Protein AF-A0A967V6S4-F1 (afdb_monomer)

Nearest PDB structures (foldseek):
  2x3a-assembly1_A-2  TM=6.991E-01  e=7.478E-06  Aeromonas salmonicida subsp. achromogenes
  8b5l-assembly1_v  TM=3.970E-01  e=7.876E-03  Oryctolagus cuniculus
  8b6l-assembly1_F  TM=3.313E-01  e=1.758E-03  Homo sapiens
  4bhu-assembly1_C  TM=4.545E-01  e=3.324E-02  Bacillus subtilis subsp. subtilis NCIB 3610 = ATCC 6051 = DSM 10
  6v22-assembly1_E  TM=2.896E-01  e=1.546E+00  Homo sapiens

Secondary structure (DSSP, 8-state):
--SEEEEEEES-SS-B-TTT-EEEEEEEE-SSS-EEE-HHHHTSHHHHEEEEETT--B--PPPPPPPPHHHHT--EEEPTT-EEEEEEE--S-TTSPSEEEEEEEEE--GGGT--SSS-EEPPPEEEEE--------GGGTTS--HHHHHHHHHHHHHHHHHHHHHHHHHTTSS----EEEEEEEEEEEEEEE-PPTT-GGG-EEEEEEEEEEEEEETTTTEEEEEEEEEEE-SS-PPPHHHHHHHHHHHHHHHSSSEEEEES-SS-TT-EEEEEEEEE-SSS-SEEEEEESS--BTTEEETT-SSHHHHHHHHHTTPPP-SEEETTEEEESTT-TTS-TTT-TTSPP-GGGGHHHHHHHHHHHTS-EEEEETTS--

Solvent-accessible surface area (backbone atoms only — not comparable to full-atom values): 20373 Å² total; per-residue (Å²): 128,49,50,34,46,38,45,69,44,65,72,54,94,62,70,26,36,30,53,67,33,34,42,32,38,38,41,29,26,74,40,93,54,68,43,55,31,26,60,73,61,59,67,39,56,51,72,30,49,48,44,25,43,84,87,66,48,74,66,76,57,75,76,73,78,81,76,49,74,68,56,72,65,48,58,42,73,34,46,55,69,35,69,50,77,47,78,44,68,38,80,36,59,75,83,56,73,62,45,54,35,35,36,26,45,42,34,47,45,57,60,68,46,10,30,87,93,38,44,26,50,29,67,76,41,74,49,48,33,41,53,72,79,76,77,72,58,76,85,49,81,83,42,82,44,74,64,52,51,47,48,53,48,49,52,49,48,52,50,49,48,49,51,47,34,49,50,34,37,75,71,61,75,45,79,48,69,54,72,47,74,45,80,44,78,42,83,45,75,48,40,32,38,82,42,55,94,95,42,51,87,63,40,46,76,50,75,52,62,19,31,37,34,46,34,38,34,35,68,78,26,30,33,40,39,37,36,34,36,21,77,48,52,101,83,55,78,76,50,70,67,40,50,52,46,40,41,51,36,42,30,65,59,60,26,73,54,39,21,37,34,40,80,58,66,61,32,64,77,17,27,41,32,35,51,45,71,41,84,40,96,65,93,44,56,42,66,29,32,59,43,93,52,62,81,51,75,48,32,35,16,66,83,50,57,37,58,56,44,28,33,47,36,40,39,52,56,28,68,72,33,40,26,19,34,74,80,44,80,57,39,66,69,62,43,84,92,68,18,16,51,24,12,39,88,44,56,68,49,69,74,51,42,46,60,55,48,53,50,50,20,62,76,70,73,41,66,56,43,73,40,52,66,89,58,87,96

Mean predicted aligned error: 14.77 Å

Sequence (377 aa):
MSKLVANLKAISEKATSGADTGIRAEITNTTDAPVAFNFTLAANPSLVLELQDTEGKSLGLPPPSPPSEKELKAMRELAPGESITIDYYGVLDLYNPSGRYRVRFFSECYLFGGSTDDPVTSDWLEFEVVCPPHPFPERWQKIPTVAEKRWLFWTRFKWCRCFWCWILRILGIVRCNRRLSQEVDVGRIEVMSDAPPGFEAWNGTYVWNARFRTVIDQNDCSVRIVVLLQTSNVGATLSNAQRNAWETALQNAWSNLFKLCCNDCCCCSGYTITLDVQFVNSNAHHIVNVQGWTTNMTNWGNTDTTAINHEMGHMLGALDEYYTVDGTAWGQPFQNGAGIMNNPNEAPLARHFDLVRDTVQSMLGTNCNTKTIGESC

Structure (mmCIF, N/CA/C/O backbone):
data_AF-A0A967V6S4-F1
#
_entry.id   AF-A0A967V6S4-F1
#
loop_
_atom_site.group_PDB
_atom_site.id
_atom_site.type_symbol
_atom_site.label_atom_id
_atom_site.label_alt_id
_atom_site.label_comp_id
_atom_site.label_asym_id
_atom_site.label_entity_id
_atom_site.label_seq_id
_atom_site.pdbx_PDB_ins_code
_atom_site.Cartn_x
_atom_site.Cartn_y
_atom_site.Cartn_z
_atom_site.occupancy
_atom_site.B_iso_or_equiv
_atom_site.auth_seq_id
_atom_site.auth_comp_id
_atom_site.auth_asym_id
_atom_site.auth_atom_id
_atom_site.pdbx_PDB_model_num
ATOM 1 N N . MET A 1 1 ? 12.288 4.086 -40.049 1.00 60.38 1 MET A N 1
ATOM 2 C CA . MET A 1 1 ? 11.060 3.437 -40.548 1.00 60.38 1 MET A CA 1
ATOM 3 C C . MET A 1 1 ? 10.932 2.191 -39.717 1.00 60.38 1 MET A C 1
ATOM 5 O O . MET A 1 1 ? 11.902 1.436 -39.709 1.00 60.38 1 MET A O 1
ATOM 9 N N . SER A 1 2 ? 9.795 2.025 -39.041 1.00 75.31 2 SER A N 1
ATOM 10 C CA . SER A 1 2 ? 9.590 0.916 -38.112 1.00 75.31 2 SER A CA 1
ATOM 11 C C . SER A 1 2 ? 9.885 -0.417 -38.780 1.00 75.31 2 SER A C 1
ATOM 13 O O . SER A 1 2 ? 9.455 -0.667 -39.908 1.00 75.31 2 SER A O 1
ATOM 15 N N . LYS A 1 3 ? 10.655 -1.264 -38.091 1.00 90.69 3 LYS A N 1
ATOM 16 C CA . LYS A 1 3 ? 11.057 -2.581 -38.605 1.00 90.69 3 LYS A CA 1
ATOM 17 C C . LYS A 1 3 ? 9.843 -3.480 -38.844 1.00 90.69 3 LYS A C 1
ATOM 19 O O . LYS A 1 3 ? 9.828 -4.289 -39.773 1.00 90.69 3 LYS A O 1
ATOM 24 N N . LEU A 1 4 ? 8.813 -3.310 -38.020 1.00 94.88 4 LEU A N 1
ATOM 25 C CA . LEU A 1 4 ? 7.552 -4.026 -38.117 1.00 94.88 4 LEU A CA 1
ATOM 26 C C . LEU A 1 4 ? 6.412 -3.044 -38.378 1.00 94.88 4 LEU A C 1
ATOM 28 O O . LEU A 1 4 ? 6.361 -1.964 -37.797 1.00 94.88 4 LEU A O 1
ATOM 32 N N . VAL A 1 5 ? 5.464 -3.451 -39.215 1.00 96.00 5 VAL A N 1
ATOM 33 C CA . VAL A 1 5 ? 4.203 -2.729 -39.415 1.00 96.00 5 VAL A CA 1
ATOM 34 C C . VAL A 1 5 ? 3.071 -3.576 -38.854 1.00 96.00 5 VAL A C 1
ATOM 36 O O . VAL A 1 5 ? 2.956 -4.753 -39.200 1.00 96.00 5 VAL A O 1
ATOM 39 N N . ALA A 1 6 ? 2.242 -2.980 -37.997 1.00 96.12 6 ALA A N 1
ATOM 40 C CA . ALA A 1 6 ? 1.059 -3.615 -37.433 1.00 96.12 6 ALA A CA 1
ATOM 41 C C . ALA A 1 6 ? -0.210 -3.061 -38.092 1.00 96.12 6 ALA A C 1
ATOM 43 O O . ALA A 1 6 ? -0.402 -1.850 -38.168 1.00 96.12 6 ALA A O 1
ATOM 44 N N . ASN A 1 7 ? -1.100 -3.948 -38.527 1.00 97.06 7 ASN A N 1
ATOM 45 C CA . ASN A 1 7 ? -2.414 -3.600 -39.059 1.00 97.06 7 ASN A CA 1
ATOM 46 C C . ASN A 1 7 ? -3.494 -4.242 -38.192 1.00 97.06 7 ASN A C 1
ATOM 48 O O . ASN A 1 7 ? -3.453 -5.449 -37.954 1.00 97.06 7 ASN A O 1
ATOM 52 N N . LEU A 1 8 ? -4.468 -3.454 -37.737 1.00 96.88 8 LEU A N 1
ATOM 53 C CA . LEU A 1 8 ? -5.593 -3.964 -36.957 1.00 96.88 8 LEU A CA 1
ATOM 54 C C . LEU A 1 8 ? -6.853 -4.096 -37.809 1.00 96.88 8 LEU A C 1
ATOM 56 O O . LEU A 1 8 ? -7.149 -3.242 -38.643 1.00 96.88 8 LEU A O 1
ATOM 60 N N . LYS A 1 9 ? -7.628 -5.151 -37.557 1.00 96.25 9 LYS A N 1
ATOM 61 C CA . LYS A 1 9 ? -8.974 -5.352 -38.106 1.00 96.25 9 LYS A CA 1
ATOM 62 C C . LYS A 1 9 ? -9.903 -5.866 -37.015 1.00 96.25 9 LYS A C 1
ATOM 64 O O . LYS A 1 9 ? -9.502 -6.694 -36.201 1.00 96.25 9 LYS A O 1
ATOM 69 N N . ALA A 1 10 ? -11.153 -5.416 -37.009 1.00 93.50 10 ALA A N 1
ATOM 70 C CA . ALA A 1 10 ? -12.170 -6.041 -36.174 1.00 93.50 10 ALA A CA 1
ATOM 71 C C . ALA A 1 10 ? -12.482 -7.443 -36.723 1.00 93.50 10 ALA A C 1
ATOM 73 O O . ALA A 1 10 ? -12.597 -7.630 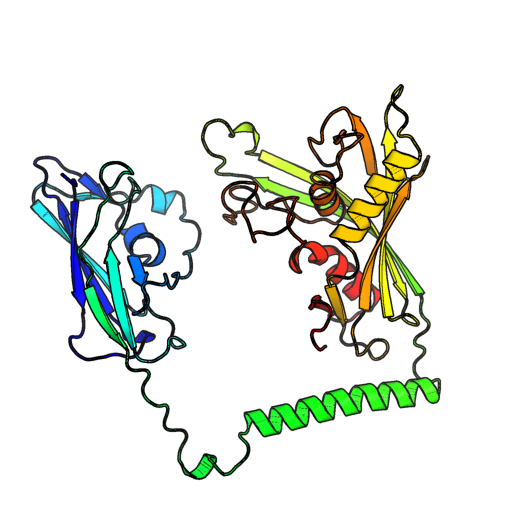-37.935 1.00 93.50 10 ALA A O 1
ATOM 74 N N . ILE A 1 11 ? -12.612 -8.435 -35.842 1.00 93.44 11 ILE A N 1
ATOM 75 C CA . ILE A 1 11 ? -12.988 -9.807 -36.223 1.00 93.44 11 ILE A CA 1
ATOM 76 C C . ILE A 1 11 ? -14.476 -9.862 -36.610 1.00 93.44 11 ILE A C 1
ATOM 78 O O . ILE A 1 11 ? -14.870 -10.654 -37.463 1.00 93.44 11 ILE A O 1
ATOM 82 N N . SER A 1 12 ? -15.295 -8.984 -36.020 1.00 88.62 12 SER A N 1
ATOM 83 C CA . SER A 1 12 ? -16.697 -8.763 -36.376 1.00 88.62 12 SER A CA 1
ATOM 84 C C . SER A 1 12 ? -16.899 -7.322 -36.834 1.00 88.62 12 SER A C 1
ATOM 86 O O . SER A 1 12 ? -16.528 -6.390 -36.130 1.00 88.62 12 SER A O 1
ATOM 88 N N . GLU A 1 13 ? -17.549 -7.137 -37.983 1.00 83.75 13 GLU A N 1
ATOM 89 C CA . GLU A 1 13 ? -17.977 -5.813 -38.467 1.00 83.75 13 GLU A CA 1
ATOM 90 C C . GLU A 1 13 ? -19.226 -5.291 -37.738 1.00 83.75 13 GLU A C 1
ATOM 92 O O . GLU A 1 13 ? -19.560 -4.111 -37.820 1.00 83.75 13 GLU A O 1
ATOM 97 N N . LYS A 1 14 ? -19.953 -6.171 -37.039 1.00 86.25 14 LYS A N 1
ATOM 98 C CA . LYS A 1 14 ? -21.133 -5.794 -36.255 1.00 86.25 14 LYS A CA 1
ATOM 99 C C . LYS A 1 14 ? -20.713 -5.360 -34.862 1.00 86.25 14 LYS A C 1
ATOM 101 O O . LYS A 1 14 ? -19.806 -5.966 -34.297 1.00 86.25 14 LYS A O 1
ATOM 106 N N . ALA A 1 15 ? -21.447 -4.402 -34.299 1.00 83.25 15 ALA A N 1
ATOM 107 C CA . ALA A 1 15 ? -21.291 -4.020 -32.906 1.00 83.25 15 ALA A CA 1
ATOM 108 C C . ALA A 1 15 ? -21.480 -5.233 -31.981 1.00 83.25 15 ALA A C 1
ATOM 110 O O . ALA A 1 15 ? -22.438 -6.001 -32.123 1.00 83.25 15 ALA A O 1
ATOM 111 N N . THR A 1 16 ? -20.547 -5.401 -31.053 1.00 85.69 16 THR A N 1
ATOM 112 C CA . THR A 1 16 ? -20.467 -6.537 -30.129 1.00 85.69 16 THR A CA 1
ATOM 113 C C . THR A 1 16 ? -20.628 -6.073 -28.689 1.00 85.69 16 THR A C 1
ATOM 115 O O . THR A 1 16 ? -20.509 -4.884 -28.387 1.00 85.69 16 THR A O 1
ATOM 118 N N . SER A 1 17 ? -20.882 -7.013 -27.776 1.00 84.88 17 SER A N 1
ATOM 119 C CA . SER A 1 17 ? -20.657 -6.746 -26.355 1.00 84.88 17 SER A CA 1
ATOM 120 C C . SER A 1 17 ? -19.153 -6.536 -26.103 1.00 84.88 17 SER A C 1
ATOM 122 O O . SER A 1 17 ? -18.322 -6.949 -26.918 1.00 84.88 17 SER A O 1
ATOM 124 N N . GLY A 1 18 ? -18.779 -5.918 -24.976 1.00 81.12 18 GLY A N 1
ATOM 125 C CA . GLY A 1 18 ? -17.362 -5.746 -24.620 1.00 81.12 18 GLY A CA 1
ATOM 126 C C . GLY A 1 18 ? -16.592 -7.075 -24.631 1.00 81.12 18 GLY A C 1
ATOM 127 O O . GLY A 1 18 ? -15.544 -7.173 -25.267 1.00 81.12 18 GLY A O 1
ATOM 128 N N . ALA A 1 19 ? -17.182 -8.131 -24.058 1.00 80.19 19 ALA A N 1
ATOM 129 C CA . ALA A 1 19 ? -16.578 -9.465 -24.003 1.00 80.19 19 ALA A CA 1
ATOM 130 C C . ALA A 1 19 ? -16.478 -10.162 -25.370 1.00 80.19 19 ALA A C 1
ATOM 132 O O . ALA A 1 19 ? -15.539 -10.920 -25.599 1.00 80.19 19 ALA A O 1
ATOM 133 N N . ASP A 1 20 ? -17.413 -9.892 -26.283 1.00 85.38 20 ASP A N 1
ATOM 134 C CA . ASP A 1 20 ? -17.423 -10.496 -27.623 1.00 85.38 20 ASP A CA 1
ATOM 135 C C . ASP A 1 20 ? -16.601 -9.695 -28.642 1.00 85.38 20 ASP A C 1
ATOM 137 O O . ASP A 1 20 ? -16.488 -10.084 -29.806 1.00 85.38 20 ASP A O 1
ATOM 141 N N . THR A 1 21 ? -16.035 -8.559 -28.228 1.00 90.44 21 THR A N 1
ATOM 142 C CA . THR A 1 21 ? -15.205 -7.731 -29.100 1.00 90.44 21 THR A CA 1
ATOM 143 C C . THR A 1 21 ? -13.916 -8.477 -29.431 1.00 90.44 21 THR A C 1
ATOM 145 O O . THR A 1 21 ? -13.090 -8.743 -28.555 1.00 90.44 21 THR A O 1
ATOM 148 N N . GLY A 1 22 ? -13.760 -8.814 -30.713 1.00 94.00 22 GLY A N 1
ATOM 149 C CA . GLY A 1 22 ? -12.573 -9.456 -31.264 1.00 94.00 22 GLY A CA 1
ATOM 150 C C . GLY A 1 22 ? -11.767 -8.497 -32.139 1.00 94.00 22 GLY A C 1
ATOM 151 O O . GLY A 1 22 ? -12.316 -7.910 -33.073 1.00 94.00 22 GLY A O 1
ATOM 152 N N . ILE A 1 23 ? -10.469 -8.372 -31.875 1.00 96.25 23 ILE A N 1
ATOM 153 C CA . ILE A 1 23 ? -9.513 -7.563 -32.641 1.00 96.25 23 ILE A CA 1
ATOM 154 C C . ILE A 1 23 ? -8.421 -8.480 -33.185 1.00 96.25 23 ILE A C 1
ATOM 156 O O . ILE A 1 23 ? -7.816 -9.235 -32.435 1.00 96.25 23 ILE A O 1
ATOM 160 N N . ARG A 1 24 ? -8.138 -8.403 -34.482 1.00 97.56 24 ARG A N 1
ATOM 161 C CA . ARG A 1 24 ? -7.052 -9.127 -35.145 1.00 97.56 24 ARG A CA 1
ATOM 162 C C . ARG A 1 24 ? -5.923 -8.164 -35.483 1.00 97.56 24 ARG A C 1
ATOM 164 O O . ARG A 1 24 ? -6.151 -7.201 -36.211 1.00 97.56 24 ARG A O 1
ATOM 171 N N . ALA A 1 25 ? -4.718 -8.448 -35.002 1.00 97.75 25 ALA A N 1
ATOM 172 C CA . ALA A 1 25 ? -3.495 -7.767 -35.407 1.00 97.75 25 ALA A CA 1
ATOM 173 C C . ALA A 1 25 ? -2.714 -8.613 -36.413 1.00 97.75 25 ALA A C 1
ATOM 175 O O . ALA A 1 25 ? -2.438 -9.782 -36.159 1.00 97.75 25 ALA A O 1
ATOM 176 N N . GLU A 1 26 ? -2.328 -8.009 -37.530 1.00 98.06 26 GLU A N 1
ATOM 177 C CA . GLU A 1 26 ? -1.399 -8.563 -38.511 1.00 98.06 26 GLU A CA 1
ATOM 178 C C . GLU A 1 26 ? -0.086 -7.780 -38.445 1.00 98.06 26 GLU A C 1
ATOM 180 O O . GLU A 1 26 ? -0.060 -6.582 -38.727 1.00 98.06 26 GLU A O 1
ATOM 185 N N . ILE A 1 27 ? 0.997 -8.446 -38.047 1.00 97.75 27 ILE A N 1
ATOM 186 C CA . ILE A 1 27 ? 2.316 -7.832 -37.860 1.00 97.75 27 ILE A CA 1
ATOM 187 C C . ILE A 1 27 ? 3.238 -8.363 -38.946 1.00 97.75 27 ILE A C 1
ATOM 189 O O . ILE A 1 27 ? 3.410 -9.576 -39.061 1.00 97.75 27 ILE A O 1
ATOM 193 N N . THR A 1 28 ? 3.813 -7.463 -39.740 1.00 97.69 28 THR A N 1
ATOM 194 C CA . THR A 1 28 ? 4.649 -7.804 -40.899 1.00 97.69 28 THR A CA 1
ATOM 195 C C . THR A 1 28 ? 6.044 -7.224 -40.748 1.00 97.69 28 THR A C 1
ATOM 197 O O . THR A 1 28 ? 6.190 -6.033 -40.465 1.00 97.69 28 THR A O 1
ATOM 200 N N . ASN A 1 29 ? 7.071 -8.044 -40.979 1.00 97.94 29 ASN A N 1
ATOM 201 C CA . ASN A 1 29 ? 8.440 -7.558 -41.103 1.00 97.94 29 ASN A CA 1
ATOM 202 C C . ASN A 1 29 ? 8.637 -6.904 -42.475 1.00 97.94 29 ASN A C 1
ATOM 204 O O . ASN A 1 29 ? 8.576 -7.573 -43.504 1.00 97.94 29 ASN A O 1
ATOM 208 N N . THR A 1 30 ? 8.883 -5.595 -42.486 1.00 96.69 30 THR A N 1
ATOM 209 C CA . THR A 1 30 ? 9.056 -4.818 -43.728 1.00 96.69 30 THR A CA 1
ATOM 210 C C . THR A 1 30 ? 10.519 -4.573 -44.092 1.00 96.69 30 THR A C 1
ATOM 212 O O . THR A 1 30 ? 10.805 -3.931 -45.102 1.00 96.69 30 THR A O 1
ATOM 215 N N . THR A 1 31 ? 11.449 -5.084 -43.285 1.00 96.06 31 THR A N 1
ATOM 216 C CA . THR A 1 31 ? 12.889 -4.966 -43.530 1.00 96.06 31 THR A CA 1
ATOM 217 C C . THR A 1 31 ? 13.405 -6.085 -44.434 1.00 96.06 31 THR A C 1
ATOM 219 O O . THR A 1 31 ? 12.708 -7.060 -44.715 1.00 96.06 31 THR A O 1
ATOM 222 N N . ASP A 1 32 ? 14.648 -5.949 -44.890 1.00 96.69 32 ASP A N 1
ATOM 223 C CA . ASP A 1 32 ? 15.391 -6.945 -45.666 1.00 96.69 32 ASP A CA 1
ATOM 224 C C . ASP A 1 32 ? 16.159 -7.955 -44.790 1.00 96.69 32 ASP A C 1
ATOM 226 O O . ASP A 1 32 ? 16.812 -8.858 -45.316 1.00 96.69 32 ASP A O 1
ATOM 230 N N . ALA A 1 33 ? 16.042 -7.852 -43.461 1.00 96.50 33 ALA A N 1
ATOM 231 C CA . ALA A 1 33 ? 16.665 -8.746 -42.489 1.00 96.50 33 ALA A CA 1
ATOM 232 C C . ALA A 1 33 ? 15.624 -9.397 -41.557 1.00 96.50 33 ALA A C 1
ATOM 234 O O . ALA A 1 33 ? 14.536 -8.855 -41.363 1.00 96.50 33 ALA A O 1
ATOM 235 N N . PRO A 1 34 ? 15.920 -10.558 -40.947 1.00 97.12 34 PRO A N 1
ATOM 236 C CA . PRO A 1 34 ? 15.051 -11.124 -39.922 1.00 97.12 34 PRO A CA 1
ATOM 237 C C . PRO A 1 34 ? 14.895 -10.198 -38.705 1.00 97.12 34 PRO A C 1
ATOM 239 O O . PRO A 1 34 ? 15.854 -9.550 -38.280 1.00 97.12 34 PRO A O 1
ATOM 242 N N . VAL A 1 35 ? 13.695 -10.157 -38.119 1.00 96.81 35 VAL A N 1
ATOM 243 C CA . VAL A 1 35 ? 13.392 -9.368 -36.911 1.00 96.81 35 VAL A CA 1
ATOM 244 C C . VAL A 1 35 ? 12.873 -10.287 -35.813 1.00 96.81 35 VAL A C 1
ATOM 246 O O . VAL A 1 35 ? 11.917 -11.030 -36.018 1.00 96.81 35 VAL A O 1
ATOM 249 N N . ALA A 1 36 ? 13.491 -10.234 -34.634 1.00 95.31 36 ALA A N 1
ATOM 250 C CA . ALA A 1 36 ? 13.046 -11.003 -33.479 1.00 95.31 36 ALA A CA 1
ATOM 251 C C . ALA A 1 36 ? 11.746 -10.416 -32.896 1.00 95.31 36 ALA A C 1
ATOM 253 O O . ALA A 1 36 ? 11.650 -9.211 -32.669 1.00 95.31 36 ALA A O 1
ATOM 254 N N . PHE A 1 37 ? 10.765 -11.275 -32.621 1.00 96.06 37 PHE A N 1
ATOM 255 C CA . PHE A 1 37 ? 9.456 -10.911 -32.085 1.00 96.06 37 PHE A CA 1
ATOM 256 C C . PHE A 1 37 ? 8.971 -11.940 -31.051 1.00 96.06 37 PHE A C 1
ATOM 258 O O . PHE A 1 37 ? 8.979 -13.149 -31.303 1.00 96.06 37 PHE A O 1
ATOM 265 N N . ASN A 1 38 ? 8.522 -11.478 -29.882 1.00 96.38 38 ASN A N 1
ATOM 266 C CA . ASN A 1 38 ? 7.962 -12.331 -28.837 1.00 96.38 38 ASN A CA 1
ATOM 267 C C . ASN A 1 38 ? 6.453 -12.522 -29.026 1.00 96.38 38 ASN A C 1
ATOM 269 O O . ASN A 1 38 ? 5.637 -11.793 -28.463 1.00 96.38 38 ASN A O 1
ATOM 273 N N . PHE A 1 39 ? 6.075 -13.537 -29.802 1.00 93.56 39 PHE A N 1
ATOM 274 C CA . PHE A 1 39 ? 4.665 -13.849 -30.052 1.00 93.56 39 PHE A CA 1
ATOM 275 C C . PHE A 1 39 ? 3.893 -14.190 -28.771 1.00 93.56 39 PHE A C 1
ATOM 277 O O . PHE A 1 39 ? 2.750 -13.771 -28.605 1.00 93.56 39 PHE A O 1
ATOM 284 N N . THR A 1 40 ? 4.526 -14.931 -27.857 1.00 90.38 40 THR A N 1
ATOM 285 C CA . THR A 1 40 ? 3.889 -15.404 -26.620 1.00 90.38 40 THR A CA 1
ATOM 286 C C . THR A 1 40 ? 3.467 -14.236 -25.738 1.00 90.38 40 THR A C 1
ATOM 288 O O . THR A 1 40 ? 2.336 -14.195 -25.266 1.00 90.38 40 THR A O 1
ATOM 291 N N . LEU A 1 41 ? 4.353 -13.256 -25.552 1.00 90.69 41 LEU A N 1
ATOM 292 C CA . LEU A 1 41 ? 4.044 -12.078 -24.748 1.00 90.69 41 LEU A CA 1
ATOM 293 C C . LEU A 1 41 ? 3.106 -11.116 -25.474 1.00 90.69 41 LEU A C 1
ATOM 295 O O . LEU A 1 41 ? 2.204 -10.579 -24.835 1.00 90.69 41 LEU A O 1
ATOM 299 N N . ALA A 1 42 ? 3.252 -10.965 -26.795 1.00 94.19 42 ALA A N 1
ATOM 300 C CA . ALA A 1 42 ? 2.392 -10.097 -27.595 1.00 94.19 42 ALA A CA 1
ATOM 301 C C . ALA A 1 42 ? 0.925 -10.554 -27.598 1.00 94.19 42 ALA A C 1
ATOM 303 O O . ALA A 1 42 ? 0.045 -9.738 -27.827 1.00 94.19 42 ALA A O 1
ATOM 304 N N . ALA A 1 43 ? 0.640 -11.825 -27.295 1.00 93.31 43 ALA A N 1
ATOM 305 C CA . ALA A 1 43 ? -0.727 -12.316 -27.127 1.00 93.31 43 ALA A CA 1
ATOM 306 C C . ALA A 1 43 ? -1.474 -11.682 -25.931 1.00 93.31 43 ALA A C 1
ATOM 308 O O . ALA A 1 43 ? -2.698 -11.787 -25.857 1.00 93.31 43 ALA A O 1
ATOM 309 N N . ASN A 1 44 ? -0.774 -11.007 -25.008 1.00 91.50 44 ASN A N 1
ATOM 310 C CA . ASN A 1 44 ? -1.395 -10.272 -23.907 1.00 91.50 44 ASN A CA 1
ATOM 311 C C . ASN A 1 44 ? -1.779 -8.856 -24.368 1.00 91.50 44 ASN A C 1
ATOM 313 O O . ASN A 1 44 ? -0.889 -8.027 -24.583 1.00 91.50 44 ASN A O 1
ATOM 317 N N . PRO A 1 45 ? -3.079 -8.525 -24.473 1.00 93.56 45 PRO A N 1
ATOM 318 C CA . PRO A 1 45 ? -3.513 -7.264 -25.068 1.00 93.56 45 PRO A CA 1
ATOM 319 C C . PRO A 1 45 ? -3.031 -6.041 -24.273 1.00 93.56 45 PRO A C 1
ATOM 321 O O . PRO A 1 45 ? -2.709 -5.024 -24.872 1.00 93.56 45 PRO A O 1
ATOM 324 N N . SER A 1 46 ? -2.889 -6.134 -22.948 1.00 90.31 46 SER A N 1
ATOM 325 C CA . SER A 1 46 ? -2.397 -5.031 -22.104 1.00 90.31 46 SER A CA 1
ATOM 326 C C . SER A 1 46 ? -0.935 -4.647 -22.320 1.00 90.31 46 SER A C 1
ATOM 328 O O . SER A 1 46 ? -0.531 -3.584 -21.859 1.00 90.31 46 SER A O 1
ATOM 330 N N . LEU A 1 47 ? -0.143 -5.469 -23.016 1.00 90.88 47 LEU A N 1
ATOM 331 C CA . LEU A 1 47 ? 1.253 -5.144 -23.324 1.00 90.88 47 LEU A CA 1
ATOM 332 C C . LEU A 1 47 ? 1.422 -4.413 -24.657 1.00 90.88 47 LEU A C 1
ATOM 334 O O . LEU A 1 47 ? 2.472 -3.814 -24.884 1.00 90.88 47 LEU A O 1
ATOM 338 N N . VAL A 1 48 ? 0.437 -4.510 -25.555 1.00 95.50 48 VAL A N 1
ATOM 339 C CA . VAL A 1 48 ? 0.600 -4.090 -26.957 1.00 95.50 48 VAL A CA 1
ATOM 340 C C . VAL A 1 48 ? -0.597 -3.350 -27.548 1.00 95.50 48 VAL A C 1
ATOM 342 O O . VAL A 1 48 ? -0.479 -2.814 -28.648 1.00 95.50 48 VAL A O 1
ATOM 345 N N . LEU A 1 49 ? -1.745 -3.307 -26.867 1.00 96.81 49 LEU A N 1
ATOM 346 C CA . LEU A 1 49 ? -2.914 -2.547 -27.300 1.00 96.81 49 LEU A CA 1
ATOM 347 C C . LEU A 1 49 ? -3.104 -1.310 -26.429 1.00 96.81 49 LEU A C 1
ATOM 349 O O . LEU A 1 49 ? -3.185 -1.387 -25.205 1.00 96.81 49 LEU A O 1
ATOM 353 N N . GLU A 1 50 ? -3.267 -0.171 -27.090 1.00 96.31 50 GLU A N 1
ATOM 354 C CA . GLU A 1 50 ? -3.739 1.056 -26.467 1.00 96.31 50 GLU A CA 1
ATOM 355 C C . GLU A 1 50 ? -5.214 1.247 -26.807 1.00 96.31 50 GLU A C 1
ATOM 357 O O . GLU A 1 50 ? -5.594 1.195 -27.978 1.00 96.31 50 GLU A O 1
ATOM 362 N N . LEU A 1 51 ? -6.039 1.478 -25.787 1.00 95.88 51 LEU A N 1
ATOM 363 C CA . LEU A 1 51 ? -7.485 1.588 -25.919 1.00 95.88 51 LEU A CA 1
ATOM 364 C C . LEU A 1 51 ? -7.981 2.910 -25.340 1.00 95.88 51 LEU A C 1
ATOM 366 O O . LEU A 1 51 ? -7.640 3.260 -24.209 1.00 95.88 51 LEU A O 1
ATOM 370 N N . GLN A 1 52 ? -8.808 3.620 -26.105 1.00 97.19 52 GLN A N 1
ATOM 371 C CA . GLN A 1 52 ? -9.376 4.903 -25.705 1.00 97.19 52 GLN A CA 1
ATOM 372 C C . GLN A 1 52 ? -10.880 4.971 -25.980 1.00 97.19 52 GLN A C 1
ATOM 374 O O . GLN A 1 52 ? -11.385 4.346 -26.920 1.00 97.19 52 GLN A O 1
ATOM 379 N N . ASP A 1 53 ? -11.588 5.754 -25.169 1.00 94.88 53 ASP A N 1
ATOM 380 C CA . ASP A 1 53 ? -12.979 6.129 -25.428 1.00 94.88 53 ASP A CA 1
ATOM 381 C C . ASP A 1 53 ? -13.093 7.308 -26.418 1.00 94.88 53 ASP A C 1
ATOM 383 O O . ASP A 1 53 ? -12.101 7.824 -26.944 1.00 94.88 53 ASP A O 1
ATOM 387 N N . THR A 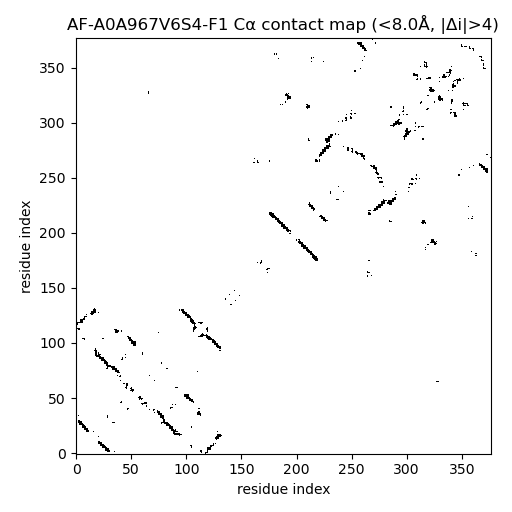1 54 ? -14.326 7.745 -26.689 1.00 89.06 54 THR A N 1
ATOM 388 C CA . THR A 1 54 ? -14.623 8.887 -27.571 1.00 89.06 54 THR A CA 1
ATOM 389 C C . THR A 1 54 ? -14.067 10.222 -27.088 1.00 89.06 54 THR A C 1
ATOM 391 O O . THR A 1 54 ? -13.952 11.150 -27.886 1.00 89.06 54 THR A O 1
ATOM 394 N N . GLU A 1 55 ? -13.739 10.343 -25.803 1.00 93.12 55 GLU A N 1
ATOM 395 C CA . GLU A 1 55 ? -13.138 11.545 -25.219 1.00 93.12 55 GLU A CA 1
ATOM 396 C C . GLU A 1 55 ? -11.601 11.493 -25.285 1.00 93.12 55 GLU A C 1
ATOM 398 O O . GLU A 1 55 ? -10.924 12.448 -24.907 1.00 93.12 55 GLU A O 1
ATOM 403 N N . GLY A 1 56 ? -11.036 10.395 -25.805 1.00 93.19 56 GLY A N 1
ATOM 404 C CA . GLY A 1 56 ? -9.598 10.158 -25.871 1.00 93.19 56 GLY A CA 1
ATOM 405 C C . GLY A 1 56 ? -8.998 9.714 -24.537 1.00 93.19 56 GLY A C 1
ATOM 406 O O . GLY A 1 56 ? -7.774 9.681 -24.402 1.00 93.19 56 GLY A O 1
ATOM 407 N N . LYS A 1 57 ? -9.826 9.371 -23.545 1.00 93.69 57 LYS A N 1
ATOM 408 C CA . LYS A 1 57 ? -9.353 8.869 -22.258 1.00 93.69 57 LYS A CA 1
ATOM 409 C C . LYS A 1 57 ? -8.894 7.422 -22.419 1.00 93.69 57 LYS A C 1
ATOM 411 O O . LYS A 1 57 ? -9.627 6.582 -22.937 1.00 93.69 57 LYS A O 1
ATOM 416 N N . SER A 1 58 ? -7.684 7.131 -21.944 1.00 92.50 58 SER A N 1
ATOM 417 C CA . SER A 1 58 ? -7.148 5.767 -21.905 1.00 92.50 58 SER A CA 1
ATOM 418 C C . SER A 1 58 ? -7.940 4.904 -20.924 1.00 92.50 58 SER A C 1
ATOM 420 O O . SER A 1 58 ? -8.201 5.324 -19.793 1.00 92.50 58 SER A O 1
ATOM 422 N N . LEU A 1 59 ? -8.333 3.707 -21.359 1.00 87.62 59 LEU A N 1
ATOM 423 C CA . LEU A 1 59 ? -9.208 2.828 -20.580 1.00 87.62 59 LEU A CA 1
ATOM 424 C C . LEU A 1 59 ? -8.470 1.811 -19.716 1.00 87.62 59 LEU A C 1
ATOM 426 O O . LEU A 1 59 ? -9.105 1.249 -18.834 1.00 87.62 59 LEU A O 1
ATOM 430 N N . GLY A 1 60 ? -7.158 1.639 -19.906 1.00 83.50 60 GLY A N 1
ATOM 431 C CA . GLY A 1 60 ? -6.335 0.700 -19.143 1.00 83.50 60 GLY A CA 1
ATOM 432 C C . GLY A 1 60 ? -6.782 -0.757 -19.314 1.00 83.50 60 GLY A C 1
ATOM 433 O O . GLY A 1 60 ? -7.894 -1.144 -18.976 1.00 83.50 60 GLY A O 1
ATOM 434 N N . LEU A 1 61 ? -5.898 -1.609 -19.818 1.00 84.62 61 LEU A N 1
ATOM 435 C CA . LEU A 1 61 ? -6.156 -3.046 -19.842 1.00 84.62 61 LEU A CA 1
ATOM 436 C C . LEU A 1 61 ? -5.534 -3.688 -18.596 1.00 84.62 61 LEU A C 1
ATOM 438 O O . LEU A 1 61 ? -4.465 -3.243 -18.170 1.00 84.62 61 LEU A O 1
ATOM 442 N N . PRO A 1 62 ? -6.168 -4.712 -17.995 1.00 72.69 62 PRO A N 1
ATOM 443 C CA . PRO A 1 62 ? -5.611 -5.370 -16.821 1.00 72.69 62 PRO A CA 1
ATOM 444 C C . PRO A 1 62 ? -4.207 -5.903 -17.147 1.00 72.69 62 PRO A C 1
ATOM 446 O O . PRO A 1 62 ? -4.037 -6.577 -18.172 1.00 72.69 62 PRO A O 1
ATOM 449 N N . PRO A 1 63 ? -3.187 -5.596 -16.325 1.00 72.50 63 PRO A N 1
ATOM 450 C CA . PRO A 1 63 ? -1.832 -6.060 -16.591 1.00 72.50 63 PRO A CA 1
ATOM 451 C C . PRO A 1 63 ? -1.796 -7.596 -16.560 1.00 72.50 63 PRO A C 1
ATOM 453 O O . PRO A 1 63 ? -2.521 -8.206 -15.765 1.00 72.50 63 PRO A O 1
ATOM 456 N N . PRO A 1 64 ? -0.986 -8.247 -17.413 1.00 79.06 64 PRO A N 1
ATOM 457 C CA . PRO A 1 64 ? -0.823 -9.689 -17.330 1.00 79.06 64 PRO A CA 1
ATOM 458 C C . PRO A 1 64 ? 0.005 -10.045 -16.090 1.00 79.06 64 PRO A C 1
ATOM 460 O O . PRO A 1 64 ? 0.645 -9.187 -15.476 1.00 79.06 64 PRO A O 1
ATOM 463 N N . SER A 1 65 ? 0.029 -11.327 -15.723 1.00 71.81 65 SER A N 1
ATOM 464 C CA . SER A 1 65 ? 1.016 -11.804 -14.752 1.00 71.81 65 SER A CA 1
ATOM 465 C C . SER A 1 65 ? 2.439 -11.555 -15.276 1.00 71.81 65 SER A C 1
ATOM 467 O O . SER A 1 65 ? 2.649 -11.611 -16.492 1.00 71.81 65 SER A O 1
ATOM 469 N N . PRO A 1 66 ? 3.419 -11.303 -14.389 1.00 72.94 66 PRO A N 1
ATOM 470 C CA . PRO A 1 66 ? 4.813 -11.173 -14.790 1.00 72.94 66 PRO A CA 1
ATOM 471 C C . PRO A 1 66 ? 5.258 -12.377 -15.631 1.00 72.94 66 PRO A C 1
ATOM 473 O O . PRO A 1 66 ? 4.974 -13.519 -15.252 1.00 72.94 66 PRO A O 1
ATOM 476 N N . PRO A 1 67 ? 5.934 -12.149 -16.768 1.00 74.56 67 PRO A N 1
ATOM 477 C CA . PRO A 1 67 ? 6.333 -13.232 -17.646 1.00 74.56 67 PRO A CA 1
ATOM 478 C C . PRO A 1 67 ? 7.453 -14.060 -17.016 1.00 74.56 67 PRO A C 1
ATOM 480 O O . PRO A 1 67 ? 8.397 -13.528 -16.433 1.00 74.56 67 PRO A O 1
ATOM 483 N N . SER A 1 68 ? 7.386 -15.378 -17.172 1.00 84.06 68 SER A N 1
ATOM 484 C CA . SER A 1 68 ? 8.472 -16.272 -16.778 1.00 84.06 68 SER A CA 1
ATOM 485 C C . SER A 1 68 ? 9.715 -16.063 -17.650 1.00 84.06 68 SER A C 1
ATOM 487 O O . SER A 1 68 ? 9.635 -15.646 -18.807 1.00 84.06 68 SER A O 1
ATOM 489 N N . GLU A 1 69 ? 10.888 -16.454 -17.143 1.00 84.44 69 GLU A N 1
ATOM 490 C CA . GLU A 1 69 ? 12.143 -16.414 -17.913 1.00 84.44 69 GLU A CA 1
ATOM 491 C C . GLU A 1 69 ? 12.036 -17.189 -19.242 1.00 84.44 69 GLU A C 1
ATOM 493 O O . GLU A 1 69 ? 12.601 -16.792 -20.262 1.00 84.44 69 GLU A O 1
ATOM 498 N N . LYS A 1 70 ? 11.265 -18.283 -19.253 1.00 90.00 70 LYS A N 1
ATOM 499 C CA . LYS A 1 70 ? 10.989 -19.065 -20.463 1.00 90.00 70 LYS A CA 1
ATOM 500 C C . LYS A 1 70 ? 10.199 -18.257 -21.496 1.00 90.00 70 LYS A C 1
ATOM 502 O O . LYS A 1 70 ? 10.509 -18.344 -22.680 1.00 90.00 70 LYS A O 1
ATOM 507 N N . GLU A 1 71 ? 9.196 -17.496 -21.066 1.00 81.06 71 GLU A N 1
ATOM 508 C CA . GLU A 1 71 ? 8.381 -16.658 -21.952 1.00 81.06 71 GLU A CA 1
ATOM 509 C C . GLU A 1 71 ? 9.175 -15.465 -22.482 1.00 81.06 71 GLU A C 1
ATOM 511 O O . GLU A 1 71 ? 9.098 -15.170 -23.672 1.00 81.06 71 GLU A O 1
ATOM 516 N N . LEU A 1 72 ? 10.023 -14.848 -21.653 1.00 78.50 72 LEU A N 1
ATOM 517 C CA . LEU A 1 72 ? 10.948 -13.793 -22.085 1.00 78.50 72 LEU A CA 1
ATOM 518 C C . LEU A 1 72 ? 11.915 -14.281 -23.177 1.00 78.50 72 LEU A C 1
ATOM 520 O O . LEU A 1 72 ? 12.218 -13.543 -24.112 1.00 78.50 72 LEU A O 1
ATOM 524 N N . LYS A 1 73 ? 12.356 -15.544 -23.101 1.00 86.44 73 LYS A N 1
ATOM 525 C CA . LYS A 1 73 ? 13.263 -16.165 -24.082 1.00 86.44 73 LYS A CA 1
ATOM 526 C C . LYS A 1 73 ? 12.563 -16.736 -25.321 1.00 86.44 73 LYS A C 1
ATOM 528 O O . LYS A 1 73 ? 13.251 -17.158 -26.248 1.00 86.44 73 LYS A O 1
ATOM 533 N N . ALA A 1 74 ? 11.231 -16.749 -25.379 1.00 87.94 74 ALA A N 1
ATOM 534 C CA . ALA A 1 74 ? 10.456 -17.328 -26.483 1.00 87.94 74 ALA A CA 1
ATOM 535 C C . ALA A 1 74 ? 10.370 -16.410 -27.726 1.00 87.94 74 ALA A C 1
ATOM 537 O O . ALA A 1 74 ? 9.310 -16.273 -28.339 1.00 87.94 74 ALA A O 1
ATOM 538 N N . MET A 1 75 ? 11.486 -15.774 -28.097 1.00 92.12 75 MET A N 1
ATOM 539 C CA . MET A 1 75 ? 11.591 -14.945 -29.299 1.00 92.12 75 MET A CA 1
ATOM 540 C C . MET A 1 75 ? 11.582 -15.824 -30.553 1.00 92.12 75 MET A C 1
ATOM 542 O O . MET A 1 75 ? 12.281 -16.836 -30.621 1.00 92.12 75 MET A O 1
ATOM 546 N N . ARG A 1 76 ? 10.830 -15.406 -31.570 1.00 95.06 76 ARG A N 1
ATOM 547 C CA . ARG A 1 76 ? 10.858 -15.985 -32.916 1.00 95.06 76 ARG A CA 1
ATOM 548 C C . ARG A 1 76 ? 11.345 -14.932 -33.900 1.00 95.06 76 ARG A C 1
ATOM 550 O O . ARG A 1 76 ? 10.916 -13.787 -33.828 1.00 95.06 76 ARG A O 1
ATOM 557 N N . GLU A 1 77 ? 12.198 -15.317 -34.838 1.00 96.62 77 GLU A N 1
ATOM 558 C CA . GLU A 1 77 ? 12.565 -14.444 -35.954 1.00 96.62 77 GLU A CA 1
ATOM 559 C C . GLU A 1 77 ? 11.475 -14.468 -37.033 1.00 96.62 77 GLU A C 1
ATOM 561 O O . GLU A 1 77 ? 11.027 -15.539 -37.445 1.00 96.62 77 GLU A O 1
ATOM 566 N N . LEU A 1 78 ? 11.048 -13.283 -37.471 1.00 97.12 78 LEU A N 1
ATOM 567 C CA . LEU A 1 78 ? 10.211 -13.073 -38.648 1.00 97.12 78 LEU A CA 1
ATOM 568 C C . LEU A 1 78 ? 11.119 -12.778 -39.838 1.00 97.12 78 LEU A C 1
ATOM 570 O O . LEU A 1 78 ? 11.866 -11.798 -39.805 1.00 97.12 78 LEU A O 1
ATOM 574 N N . ALA A 1 79 ? 11.068 -13.597 -40.883 1.00 98.06 79 ALA A N 1
ATOM 575 C CA . ALA A 1 79 ? 11.818 -13.377 -42.114 1.00 98.06 79 ALA A CA 1
ATOM 576 C C . ALA A 1 79 ? 11.354 -12.095 -42.846 1.00 98.06 79 ALA A C 1
ATOM 578 O O . ALA A 1 79 ? 10.252 -11.603 -42.592 1.00 98.06 79 ALA A O 1
ATOM 579 N N . PRO A 1 80 ? 12.163 -11.540 -43.768 1.00 98.12 80 PRO A N 1
ATOM 580 C CA . PRO A 1 80 ? 11.752 -10.419 -44.616 1.00 98.12 80 PRO A CA 1
ATOM 581 C C . PRO A 1 80 ? 10.419 -10.682 -45.328 1.00 98.12 80 PRO A C 1
ATOM 583 O O . PRO A 1 80 ? 10.276 -11.678 -46.038 1.00 98.12 80 PRO A O 1
ATOM 586 N N . GLY A 1 81 ? 9.440 -9.797 -45.134 1.00 97.50 81 GLY A N 1
ATOM 587 C CA . GLY A 1 81 ? 8.092 -9.926 -45.693 1.00 97.50 81 GLY A CA 1
ATOM 588 C C . GLY A 1 81 ? 7.191 -10.957 -45.004 1.00 97.50 81 GLY A C 1
ATOM 589 O O . GLY A 1 81 ? 6.057 -11.139 -45.441 1.00 97.50 81 GLY A O 1
ATOM 590 N N . GLU A 1 82 ? 7.654 -11.638 -43.952 1.00 98.12 82 GLU A N 1
ATOM 591 C CA . GLU A 1 82 ? 6.824 -12.564 -43.182 1.00 98.12 82 GLU A CA 1
ATOM 592 C C . GLU A 1 82 ? 5.808 -11.802 -42.321 1.00 98.12 82 GLU A C 1
ATOM 594 O O . GLU A 1 82 ? 6.141 -10.803 -41.673 1.00 98.12 82 GLU A O 1
ATOM 599 N N . SER A 1 83 ? 4.579 -12.320 -42.286 1.00 97.62 83 SER A N 1
ATOM 600 C CA . SER A 1 83 ? 3.484 -11.803 -41.468 1.00 97.62 83 SER A CA 1
ATOM 601 C C . SER A 1 83 ? 3.017 -12.845 -40.455 1.00 97.62 83 SER A C 1
ATOM 603 O O . SER A 1 83 ? 2.939 -14.040 -40.748 1.00 97.62 83 SER A O 1
ATOM 605 N N . ILE A 1 84 ? 2.651 -12.380 -39.265 1.00 97.06 84 ILE A N 1
ATOM 606 C CA . ILE A 1 84 ? 1.975 -13.169 -38.230 1.00 97.06 84 ILE A CA 1
ATOM 607 C C . ILE A 1 84 ? 0.651 -12.516 -37.853 1.00 97.06 84 ILE A C 1
ATOM 609 O O . ILE A 1 84 ? 0.463 -11.311 -38.019 1.00 97.06 84 ILE A O 1
ATOM 613 N N . THR A 1 85 ? -0.263 -13.316 -37.314 1.00 97.31 85 THR A N 1
ATOM 614 C CA . THR A 1 85 ? -1.584 -12.856 -36.886 1.00 97.31 85 THR A CA 1
ATOM 615 C C . THR A 1 85 ? -1.822 -13.192 -35.418 1.00 97.31 85 THR A C 1
ATOM 617 O O . THR A 1 85 ? -1.538 -14.312 -34.994 1.00 97.31 85 THR A O 1
ATOM 620 N N . ILE A 1 86 ? -2.351 -12.232 -34.659 1.00 97.25 86 ILE A N 1
ATOM 621 C CA . ILE A 1 86 ? -2.760 -12.386 -33.258 1.00 97.25 86 ILE A CA 1
ATOM 622 C C . ILE A 1 86 ? -4.220 -11.952 -33.136 1.00 97.25 86 ILE A C 1
ATOM 624 O O . ILE A 1 86 ? -4.565 -10.839 -33.532 1.00 97.25 86 ILE A O 1
ATOM 628 N N . ASP A 1 87 ? -5.061 -12.818 -32.578 1.00 96.50 87 ASP A N 1
ATOM 629 C CA . ASP A 1 87 ? -6.468 -12.522 -32.306 1.00 96.50 87 ASP A CA 1
ATOM 630 C C . ASP A 1 87 ? -6.657 -12.255 -30.810 1.00 96.50 87 ASP A C 1
ATOM 632 O O . ASP A 1 87 ? -6.392 -13.123 -29.979 1.00 96.50 87 ASP A O 1
ATOM 636 N N . TYR A 1 88 ? -7.150 -11.067 -30.473 1.00 94.31 88 TYR A N 1
ATOM 637 C CA . TYR A 1 88 ? -7.502 -10.655 -29.121 1.00 94.31 88 TYR A CA 1
ATOM 638 C C . TYR A 1 88 ? -9.017 -10.681 -28.964 1.00 94.31 88 TYR A C 1
ATOM 640 O O . TYR A 1 88 ? -9.729 -10.014 -29.712 1.00 94.31 88 TYR A O 1
ATOM 648 N N . TYR A 1 89 ? -9.509 -11.411 -27.971 1.00 92.00 89 TYR A N 1
ATOM 649 C CA . TYR A 1 89 ? -10.927 -11.451 -27.615 1.00 92.00 89 TYR A CA 1
ATOM 650 C C . TYR A 1 89 ? -11.125 -10.855 -26.225 1.00 92.00 89 TYR A C 1
ATOM 652 O O . TYR A 1 89 ? -10.259 -11.001 -25.364 1.00 92.00 89 TYR A O 1
ATOM 660 N N . GLY A 1 90 ? -12.260 -10.191 -26.006 1.00 86.88 90 GLY A N 1
ATOM 661 C CA . GLY A 1 90 ? -12.600 -9.627 -24.700 1.00 86.88 90 GLY A CA 1
ATOM 662 C C . GLY A 1 90 ? -11.670 -8.496 -24.267 1.00 86.88 90 GLY A C 1
ATOM 663 O O . GLY A 1 90 ? -11.375 -8.358 -23.085 1.00 86.88 90 GLY A O 1
ATOM 664 N N . VAL A 1 91 ? -11.193 -7.689 -25.223 1.00 86.19 91 VAL A N 1
ATOM 665 C CA . VAL A 1 91 ? -10.310 -6.539 -24.944 1.00 86.19 91 VAL A CA 1
ATOM 666 C C . VAL A 1 91 ? -11.014 -5.491 -24.069 1.00 86.19 91 VAL A C 1
ATOM 668 O O . VAL A 1 91 ? -10.355 -4.732 -23.371 1.00 86.19 91 VAL A O 1
ATOM 671 N N . LEU A 1 92 ? -12.349 -5.463 -24.056 1.00 85.56 92 LEU A N 1
ATOM 672 C CA . LEU A 1 92 ? -13.138 -4.604 -23.180 1.00 85.56 92 LEU A CA 1
ATOM 673 C C . LEU A 1 92 ? -13.862 -5.411 -22.106 1.00 85.56 92 LEU A C 1
ATOM 675 O O . LEU A 1 92 ? -14.524 -6.407 -22.395 1.00 85.56 92 LEU A O 1
ATOM 679 N N . ASP A 1 93 ? -13.816 -4.908 -20.874 1.00 78.19 93 ASP A N 1
ATOM 680 C CA . ASP A 1 93 ? -14.647 -5.418 -19.784 1.00 78.19 93 ASP A CA 1
ATOM 681 C C . ASP A 1 93 ? -16.142 -5.227 -20.111 1.00 78.19 93 ASP A C 1
ATOM 683 O O . ASP A 1 93 ? -16.539 -4.229 -20.725 1.00 78.19 93 ASP A O 1
ATOM 687 N N . LEU A 1 94 ? -16.972 -6.168 -19.655 1.00 72.50 94 LEU A N 1
ATOM 688 C CA . LEU A 1 94 ? -18.435 -6.175 -19.752 1.00 72.50 94 LEU A CA 1
ATOM 689 C C . LEU A 1 94 ? -19.087 -4.917 -19.162 1.00 72.50 94 LEU A C 1
ATOM 691 O O . LEU A 1 94 ? -20.221 -4.597 -19.515 1.00 72.50 94 LEU A O 1
ATOM 695 N N . TYR A 1 95 ? -18.391 -4.224 -18.259 1.00 76.75 95 TYR A N 1
ATOM 696 C CA . TYR A 1 95 ? -18.895 -3.031 -17.580 1.00 76.75 95 TYR A CA 1
ATOM 697 C C . TYR A 1 95 ? -18.647 -1.720 -18.332 1.00 76.75 95 TYR A C 1
ATOM 699 O O . TYR A 1 95 ? -19.105 -0.672 -17.872 1.00 76.75 95 TYR A O 1
ATOM 707 N N . ASN A 1 96 ? -17.955 -1.747 -19.474 1.00 81.50 96 ASN A N 1
ATOM 708 C CA . ASN A 1 96 ? -17.813 -0.546 -20.290 1.00 81.50 96 ASN A CA 1
ATOM 709 C C . ASN A 1 96 ? -19.175 -0.142 -20.886 1.00 81.50 96 ASN A C 1
ATOM 711 O O . ASN A 1 96 ? -19.913 -1.008 -21.370 1.00 81.50 96 ASN A O 1
ATOM 715 N N . PRO A 1 97 ? -19.545 1.152 -20.826 1.00 87.00 97 PRO A N 1
ATOM 716 C CA . PRO A 1 97 ? -20.817 1.616 -21.364 1.00 87.00 97 PRO A CA 1
ATOM 717 C C . PRO A 1 97 ? -20.900 1.369 -22.876 1.00 87.00 97 PRO A C 1
ATOM 719 O O . PRO A 1 97 ? -19.893 1.264 -23.568 1.00 87.00 97 PRO A O 1
ATOM 722 N N . SER A 1 98 ? -22.117 1.298 -23.418 1.00 90.75 98 SER A N 1
ATOM 723 C CA . SER A 1 98 ? -22.289 1.310 -24.874 1.00 90.75 98 SER A CA 1
ATOM 724 C C . SER A 1 98 ? -21.685 2.590 -25.453 1.00 90.75 98 SER A C 1
ATOM 726 O O . SER A 1 98 ? -21.933 3.679 -24.930 1.00 90.75 98 SER A O 1
ATOM 728 N N . GLY A 1 99 ? -20.928 2.478 -26.538 1.00 92.88 99 GLY A N 1
ATOM 729 C CA . GLY A 1 99 ? -20.229 3.621 -27.110 1.00 92.88 99 GLY A CA 1
ATOM 730 C C . GLY A 1 99 ? -19.253 3.245 -28.214 1.00 92.88 99 GLY A C 1
ATOM 731 O O . GLY A 1 99 ? -19.076 2.073 -28.552 1.00 92.88 99 GLY A O 1
ATOM 732 N N . ARG A 1 100 ? -18.621 4.271 -28.786 1.00 95.50 100 ARG A N 1
ATOM 733 C CA . ARG A 1 100 ? -17.512 4.105 -29.725 1.00 95.50 100 ARG A CA 1
ATOM 734 C C . ARG A 1 100 ? -16.191 4.100 -28.973 1.00 95.50 100 ARG A C 1
ATOM 736 O O . ARG A 1 100 ? -15.985 4.889 -28.055 1.00 95.50 100 ARG A O 1
ATOM 743 N N . TYR A 1 101 ? -15.302 3.232 -29.420 1.00 95.69 101 TYR A N 1
ATOM 744 C CA . TYR A 1 101 ? -13.971 3.047 -28.872 1.00 95.69 101 TYR A CA 1
ATOM 745 C C . TYR A 1 101 ? -12.967 3.018 -30.012 1.00 95.69 101 TYR A C 1
ATOM 747 O O . TYR A 1 101 ? -13.316 2.710 -31.156 1.00 95.69 101 TYR A O 1
ATOM 755 N N . ARG A 1 102 ? -11.711 3.327 -29.702 1.00 97.12 102 ARG A N 1
ATOM 756 C CA . ARG A 1 102 ? -10.608 3.153 -30.642 1.00 97.12 102 ARG A CA 1
ATOM 757 C C . ARG A 1 102 ? -9.472 2.384 -29.999 1.00 97.12 102 ARG A C 1
ATOM 759 O O . ARG A 1 102 ? -9.133 2.625 -28.843 1.00 97.12 102 ARG A O 1
ATOM 766 N N . VAL A 1 103 ? -8.891 1.471 -30.765 1.00 97.25 103 VAL A N 1
ATOM 767 C CA . VAL A 1 103 ? -7.748 0.653 -30.361 1.00 97.25 103 VAL A CA 1
ATOM 768 C C . VAL A 1 103 ? -6.628 0.784 -31.382 1.00 97.25 103 VAL A C 1
ATOM 770 O O . VAL A 1 103 ? -6.892 0.870 -32.580 1.00 97.25 103 VAL A O 1
ATOM 773 N N . ARG A 1 104 ? -5.376 0.788 -30.936 1.00 97.81 104 ARG A N 1
ATOM 774 C CA . ARG A 1 104 ? -4.213 0.630 -31.818 1.00 97.81 104 ARG A CA 1
ATOM 775 C C . ARG A 1 104 ? -3.216 -0.344 -31.217 1.00 97.81 104 ARG A C 1
ATOM 777 O O . ARG A 1 104 ? -3.160 -0.497 -29.999 1.00 97.81 104 ARG A O 1
ATOM 784 N N . PHE A 1 105 ? -2.422 -0.978 -32.071 1.00 97.75 105 PHE A N 1
ATOM 785 C CA . PHE A 1 105 ? -1.217 -1.665 -31.641 1.00 97.75 105 PHE A CA 1
ATOM 786 C C . PHE A 1 105 ? -0.161 -0.599 -31.378 1.00 97.75 105 PHE A C 1
ATOM 788 O O . PHE A 1 105 ? 0.072 0.245 -32.243 1.00 97.75 105 PHE A O 1
ATOM 795 N N . PHE A 1 106 ? 0.454 -0.613 -30.205 1.00 97.12 106 PHE A N 1
ATOM 796 C CA . PHE A 1 106 ? 1.520 0.312 -29.857 1.00 97.12 106 PHE A CA 1
ATOM 797 C C . PHE A 1 106 ? 2.538 -0.385 -28.963 1.00 97.12 106 PHE A C 1
ATOM 799 O O . PHE A 1 106 ? 2.186 -0.931 -27.918 1.00 97.12 106 PHE A O 1
ATOM 806 N N . SER A 1 107 ? 3.809 -0.352 -29.358 1.00 95.00 107 SER A N 1
ATOM 807 C CA . SER A 1 107 ? 4.885 -0.805 -28.492 1.00 95.00 107 SER A CA 1
ATOM 808 C C . SER A 1 107 ? 6.225 -0.136 -28.772 1.00 95.00 107 SER A C 1
ATOM 810 O O . SER A 1 107 ? 6.710 -0.129 -29.902 1.00 95.00 107 SER A O 1
ATOM 812 N N . GLU A 1 108 ? 6.861 0.337 -27.703 1.00 95.75 108 GLU A N 1
ATOM 813 C CA . GLU A 1 108 ? 8.254 0.803 -27.674 1.00 95.75 108 GLU A CA 1
ATOM 814 C C . GLU A 1 108 ? 9.224 -0.285 -27.176 1.00 95.75 108 GLU A C 1
ATOM 816 O O . GLU A 1 108 ? 10.421 -0.047 -27.034 1.00 95.75 108 GLU A O 1
ATOM 821 N N . CYS A 1 109 ? 8.728 -1.488 -26.868 1.00 93.19 109 CYS A N 1
ATOM 822 C CA . CYS A 1 109 ? 9.540 -2.549 -26.284 1.00 93.19 109 CYS A CA 1
ATOM 823 C C . CYS A 1 109 ? 10.216 -3.397 -27.368 1.00 93.19 109 CYS A C 1
ATOM 825 O O . CYS A 1 109 ? 9.563 -3.911 -28.283 1.00 93.19 109 CYS A O 1
ATOM 827 N N . TYR A 1 110 ? 11.522 -3.630 -27.208 1.00 94.81 110 TYR A N 1
ATOM 828 C CA . TYR A 1 110 ? 12.325 -4.411 -28.155 1.00 94.81 110 TYR A CA 1
ATOM 829 C C . TYR A 1 110 ? 11.848 -5.861 -28.310 1.00 94.81 110 TYR A C 1
ATOM 831 O O . TYR A 1 110 ? 12.039 -6.455 -29.370 1.00 94.81 110 TYR A O 1
ATOM 839 N N . LEU A 1 111 ? 11.181 -6.424 -27.293 1.00 92.62 111 LEU A N 1
ATOM 840 C CA . LEU A 1 111 ? 10.581 -7.762 -27.364 1.00 92.62 111 LEU A CA 1
ATOM 841 C C . LEU A 1 111 ? 9.475 -7.849 -28.426 1.00 92.62 111 LEU A C 1
ATOM 843 O O . LEU A 1 111 ? 9.196 -8.933 -28.932 1.00 92.62 111 LEU A O 1
ATOM 847 N N . PHE A 1 112 ? 8.874 -6.718 -28.794 1.00 95.12 112 PHE A N 1
ATOM 848 C CA . PHE A 1 112 ? 7.819 -6.617 -29.802 1.00 95.12 112 PHE A CA 1
ATOM 849 C C . PHE A 1 112 ? 8.303 -5.914 -31.077 1.00 95.12 112 PHE A C 1
ATOM 851 O O . PHE A 1 112 ? 7.492 -5.479 -31.889 1.00 95.12 112 PHE A O 1
ATOM 858 N N . GLY A 1 113 ? 9.626 -5.809 -31.257 1.00 91.31 113 GLY A N 1
ATOM 859 C CA . GLY A 1 113 ? 10.268 -5.200 -32.422 1.00 91.31 113 GLY A CA 1
ATOM 860 C C . GLY A 1 113 ? 10.309 -3.669 -32.424 1.00 91.31 113 GLY A C 1
ATOM 861 O O . GLY A 1 113 ? 10.805 -3.102 -33.397 1.00 91.31 113 GLY A O 1
ATOM 862 N N . GLY A 1 114 ? 9.821 -3.013 -31.365 1.00 92.69 114 GLY A N 1
ATOM 863 C CA . GLY A 1 114 ? 9.822 -1.556 -31.224 1.00 92.69 114 GLY A CA 1
ATOM 864 C C . GLY A 1 114 ? 11.013 -1.016 -30.436 1.00 92.69 114 GLY A C 1
ATOM 865 O O . GLY A 1 114 ? 11.755 -1.755 -29.790 1.00 92.69 114 GLY A O 1
ATOM 866 N N . SER A 1 115 ? 11.186 0.297 -30.471 1.00 93.62 115 SER A N 1
ATOM 867 C CA . SER A 1 115 ? 12.039 1.049 -29.548 1.00 93.62 115 SER A CA 1
ATOM 868 C C . SER A 1 115 ? 11.383 2.393 -29.235 1.00 93.62 115 SER A C 1
ATOM 870 O O . SER A 1 115 ? 10.412 2.770 -29.888 1.00 93.62 115 SER A O 1
ATOM 872 N N . THR A 1 116 ? 11.919 3.144 -28.274 1.00 91.00 116 THR A N 1
ATOM 873 C CA . THR A 1 116 ? 11.466 4.518 -27.998 1.00 91.00 116 THR A CA 1
ATOM 874 C C . THR A 1 116 ? 11.597 5.432 -29.224 1.00 91.00 116 THR A C 1
ATOM 876 O O . THR A 1 116 ? 10.726 6.257 -29.473 1.00 91.00 116 THR A O 1
ATOM 879 N N . ASP A 1 117 ? 12.655 5.261 -30.022 1.00 94.69 117 ASP A N 1
ATOM 880 C CA . ASP A 1 117 ? 12.888 6.077 -31.222 1.00 94.69 117 ASP A CA 1
ATOM 881 C C . ASP A 1 117 ? 12.100 5.591 -32.453 1.00 94.69 117 ASP A C 1
ATOM 883 O O . ASP A 1 117 ? 11.935 6.338 -33.419 1.00 94.69 117 ASP A O 1
ATOM 887 N N . ASP A 1 118 ? 11.646 4.335 -32.453 1.00 94.50 118 ASP A N 1
ATOM 888 C CA . ASP A 1 118 ? 10.983 3.689 -33.590 1.00 94.50 118 ASP A CA 1
ATOM 889 C C . ASP A 1 118 ? 9.944 2.661 -33.096 1.00 94.50 118 ASP A C 1
ATOM 891 O O . ASP A 1 118 ? 10.149 1.445 -33.208 1.00 94.50 118 ASP A O 1
ATOM 895 N N . PRO A 1 119 ? 8.835 3.119 -32.481 1.00 96.25 119 PRO A N 1
ATOM 896 C CA . PRO A 1 119 ? 7.808 2.223 -31.969 1.00 96.25 119 PRO A CA 1
ATOM 897 C C . PRO A 1 119 ? 7.130 1.446 -33.098 1.00 96.25 119 PRO A C 1
ATOM 899 O O . PRO A 1 119 ? 6.997 1.914 -34.234 1.00 96.25 119 PRO A O 1
ATOM 902 N N . VAL A 1 120 ? 6.627 0.257 -32.771 1.00 96.06 120 VAL A N 1
ATOM 903 C CA . VAL A 1 120 ? 5.688 -0.456 -33.642 1.00 96.06 120 VAL A CA 1
ATOM 904 C C . VAL A 1 120 ? 4.306 0.103 -33.353 1.00 96.06 120 VAL A C 1
ATOM 906 O O . VAL A 1 120 ? 3.760 -0.116 -32.273 1.00 96.06 120 VAL A O 1
ATOM 909 N N . THR A 1 121 ? 3.748 0.840 -34.310 1.00 96.88 121 THR A N 1
ATOM 910 C CA . THR A 1 121 ? 2.408 1.426 -34.205 1.00 96.88 121 THR A CA 1
ATOM 911 C C . THR A 1 121 ? 1.537 0.981 -35.371 1.00 96.88 121 THR A C 1
ATOM 913 O O . THR A 1 121 ? 2.011 0.874 -36.501 1.00 96.88 121 THR A O 1
ATOM 916 N N . SER A 1 122 ? 0.254 0.750 -35.101 1.00 97.81 122 SER A N 1
ATOM 917 C CA . SER A 1 122 ? -0.785 0.717 -36.132 1.00 97.81 122 SER A CA 1
ATOM 918 C C . SER A 1 122 ? -1.511 2.059 -36.208 1.00 97.81 122 SER A C 1
ATOM 920 O O . SER A 1 122 ? -1.411 2.885 -35.293 1.00 97.81 122 SER A O 1
ATOM 922 N N . ASP A 1 123 ? -2.314 2.239 -37.256 1.00 97.81 123 ASP A N 1
ATOM 923 C CA . ASP A 1 123 ? -3.392 3.227 -37.243 1.00 97.81 123 ASP A CA 1
ATOM 924 C C . ASP A 1 123 ? -4.449 2.864 -36.183 1.00 97.81 123 ASP A C 1
ATOM 926 O O . ASP A 1 123 ? -4.535 1.717 -35.722 1.00 97.81 123 ASP A O 1
ATOM 930 N N . TRP A 1 124 ? -5.260 3.848 -35.793 1.00 97.69 124 TRP A N 1
ATOM 931 C CA . TRP A 1 124 ? -6.399 3.630 -34.903 1.00 97.69 124 TRP A CA 1
ATOM 932 C C . TRP A 1 124 ? -7.510 2.858 -35.621 1.00 97.69 124 TRP A C 1
ATOM 934 O O . TRP A 1 124 ? -8.012 3.287 -36.659 1.00 97.69 124 TRP A O 1
ATOM 944 N N . LEU A 1 125 ? -7.935 1.750 -35.022 1.00 97.25 125 LEU A N 1
ATOM 945 C CA . LEU A 1 125 ? -9.133 1.010 -35.391 1.00 97.25 125 LEU A CA 1
ATOM 946 C C . LEU A 1 125 ? -10.294 1.469 -34.507 1.00 97.25 125 LEU A C 1
ATOM 948 O O . LEU A 1 125 ? -10.285 1.239 -33.298 1.00 97.25 125 LEU A O 1
ATOM 952 N N . GLU A 1 126 ? -11.300 2.093 -35.113 1.00 96.50 126 GLU A N 1
ATOM 953 C CA . GLU A 1 126 ? -12.553 2.435 -34.436 1.00 96.50 126 GLU A CA 1
ATOM 954 C C . GLU A 1 126 ? -13.531 1.258 -34.465 1.00 96.50 126 GLU A C 1
ATOM 956 O O . GLU A 1 126 ? -13.671 0.573 -35.479 1.00 96.50 126 GLU A O 1
ATOM 961 N N . PHE A 1 127 ? -14.241 1.042 -33.361 1.00 94.56 127 PHE A N 1
ATOM 962 C CA . PHE A 1 127 ? -15.302 0.046 -33.271 1.00 94.56 127 PHE A CA 1
ATOM 963 C C . PHE A 1 127 ? -16.391 0.488 -32.288 1.00 94.56 127 PHE A C 1
ATOM 965 O O . PHE A 1 127 ? -16.202 1.386 -31.465 1.00 94.56 127 PHE A O 1
ATOM 972 N N . GLU A 1 128 ? -17.567 -0.123 -32.405 1.00 93.69 128 GLU A N 1
ATOM 973 C CA . GLU A 1 128 ? -18.730 0.197 -31.582 1.00 93.69 128 GLU A CA 1
ATOM 974 C C . GLU A 1 128 ? -19.068 -0.975 -30.668 1.00 93.69 128 GLU A C 1
ATOM 976 O O . GLU A 1 128 ? -19.179 -2.122 -31.108 1.00 93.69 128 GLU A O 1
ATOM 981 N N . VAL A 1 129 ? -19.249 -0.666 -29.389 1.00 91.25 129 VAL A N 1
ATOM 982 C CA . VAL A 1 129 ? -19.659 -1.623 -28.369 1.00 91.25 129 VAL A CA 1
ATOM 983 C C . VAL A 1 129 ? -21.099 -1.334 -28.029 1.00 91.25 129 VAL A C 1
ATOM 985 O O . VAL A 1 129 ? -21.457 -0.231 -27.613 1.00 91.25 129 VAL A O 1
ATOM 988 N N . VAL A 1 130 ? -21.929 -2.352 -28.179 1.00 89.12 130 VAL A N 1
ATOM 989 C CA . VAL A 1 130 ? -23.305 -2.321 -27.713 1.00 89.12 130 VAL A CA 1
ATOM 990 C C . VAL A 1 130 ? -23.341 -3.230 -26.507 1.00 89.12 130 VAL A C 1
ATOM 992 O O . VAL A 1 130 ? -23.299 -4.451 -26.640 1.00 89.12 130 VAL A O 1
ATOM 995 N N . CYS A 1 131 ? -23.425 -2.641 -25.316 1.00 77.94 131 CYS A N 1
ATOM 996 C CA . CYS A 1 131 ? -23.879 -3.395 -24.164 1.00 77.94 131 CYS A CA 1
ATOM 997 C C . CYS A 1 131 ? -25.333 -3.766 -24.487 1.00 77.94 131 CYS A C 1
ATOM 999 O O . CYS A 1 131 ? -26.168 -2.854 -24.591 1.00 77.94 131 CYS A O 1
ATOM 1001 N N . PRO A 1 132 ? -25.650 -5.049 -24.770 1.00 66.75 132 PRO A N 1
ATOM 1002 C CA . PRO A 1 132 ? -27.024 -5.415 -25.053 1.00 66.75 132 PRO A CA 1
ATOM 1003 C C . PRO A 1 132 ? -27.838 -4.934 -23.854 1.00 66.75 132 PRO A C 1
ATOM 1005 O O . PRO A 1 132 ? -27.418 -5.186 -22.720 1.00 66.75 132 PRO A O 1
ATOM 1008 N N . PRO A 1 133 ? -28.952 -4.207 -24.058 1.00 58.62 133 PRO A N 1
ATOM 1009 C CA . PRO A 1 133 ? -29.809 -3.852 -22.946 1.00 58.62 133 PRO A CA 1
ATOM 1010 C C . PRO A 1 133 ? -30.169 -5.177 -22.306 1.00 58.62 133 PRO A C 1
ATOM 1012 O O . PRO A 1 133 ? -30.883 -5.959 -22.926 1.00 58.62 133 PRO A O 1
ATOM 1015 N N . HIS A 1 134 ? -29.618 -5.486 -21.130 1.00 55.59 134 HIS A N 1
ATOM 1016 C CA . HIS A 1 134 ? -30.062 -6.647 -20.387 1.00 55.59 134 HIS A CA 1
ATOM 1017 C C . HIS A 1 134 ? -31.560 -6.421 -20.228 1.00 55.59 134 HIS A C 1
ATOM 1019 O O . HIS A 1 134 ? -31.939 -5.466 -19.538 1.00 55.59 134 HIS A O 1
ATOM 1025 N N . PRO A 1 135 ? -32.431 -7.206 -20.895 1.00 45.19 135 PRO A N 1
ATOM 1026 C CA . PRO A 1 135 ? -33.843 -7.045 -20.688 1.00 45.19 135 PRO A CA 1
ATOM 1027 C C . PRO A 1 135 ? -34.066 -7.636 -19.307 1.00 45.19 135 PRO A C 1
ATOM 1029 O O . PRO A 1 135 ? -34.319 -8.828 -19.150 1.00 45.19 135 PRO A O 1
ATOM 1032 N N . PHE A 1 136 ? -33.919 -6.811 -18.274 1.00 44.69 136 PHE A N 1
ATOM 1033 C CA . PHE A 1 136 ? -34.623 -7.069 -17.041 1.00 44.69 136 PHE A CA 1
ATOM 1034 C C . PHE A 1 136 ? -36.088 -7.169 -17.462 1.00 44.69 136 PHE A C 1
ATOM 1036 O O . PHE A 1 136 ? -36.621 -6.189 -17.990 1.00 44.69 136 PHE A O 1
ATOM 1043 N N . PRO A 1 137 ? -36.726 -8.349 -17.345 1.00 49.78 137 PRO A N 1
ATOM 1044 C CA . PRO A 1 137 ? -38.066 -8.529 -17.871 1.00 49.78 137 PRO A CA 1
ATOM 1045 C C . PRO A 1 137 ? -38.967 -7.471 -17.240 1.00 49.78 137 PRO A C 1
ATOM 1047 O O . PRO A 1 137 ? -38.926 -7.288 -16.025 1.00 49.78 137 PRO A O 1
ATOM 1050 N N . GLU A 1 138 ? -39.780 -6.792 -18.045 1.00 47.59 138 GLU A N 1
ATOM 1051 C CA . GLU A 1 138 ? -40.619 -5.641 -17.664 1.00 47.59 138 GLU A CA 1
ATOM 1052 C C . GLU A 1 138 ? -41.492 -5.912 -16.414 1.00 47.59 138 GLU A C 1
ATOM 1054 O O . GLU A 1 138 ? -41.796 -5.023 -15.620 1.00 47.59 138 GLU A O 1
ATOM 1059 N N . ARG A 1 139 ? -41.788 -7.192 -16.144 1.00 46.38 139 ARG A N 1
ATOM 1060 C CA . ARG A 1 139 ? -42.450 -7.693 -14.926 1.00 46.38 139 ARG A CA 1
ATOM 1061 C C . ARG A 1 139 ? -41.690 -7.412 -13.613 1.00 46.38 139 ARG A C 1
ATOM 1063 O O . ARG A 1 139 ? -42.295 -7.472 -12.544 1.00 46.38 139 ARG A O 1
ATOM 1070 N N . TRP A 1 140 ? -40.398 -7.102 -13.669 1.00 43.69 140 TRP A N 1
ATOM 1071 C CA . TRP A 1 140 ? -39.539 -6.834 -12.511 1.00 43.69 140 TRP A CA 1
ATOM 1072 C C . TRP A 1 140 ? -39.251 -5.346 -12.286 1.00 43.69 140 TRP A C 1
ATOM 1074 O O . TRP A 1 140 ? -38.697 -5.004 -11.250 1.00 43.69 140 TRP A O 1
ATOM 1084 N N . GLN A 1 141 ? -39.706 -4.442 -13.163 1.00 47.91 141 GLN A N 1
ATOM 1085 C CA . GLN A 1 141 ? -39.557 -2.990 -12.955 1.00 47.91 141 GLN A CA 1
ATOM 1086 C C . GLN A 1 141 ? -40.485 -2.425 -11.862 1.00 47.91 141 GLN A C 1
ATOM 1088 O O . GLN A 1 141 ? -40.336 -1.278 -11.453 1.00 47.91 141 GLN A O 1
ATOM 1093 N N . LYS A 1 142 ? -41.437 -3.221 -11.352 1.00 49.25 142 LYS A N 1
ATOM 1094 C CA . LYS A 1 142 ? -42.330 -2.840 -10.237 1.00 49.25 142 LYS A CA 1
ATOM 1095 C C . LYS A 1 142 ? -42.161 -3.691 -8.975 1.00 49.25 142 LYS A C 1
ATOM 1097 O O . LYS A 1 142 ? -42.932 -3.537 -8.031 1.00 49.25 142 LYS A O 1
ATOM 1102 N N . ILE A 1 143 ? -41.177 -4.590 -8.937 1.00 46.84 143 ILE A N 1
ATOM 1103 C CA . ILE A 1 143 ? -40.879 -5.401 -7.752 1.00 46.84 143 ILE A CA 1
ATOM 1104 C C . ILE A 1 143 ? -39.466 -5.020 -7.317 1.00 46.84 143 ILE A C 1
ATOM 1106 O O . ILE A 1 143 ? -38.559 -5.241 -8.116 1.00 46.84 143 ILE A O 1
ATOM 1110 N N . PRO A 1 144 ? -39.254 -4.484 -6.095 1.00 52.25 144 PRO A N 1
ATOM 1111 C CA . PRO A 1 144 ? -37.908 -4.192 -5.623 1.00 52.25 144 PRO A CA 1
ATOM 1112 C C . PRO A 1 144 ? -37.069 -5.449 -5.804 1.00 52.25 144 PRO A C 1
ATOM 1114 O O . PRO A 1 144 ? -37.493 -6.544 -5.403 1.00 52.25 144 PRO A O 1
ATOM 1117 N N . THR A 1 145 ? -35.955 -5.296 -6.511 1.00 56.72 145 THR A N 1
ATOM 1118 C CA . THR A 1 145 ? -35.148 -6.408 -7.011 1.00 56.72 145 THR A CA 1
ATOM 1119 C C . THR A 1 145 ? -34.803 -7.354 -5.857 1.00 56.72 145 THR A C 1
ATOM 1121 O O . THR A 1 145 ? -34.731 -6.954 -4.693 1.00 56.72 145 THR A O 1
ATOM 1124 N N . VAL A 1 146 ? -34.568 -8.642 -6.127 1.00 58.91 146 VAL A N 1
ATOM 1125 C CA . VAL A 1 146 ? -34.060 -9.560 -5.085 1.00 58.91 146 VAL A CA 1
ATOM 1126 C C . VAL A 1 146 ? -32.779 -8.996 -4.451 1.00 58.91 146 VAL A C 1
ATOM 1128 O O . VAL A 1 146 ? -32.550 -9.214 -3.265 1.00 58.91 146 VAL A O 1
ATOM 1131 N N . ALA A 1 147 ? -32.003 -8.210 -5.204 1.00 57.16 147 ALA A N 1
ATOM 1132 C CA . ALA A 1 147 ? -30.875 -7.430 -4.711 1.00 57.16 147 ALA A CA 1
ATOM 1133 C C . ALA A 1 147 ? -31.297 -6.321 -3.730 1.00 57.16 147 ALA A C 1
ATOM 1135 O O . ALA A 1 147 ? -30.731 -6.263 -2.649 1.00 57.16 147 ALA A O 1
ATOM 1136 N N . GLU A 1 148 ? -32.323 -5.517 -4.016 1.00 59.12 148 GLU A N 1
ATOM 1137 C CA . GLU A 1 148 ? -32.853 -4.502 -3.087 1.00 59.12 148 GLU A CA 1
ATOM 1138 C C . GLU A 1 148 ? -33.522 -5.111 -1.854 1.00 59.12 148 GLU A C 1
ATOM 1140 O O . GLU A 1 148 ? -33.324 -4.620 -0.747 1.00 59.12 148 GLU A O 1
ATOM 1145 N N . LYS A 1 149 ? -34.275 -6.211 -1.988 1.00 61.16 149 LYS A N 1
ATOM 1146 C CA . LYS A 1 149 ? -34.830 -6.926 -0.826 1.00 61.16 149 LYS A CA 1
ATOM 1147 C C . LYS A 1 149 ? -33.737 -7.590 -0.000 1.00 61.16 149 LYS A C 1
ATOM 1149 O O . LYS A 1 149 ? -33.822 -7.550 1.222 1.00 61.16 149 LYS A O 1
ATOM 1154 N N . ARG A 1 150 ? -32.705 -8.168 -0.628 1.00 60.81 150 ARG A N 1
ATOM 1155 C CA . ARG A 1 150 ? -31.513 -8.654 0.082 1.00 60.81 150 ARG A CA 1
ATOM 1156 C C . ARG A 1 150 ? -30.772 -7.502 0.734 1.00 60.81 150 ARG A C 1
ATOM 1158 O O . ARG A 1 150 ? -30.389 -7.649 1.879 1.00 60.81 150 ARG A O 1
ATOM 1165 N N . TRP A 1 151 ? -30.616 -6.364 0.073 1.00 66.69 151 TRP A N 1
ATOM 1166 C CA . TRP A 1 151 ? -29.944 -5.194 0.623 1.00 66.69 151 TRP A CA 1
ATOM 1167 C C . TRP A 1 151 ? -30.717 -4.609 1.809 1.00 66.69 151 TRP A C 1
ATOM 1169 O O . TRP A 1 151 ? -30.135 -4.423 2.872 1.00 66.69 151 TRP A O 1
ATOM 1179 N N . LEU A 1 152 ? -32.039 -4.439 1.703 1.00 67.50 152 LEU A N 1
ATOM 1180 C CA . LEU A 1 152 ? -32.922 -4.034 2.806 1.00 67.50 152 LEU A CA 1
ATOM 1181 C C . LEU A 1 152 ? -32.948 -5.067 3.939 1.00 67.50 152 LEU A C 1
ATOM 1183 O O . LEU A 1 152 ? -32.987 -4.703 5.111 1.00 67.50 152 LEU A O 1
ATOM 1187 N N . PHE A 1 153 ? -32.916 -6.360 3.612 1.00 72.44 153 PHE A N 1
ATOM 1188 C CA . PHE A 1 153 ? -32.836 -7.429 4.603 1.00 72.44 153 PHE A CA 1
ATOM 1189 C C . PHE A 1 153 ? -31.482 -7.436 5.311 1.00 72.44 153 PHE A C 1
ATOM 1191 O O . PHE A 1 153 ? -31.457 -7.515 6.528 1.00 72.44 153 PHE A O 1
ATOM 1198 N N . TRP A 1 154 ? -30.368 -7.300 4.592 1.00 66.44 154 TRP A N 1
ATOM 1199 C CA . TRP A 1 154 ? -29.017 -7.261 5.153 1.00 66.44 154 TRP A CA 1
ATOM 1200 C C . TRP A 1 154 ? -28.772 -5.992 5.962 1.00 66.44 154 TRP A C 1
ATOM 1202 O O . TRP A 1 154 ? -28.183 -6.071 7.034 1.00 66.44 154 TRP A O 1
ATOM 1212 N N . THR A 1 155 ? -29.260 -4.838 5.507 1.00 69.69 155 THR A N 1
ATOM 1213 C CA . THR A 1 155 ? -29.204 -3.584 6.275 1.00 69.69 155 THR A CA 1
ATOM 1214 C C . THR A 1 155 ? -30.068 -3.675 7.529 1.00 69.69 155 THR A C 1
ATOM 1216 O O . THR A 1 155 ? -29.566 -3.388 8.613 1.00 69.69 155 THR A O 1
ATOM 1219 N N . ARG A 1 156 ? -31.312 -4.181 7.443 1.00 74.56 156 ARG A N 1
ATOM 1220 C CA . ARG A 1 156 ? -32.134 -4.464 8.635 1.00 74.56 156 ARG A CA 1
ATOM 1221 C C . ARG A 1 156 ? -31.496 -5.504 9.546 1.00 74.56 156 ARG A C 1
ATOM 1223 O O . ARG A 1 156 ? -31.523 -5.318 10.750 1.00 74.56 156 ARG A O 1
ATOM 1230 N N . PHE A 1 157 ? -30.899 -6.563 9.011 1.00 73.62 157 PHE A N 1
ATOM 1231 C CA . PHE A 1 157 ? -30.261 -7.621 9.791 1.00 73.62 157 PHE A CA 1
ATOM 1232 C C . PHE A 1 157 ? -29.001 -7.119 10.499 1.00 73.62 157 PHE A C 1
ATOM 1234 O O . PHE A 1 157 ? -28.836 -7.384 11.685 1.00 73.62 157 PHE A O 1
ATOM 1241 N N . LYS A 1 158 ? -28.149 -6.334 9.827 1.00 70.88 158 LYS A N 1
ATOM 1242 C CA . LYS A 1 158 ? -27.002 -5.658 10.454 1.00 70.88 158 LYS A CA 1
ATOM 1243 C C . LYS A 1 158 ? -27.458 -4.691 11.544 1.00 70.88 158 LYS A C 1
ATOM 1245 O O . LYS A 1 158 ? -26.908 -4.715 12.642 1.00 70.88 158 LYS A O 1
ATOM 1250 N N . TRP A 1 159 ? -28.496 -3.899 11.272 1.00 76.00 159 TRP A N 1
ATOM 1251 C CA . TRP A 1 159 ? -29.062 -2.974 12.252 1.00 76.00 159 TRP A CA 1
ATOM 1252 C C . TRP A 1 159 ? -29.652 -3.720 13.452 1.00 76.00 159 TRP A C 1
ATOM 1254 O O . TRP A 1 159 ? -29.340 -3.389 14.590 1.00 76.00 159 TRP A O 1
ATOM 1264 N N . CYS A 1 160 ? -30.404 -4.799 13.218 1.00 79.12 160 CYS A N 1
ATOM 1265 C CA . CYS A 1 160 ? -30.902 -5.694 14.257 1.00 79.12 160 CYS A CA 1
ATOM 1266 C C . CYS A 1 160 ? -29.766 -6.364 15.033 1.00 79.12 160 CYS A C 1
ATOM 1268 O O . CYS A 1 160 ? -29.883 -6.482 16.245 1.00 79.12 160 CYS A O 1
ATOM 1270 N N . ARG A 1 161 ? -28.662 -6.762 14.385 1.00 78.81 161 ARG A N 1
ATOM 1271 C CA . ARG A 1 161 ? -27.486 -7.327 15.064 1.00 78.81 161 ARG A CA 1
ATOM 1272 C C . ARG A 1 161 ? -26.886 -6.302 16.016 1.00 78.81 161 ARG A C 1
ATOM 1274 O O . ARG A 1 161 ? -26.719 -6.611 17.187 1.00 78.81 161 ARG A O 1
ATOM 1281 N N . CYS A 1 162 ? -26.633 -5.080 15.554 1.00 78.00 162 CYS A N 1
ATOM 1282 C CA . CYS A 1 162 ? -26.085 -4.019 16.400 1.00 78.00 162 CYS A CA 1
ATOM 1283 C C . CYS A 1 162 ? -27.050 -3.591 17.508 1.00 78.00 162 CYS A C 1
ATOM 1285 O O . CYS A 1 162 ? -26.631 -3.417 18.649 1.00 78.00 162 CYS A O 1
ATOM 1287 N N . PHE A 1 163 ? -28.345 -3.503 17.209 1.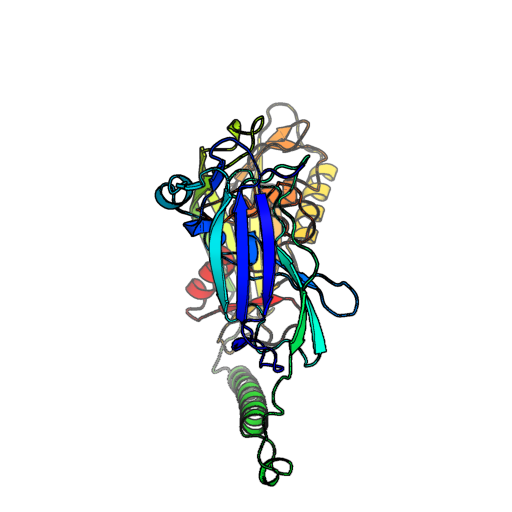00 81.88 163 PHE A N 1
ATOM 1288 C CA . PHE A 1 163 ? -29.386 -3.240 18.198 1.00 81.88 163 PHE A CA 1
ATOM 1289 C C . PHE A 1 163 ? -29.464 -4.354 19.250 1.00 81.88 163 PHE A C 1
ATOM 1291 O O . PHE A 1 163 ? -29.545 -4.076 20.443 1.00 81.88 163 PHE A O 1
ATOM 1298 N N . TRP A 1 164 ? -29.363 -5.619 18.836 1.00 82.88 164 TRP A N 1
ATOM 1299 C CA . TRP A 1 164 ? -29.349 -6.755 19.752 1.00 82.88 164 TRP A CA 1
ATOM 1300 C C . TRP A 1 164 ? -28.074 -6.787 20.593 1.00 82.88 164 TRP A C 1
ATOM 1302 O O . TRP A 1 164 ? -28.157 -6.949 21.804 1.00 82.88 164 TRP A O 1
ATOM 1312 N N . CYS A 1 165 ? -26.902 -6.550 19.999 1.00 82.50 165 CYS A N 1
ATOM 1313 C CA . CYS A 1 165 ? -25.648 -6.407 20.742 1.00 82.50 165 CYS A CA 1
ATOM 1314 C C . CYS A 1 165 ? -25.736 -5.256 21.763 1.00 82.50 165 CYS A C 1
ATOM 1316 O O . CYS A 1 165 ? -25.267 -5.403 22.890 1.00 82.50 165 CYS A O 1
ATOM 1318 N N . TRP A 1 166 ? -26.387 -4.141 21.412 1.00 82.69 166 TRP A N 1
ATOM 1319 C CA . TRP A 1 166 ? -26.636 -3.025 22.327 1.00 82.69 166 TRP A CA 1
ATOM 1320 C C . TRP A 1 166 ? -27.562 -3.417 23.485 1.00 82.69 166 TRP A C 1
ATOM 1322 O O . TRP A 1 166 ? -27.225 -3.158 24.639 1.00 82.69 166 TRP A O 1
ATOM 1332 N N . ILE A 1 167 ? -28.666 -4.125 23.212 1.00 84.19 167 ILE A N 1
ATOM 1333 C CA . ILE A 1 167 ? -29.535 -4.694 24.257 1.00 84.19 167 ILE A CA 1
ATOM 1334 C C . ILE A 1 167 ? -28.734 -5.631 25.166 1.00 84.19 167 ILE A C 1
ATOM 1336 O O . ILE A 1 167 ? -28.779 -5.490 26.386 1.00 84.19 167 ILE A O 1
ATOM 1340 N N . LEU A 1 168 ? -27.961 -6.560 24.598 1.00 85.56 168 LEU A N 1
ATOM 1341 C CA . LEU A 1 168 ? -27.141 -7.499 25.365 1.00 85.56 168 LEU A CA 1
ATOM 1342 C C . LEU A 1 168 ? -26.076 -6.786 26.212 1.00 85.56 168 LEU A C 1
ATOM 1344 O O . LEU A 1 168 ? -25.746 -7.263 27.298 1.00 85.56 168 LEU A O 1
ATOM 1348 N N . ARG A 1 169 ? -25.561 -5.639 25.753 1.00 80.94 169 ARG A N 1
ATOM 1349 C CA . ARG A 1 169 ? -24.640 -4.787 26.518 1.00 80.94 169 ARG A CA 1
ATOM 1350 C C . ARG A 1 169 ? -25.350 -4.103 27.687 1.00 80.94 169 ARG A C 1
ATOM 1352 O O . ARG A 1 169 ? -24.822 -4.128 28.794 1.00 80.94 169 ARG A O 1
ATOM 1359 N N . ILE A 1 170 ? -26.551 -3.556 27.475 1.00 80.62 170 ILE A N 1
ATOM 1360 C CA . ILE A 1 170 ? -27.376 -2.963 28.547 1.00 80.62 170 ILE A CA 1
ATOM 1361 C C . ILE A 1 170 ? -27.736 -4.001 29.605 1.00 80.62 170 ILE A C 1
ATOM 1363 O O . ILE A 1 170 ? -27.656 -3.723 30.798 1.00 80.62 170 ILE A O 1
ATOM 1367 N N . LEU A 1 171 ? -28.080 -5.214 29.175 1.00 86.06 171 LEU A N 1
ATOM 1368 C CA . LEU A 1 171 ? -28.382 -6.327 30.072 1.00 86.06 171 LEU A CA 1
ATOM 1369 C C . LEU A 1 171 ? -27.129 -6.899 30.765 1.00 86.06 171 LEU A C 1
ATOM 1371 O O . LEU A 1 171 ? -27.247 -7.829 31.557 1.00 86.06 171 LEU A O 1
ATOM 1375 N N . GLY A 1 172 ? -25.929 -6.383 30.469 1.00 80.38 172 GLY A N 1
ATOM 1376 C CA . GLY A 1 172 ? -24.666 -6.842 31.055 1.00 80.38 172 GLY A CA 1
ATOM 1377 C C . GLY A 1 172 ? -24.229 -8.241 30.607 1.00 80.38 172 GLY A C 1
ATOM 1378 O O . GLY A 1 172 ? -23.285 -8.793 31.175 1.00 80.38 172 GLY A O 1
ATOM 1379 N N . ILE A 1 173 ? -24.892 -8.806 29.593 1.00 83.81 173 ILE A N 1
ATOM 1380 C CA . ILE A 1 173 ? -24.615 -10.140 29.044 1.00 83.81 173 ILE A CA 1
ATOM 1381 C C . ILE A 1 173 ? -23.320 -10.110 28.224 1.00 83.81 173 ILE A C 1
ATOM 1383 O O . ILE A 1 173 ? -22.503 -11.023 28.323 1.00 83.81 173 ILE A O 1
ATOM 1387 N N . VAL A 1 174 ? -23.099 -9.040 27.451 1.00 81.88 174 VAL A N 1
ATOM 1388 C CA . VAL A 1 174 ? -21.856 -8.818 26.695 1.00 81.88 174 VAL A CA 1
ATOM 1389 C C . VAL A 1 174 ? -21.083 -7.655 27.313 1.00 81.88 174 VAL A C 1
ATOM 1391 O O . VAL A 1 174 ? -21.559 -6.521 27.349 1.00 81.88 174 VAL A O 1
ATOM 1394 N N . ARG A 1 175 ? -19.862 -7.928 27.787 1.00 85.19 175 ARG A N 1
ATOM 1395 C CA . ARG A 1 175 ? -18.962 -6.917 28.356 1.00 85.19 175 ARG A CA 1
ATOM 1396 C C . ARG A 1 175 ? -18.008 -6.383 27.287 1.00 85.19 175 ARG A C 1
ATOM 1398 O O . ARG A 1 175 ? -17.021 -7.030 26.958 1.00 85.19 175 ARG A O 1
ATOM 1405 N N . CYS A 1 176 ? -18.298 -5.187 26.782 1.00 86.69 176 CYS A N 1
ATOM 1406 C CA . CYS A 1 176 ? -17.464 -4.461 25.816 1.00 86.69 176 CYS A CA 1
ATOM 1407 C C . CYS A 1 176 ? -16.551 -3.446 26.508 1.00 86.69 176 CYS A C 1
ATOM 1409 O O . CYS A 1 176 ? -16.603 -2.252 26.240 1.00 86.69 176 CYS A O 1
ATOM 1411 N N . ASN A 1 177 ? -15.775 -3.927 27.471 1.00 90.88 177 ASN A N 1
ATOM 1412 C CA . ASN A 1 177 ? -14.808 -3.136 28.231 1.00 90.88 177 ASN A CA 1
ATOM 1413 C C . ASN A 1 177 ? -13.456 -3.854 28.330 1.00 90.88 177 ASN A C 1
ATOM 1415 O O . ASN A 1 177 ? -12.654 -3.561 29.217 1.00 90.88 177 ASN A O 1
ATOM 1419 N N . ARG A 1 178 ? -13.219 -4.842 27.457 1.00 94.56 178 ARG A N 1
ATOM 1420 C CA . ARG A 1 178 ? -11.933 -5.526 27.414 1.00 94.56 178 ARG A CA 1
ATOM 1421 C C . ARG A 1 178 ? -10.922 -4.580 26.792 1.00 94.56 178 ARG A C 1
ATOM 1423 O O . ARG A 1 178 ? -11.154 -4.029 25.716 1.00 94.56 178 ARG A O 1
ATOM 1430 N N . ARG A 1 179 ? -9.784 -4.469 27.462 1.00 97.19 179 ARG A N 1
ATOM 1431 C CA . ARG A 1 179 ? -8.573 -3.911 26.890 1.00 97.19 179 ARG A CA 1
ATOM 1432 C C . ARG A 1 179 ? -7.600 -5.051 26.672 1.00 97.19 179 ARG A C 1
ATOM 1434 O O . ARG A 1 179 ? -7.207 -5.718 27.627 1.00 97.19 179 ARG A O 1
ATOM 1441 N N . LEU A 1 180 ? -7.285 -5.319 25.415 1.00 97.19 180 LEU A N 1
ATOM 1442 C CA . LEU A 1 180 ? -6.372 -6.389 25.029 1.00 97.19 180 LEU A CA 1
ATOM 1443 C C . LEU A 1 180 ? -5.059 -5.762 24.587 1.00 97.19 180 LEU A C 1
ATOM 1445 O O . LEU A 1 180 ? -5.059 -4.681 24.007 1.00 97.19 180 LEU A O 1
ATOM 1449 N N . SER A 1 181 ? -3.948 -6.426 24.877 1.00 98.25 181 SER A N 1
ATOM 1450 C CA . SER A 1 181 ? -2.619 -5.963 24.495 1.00 98.25 181 SER A CA 1
ATOM 1451 C C . SER A 1 181 ? -1.779 -7.153 24.068 1.00 98.25 181 SER A C 1
ATOM 1453 O O . SER A 1 181 ? -1.776 -8.166 24.764 1.00 98.25 181 SER A O 1
ATOM 1455 N N . GLN A 1 182 ? -1.058 -7.015 22.962 1.00 98.31 182 GLN A N 1
ATOM 1456 C CA . GLN A 1 182 ? -0.133 -8.026 22.466 1.00 98.31 182 GLN A CA 1
ATOM 1457 C C . GLN A 1 182 ? 1.128 -7.348 21.929 1.00 98.31 182 GLN A C 1
ATOM 1459 O O . GLN A 1 182 ? 1.032 -6.386 21.170 1.00 98.31 182 GLN A O 1
ATOM 1464 N N . GLU A 1 183 ? 2.294 -7.846 22.340 1.00 98.44 183 GLU A N 1
ATOM 1465 C CA . GLU A 1 183 ? 3.562 -7.530 21.677 1.00 98.44 183 GLU A CA 1
ATOM 1466 C C . GLU A 1 183 ? 3.652 -8.342 20.383 1.00 98.44 183 GLU A C 1
ATOM 1468 O O . GLU A 1 183 ? 3.402 -9.552 20.373 1.00 98.44 183 GLU A O 1
ATOM 1473 N N . VAL A 1 184 ? 3.991 -7.661 19.299 1.00 98.38 184 VAL A N 1
ATOM 1474 C CA . VAL A 1 184 ? 4.225 -8.220 17.973 1.00 98.38 184 VAL A CA 1
ATOM 1475 C C . VAL A 1 184 ? 5.727 -8.173 17.729 1.00 98.38 184 VAL A C 1
ATOM 1477 O O . VAL A 1 184 ? 6.345 -7.122 17.868 1.00 98.38 184 VAL A O 1
ATOM 1480 N N . ASP A 1 185 ? 6.303 -9.321 17.391 1.00 98.06 185 ASP A N 1
ATOM 1481 C CA . ASP A 1 185 ? 7.682 -9.467 16.924 1.00 98.06 185 ASP A CA 1
ATOM 1482 C C . ASP A 1 185 ? 7.671 -10.531 15.829 1.00 98.06 185 ASP A C 1
ATOM 1484 O O . ASP A 1 185 ? 7.621 -11.732 16.108 1.00 98.06 185 ASP A O 1
ATOM 1488 N N . VAL A 1 186 ? 7.580 -10.080 14.580 1.00 98.06 186 VAL A N 1
ATOM 1489 C CA . VAL A 1 186 ? 7.403 -10.953 13.417 1.00 98.06 186 VAL A CA 1
ATOM 1490 C C . VAL A 1 186 ? 8.515 -10.686 12.419 1.00 98.06 186 VAL A C 1
ATOM 1492 O O . VAL A 1 186 ? 8.665 -9.567 11.929 1.00 98.06 186 VAL A O 1
ATOM 1495 N N . GLY A 1 187 ? 9.264 -11.739 12.093 1.00 97.31 187 GLY A N 1
ATOM 1496 C CA . GLY A 1 187 ? 10.237 -11.711 11.009 1.00 97.31 187 GLY A CA 1
ATOM 1497 C C . GLY A 1 187 ? 9.554 -11.489 9.664 1.00 97.31 187 GLY A C 1
ATOM 1498 O O . GLY A 1 187 ? 8.550 -12.130 9.343 1.00 97.31 187 GLY A O 1
ATOM 1499 N N . ARG A 1 188 ? 10.110 -10.573 8.884 1.00 97.75 188 ARG A N 1
ATOM 1500 C CA . ARG A 1 188 ? 9.699 -10.235 7.527 1.00 97.75 188 ARG A CA 1
ATOM 1501 C C . ARG A 1 188 ? 10.869 -10.489 6.594 1.00 97.75 188 ARG A C 1
ATOM 1503 O O . ARG A 1 188 ? 12.028 -10.306 6.965 1.00 97.75 188 ARG A O 1
ATOM 1510 N N . ILE A 1 189 ? 10.532 -10.961 5.409 1.00 97.31 189 ILE A N 1
ATOM 1511 C CA . ILE A 1 189 ? 11.451 -11.193 4.310 1.00 97.31 189 ILE A CA 1
ATOM 1512 C C . ILE A 1 189 ? 10.788 -10.630 3.067 1.00 97.31 189 ILE A C 1
ATOM 1514 O O . ILE A 1 189 ? 9.581 -10.801 2.904 1.00 97.31 189 ILE A O 1
ATOM 1518 N N . GLU A 1 190 ? 11.576 -9.992 2.220 1.00 97.12 190 GLU A N 1
ATOM 1519 C CA . GLU A 1 190 ? 11.151 -9.617 0.879 1.00 97.12 190 GLU A CA 1
ATOM 1520 C C . GLU A 1 190 ? 12.297 -9.837 -0.099 1.00 97.12 190 GLU A C 1
ATOM 1522 O O . GLU A 1 190 ? 13.481 -9.794 0.264 1.00 97.12 190 GLU A O 1
ATOM 1527 N N . VAL A 1 191 ? 11.939 -10.105 -1.346 1.00 98.06 191 VAL A N 1
ATOM 1528 C CA . VAL A 1 191 ? 12.876 -10.219 -2.452 1.00 98.06 191 VAL A CA 1
ATOM 1529 C C . VAL A 1 191 ? 12.587 -9.102 -3.434 1.00 98.06 191 VAL A C 1
ATOM 1531 O O . VAL A 1 191 ? 11.531 -9.085 -4.066 1.00 98.06 191 VAL A O 1
ATOM 1534 N N . MET A 1 192 ? 13.550 -8.200 -3.579 1.00 96.50 192 MET A N 1
ATOM 1535 C CA . MET A 1 192 ? 13.513 -7.154 -4.589 1.00 96.50 192 MET A CA 1
ATOM 1536 C C . MET A 1 192 ? 14.271 -7.609 -5.835 1.00 96.50 192 MET A C 1
ATOM 1538 O O . MET A 1 192 ? 15.406 -8.093 -5.745 1.00 96.50 192 MET A O 1
ATOM 1542 N N . SER A 1 193 ? 13.646 -7.449 -6.997 1.00 97.50 193 SER A N 1
ATOM 1543 C CA . SER A 1 193 ? 14.226 -7.758 -8.302 1.00 97.50 193 SER A CA 1
ATOM 1544 C C . SER A 1 193 ? 13.916 -6.676 -9.335 1.00 97.50 193 SER A C 1
ATOM 1546 O O . SER A 1 193 ? 13.122 -5.762 -9.106 1.00 97.50 193 SER A O 1
ATOM 1548 N N . ASP A 1 194 ? 14.558 -6.805 -10.497 1.00 94.88 194 ASP A N 1
ATOM 1549 C CA . ASP A 1 194 ? 14.311 -5.986 -11.687 1.00 94.88 194 ASP A CA 1
ATOM 1550 C C . ASP A 1 194 ? 14.539 -4.477 -11.493 1.00 94.88 194 ASP A C 1
ATOM 1552 O O . ASP A 1 194 ? 14.002 -3.660 -12.244 1.00 94.88 194 ASP A O 1
ATOM 1556 N N . ALA A 1 195 ? 15.377 -4.087 -10.524 1.00 91.06 195 ALA A N 1
ATOM 1557 C CA . ALA A 1 195 ? 15.863 -2.717 -10.450 1.00 91.06 195 ALA A CA 1
ATOM 1558 C C . ALA A 1 195 ? 16.634 -2.363 -11.745 1.00 91.06 195 ALA A C 1
ATOM 1560 O O . ALA A 1 195 ? 17.442 -3.173 -12.219 1.00 91.06 195 ALA A O 1
ATOM 1561 N N . PRO A 1 196 ? 16.394 -1.178 -12.338 1.00 90.44 196 PRO A N 1
ATOM 1562 C CA . PRO A 1 196 ? 16.985 -0.786 -13.612 1.00 90.44 196 PRO A CA 1
ATOM 1563 C C . PRO A 1 196 ? 18.500 -0.546 -13.497 1.00 90.44 196 PRO A C 1
ATOM 1565 O O . PRO A 1 196 ? 19.017 -0.362 -12.389 1.00 90.44 196 PRO A O 1
ATOM 1568 N N . PRO A 1 197 ? 19.224 -0.484 -14.633 1.00 93.00 197 PRO A N 1
ATOM 1569 C CA . PRO A 1 197 ? 20.648 -0.181 -14.629 1.00 93.00 197 PRO A CA 1
ATOM 1570 C C . PRO A 1 197 ? 20.986 1.111 -13.870 1.00 93.00 197 PRO A C 1
ATOM 1572 O O . PRO A 1 197 ? 20.350 2.144 -14.079 1.00 93.00 197 PRO A O 1
ATOM 1575 N N . GLY A 1 198 ? 21.989 1.055 -12.994 1.00 89.19 198 GLY A N 1
ATOM 1576 C CA . GLY A 1 198 ? 22.354 2.116 -12.048 1.00 89.19 198 GLY A CA 1
ATOM 1577 C C . GLY A 1 198 ? 21.718 1.984 -10.656 1.00 89.19 198 GLY A C 1
ATOM 1578 O O . GLY A 1 198 ? 22.172 2.649 -9.723 1.00 89.19 198 GLY A O 1
ATOM 1579 N N . PHE A 1 199 ? 20.711 1.122 -10.494 1.00 87.44 199 PHE A N 1
ATOM 1580 C CA . PHE A 1 199 ? 20.016 0.858 -9.230 1.00 87.44 199 PHE A CA 1
ATOM 1581 C C . PHE A 1 199 ? 20.078 -0.618 -8.818 1.00 87.44 199 PHE A C 1
ATOM 1583 O O . PHE A 1 199 ? 19.374 -1.040 -7.907 1.00 87.44 199 PHE A O 1
ATOM 1590 N N . GLU A 1 200 ? 20.953 -1.418 -9.425 1.00 93.00 200 GLU A N 1
ATOM 1591 C CA . GLU A 1 200 ? 21.035 -2.865 -9.201 1.00 93.00 200 GLU A CA 1
ATOM 1592 C C . GLU A 1 200 ? 21.378 -3.233 -7.751 1.00 93.00 200 GLU A C 1
ATOM 1594 O O . GLU A 1 200 ? 21.095 -4.346 -7.321 1.00 93.00 200 GLU A O 1
ATOM 1599 N N . ALA A 1 201 ? 21.945 -2.298 -6.981 1.00 86.06 201 ALA A N 1
ATOM 1600 C CA . ALA A 1 201 ? 22.201 -2.458 -5.549 1.00 86.06 201 ALA A CA 1
ATOM 1601 C C . ALA A 1 201 ? 20.922 -2.630 -4.701 1.00 86.06 201 ALA A C 1
ATOM 1603 O O . ALA A 1 201 ? 21.019 -3.036 -3.545 1.00 86.06 201 ALA A O 1
ATOM 1604 N N . TRP A 1 202 ? 19.750 -2.315 -5.263 1.00 87.31 202 TRP A N 1
ATOM 1605 C CA . TRP A 1 202 ? 18.438 -2.551 -4.653 1.00 87.31 202 TRP A CA 1
ATOM 1606 C C . TRP A 1 202 ? 17.926 -3.976 -4.883 1.00 87.31 202 TRP A C 1
ATOM 1608 O O . TRP A 1 202 ? 16.970 -4.391 -4.241 1.00 87.31 202 TRP A O 1
ATOM 1618 N N . ASN A 1 203 ? 18.533 -4.736 -5.799 1.00 91.44 203 ASN A N 1
ATOM 1619 C CA . ASN A 1 203 ? 18.179 -6.138 -5.970 1.00 91.44 203 ASN A CA 1
ATOM 1620 C C . ASN A 1 203 ? 18.778 -6.947 -4.817 1.00 91.44 203 ASN A C 1
ATOM 1622 O O . ASN A 1 203 ? 19.984 -6.893 -4.561 1.00 91.44 203 ASN A O 1
ATOM 1626 N N . GLY A 1 204 ? 17.954 -7.742 -4.144 1.00 93.75 204 GLY A N 1
ATOM 1627 C CA . GLY A 1 204 ? 18.410 -8.499 -2.991 1.00 93.75 204 GLY A CA 1
ATOM 1628 C C . GLY A 1 204 ? 17.287 -9.147 -2.203 1.00 93.75 204 GLY A C 1
ATOM 1629 O O . GLY A 1 204 ? 16.108 -9.034 -2.524 1.00 93.75 204 GLY A O 1
ATOM 1630 N N . THR A 1 205 ? 17.686 -9.856 -1.153 1.00 96.31 205 THR A N 1
ATOM 1631 C CA . THR A 1 205 ? 16.769 -10.366 -0.137 1.00 96.31 205 THR A CA 1
ATOM 1632 C C . THR A 1 205 ? 16.987 -9.572 1.134 1.00 96.31 205 THR A C 1
ATOM 1634 O O . THR A 1 205 ? 18.087 -9.590 1.695 1.00 96.31 205 THR A O 1
ATOM 1637 N N . TYR A 1 206 ? 15.938 -8.904 1.592 1.00 93.06 206 TYR A N 1
ATOM 1638 C CA . TYR A 1 206 ? 15.965 -8.092 2.797 1.00 93.06 206 TYR A CA 1
ATOM 1639 C C . TYR A 1 206 ? 15.203 -8.810 3.897 1.00 93.06 206 TYR A C 1
ATOM 1641 O O . TYR A 1 206 ? 14.186 -9.459 3.656 1.00 93.06 206 TYR A O 1
ATOM 1649 N N . VAL A 1 207 ? 15.742 -8.747 5.112 1.00 93.75 207 VAL A N 1
ATOM 1650 C CA . VAL A 1 207 ? 15.169 -9.403 6.286 1.00 93.75 207 VAL A CA 1
ATOM 1651 C C . VAL A 1 207 ? 15.174 -8.417 7.437 1.00 93.75 207 VAL A C 1
ATOM 1653 O O . VAL A 1 207 ? 16.204 -7.820 7.754 1.00 93.75 207 VAL A O 1
ATOM 1656 N N . TRP A 1 208 ? 14.031 -8.276 8.093 1.00 96.00 208 TRP A N 1
ATOM 1657 C CA . TRP A 1 208 ? 13.878 -7.440 9.277 1.00 96.00 208 TRP A CA 1
ATOM 1658 C C . TRP A 1 208 ? 12.829 -8.034 10.214 1.00 96.00 208 TRP A C 1
ATOM 1660 O O . TRP A 1 208 ? 12.177 -9.023 9.893 1.00 96.00 208 TRP A O 1
ATOM 1670 N N . ASN A 1 209 ? 12.668 -7.442 11.394 1.00 96.94 209 ASN A N 1
ATOM 1671 C CA . ASN A 1 209 ? 11.569 -7.776 12.295 1.00 96.94 209 ASN A CA 1
ATOM 1672 C C . ASN A 1 209 ? 10.642 -6.570 12.405 1.00 96.94 209 ASN A C 1
ATOM 1674 O O . ASN A 1 209 ? 11.105 -5.480 12.742 1.00 96.94 209 ASN A O 1
ATOM 1678 N N . ALA A 1 210 ? 9.350 -6.778 12.169 1.00 98.44 210 ALA A N 1
ATOM 1679 C CA . ALA A 1 210 ? 8.310 -5.821 12.517 1.00 98.44 210 ALA A CA 1
ATOM 1680 C C . ALA A 1 210 ? 8.012 -5.952 14.013 1.00 98.44 210 ALA A C 1
ATOM 1682 O O . ALA A 1 210 ? 7.665 -7.046 14.477 1.00 98.44 210 ALA A O 1
ATOM 1683 N N . ARG A 1 211 ? 8.190 -4.863 14.773 1.00 98.44 211 ARG A N 1
ATOM 1684 C CA . ARG A 1 211 ? 8.072 -4.872 16.234 1.00 98.44 211 ARG A CA 1
ATOM 1685 C C . ARG A 1 211 ? 7.228 -3.714 16.731 1.00 98.44 211 ARG A C 1
ATOM 1687 O O . ARG A 1 211 ? 7.582 -2.550 16.587 1.00 98.44 211 ARG A O 1
ATOM 1694 N N . PHE A 1 212 ? 6.112 -4.037 17.362 1.00 98.75 212 PHE A N 1
ATOM 1695 C CA . PHE A 1 212 ? 5.221 -3.048 17.955 1.00 98.75 212 PHE A CA 1
ATOM 1696 C C . PHE A 1 212 ? 4.294 -3.716 18.956 1.00 98.75 212 PHE A C 1
ATOM 1698 O O . PHE A 1 212 ? 4.164 -4.935 19.002 1.00 98.75 212 PHE A O 1
ATOM 1705 N N . ARG A 1 213 ? 3.582 -2.915 19.738 1.00 98.81 213 ARG A N 1
ATOM 1706 C CA . ARG A 1 213 ? 2.514 -3.403 20.607 1.00 98.81 213 ARG A CA 1
ATOM 1707 C C . ARG A 1 213 ? 1.164 -2.993 20.050 1.00 98.81 213 ARG A C 1
ATOM 1709 O O . ARG A 1 213 ? 0.903 -1.808 19.870 1.00 98.81 213 ARG A O 1
ATOM 1716 N N . THR A 1 214 ? 0.263 -3.947 19.870 1.00 98.81 214 THR A N 1
ATOM 1717 C CA . THR A 1 214 ? -1.138 -3.672 19.538 1.00 98.81 214 THR A CA 1
ATOM 1718 C C . THR A 1 214 ? -1.971 -3.613 20.807 1.00 98.81 214 THR A C 1
ATOM 1720 O O . THR A 1 214 ? -1.951 -4.546 21.609 1.00 98.81 214 THR A O 1
ATOM 1723 N N . VAL A 1 215 ? -2.736 -2.535 20.982 1.00 98.69 215 VAL A N 1
ATOM 1724 C CA . VAL A 1 215 ? -3.689 -2.363 22.082 1.00 98.69 215 VAL A CA 1
ATOM 1725 C C . VAL A 1 215 ? -5.088 -2.173 21.512 1.00 98.69 215 VAL A C 1
ATOM 1727 O O . VAL A 1 215 ? -5.338 -1.202 20.806 1.00 98.69 215 VAL A O 1
ATOM 1730 N N . ILE A 1 216 ? -6.010 -3.070 21.848 1.00 98.38 216 ILE A N 1
ATOM 1731 C CA . ILE A 1 216 ? -7.425 -2.961 21.478 1.00 98.38 216 ILE A CA 1
ATOM 1732 C C . ILE A 1 216 ? -8.185 -2.416 22.676 1.00 98.38 216 ILE A C 1
ATOM 1734 O O . ILE A 1 216 ? -8.149 -3.024 23.749 1.00 98.38 216 ILE A O 1
ATOM 1738 N N . ASP A 1 217 ? -8.906 -1.318 22.482 1.00 97.62 217 ASP A N 1
ATOM 1739 C CA . ASP A 1 217 ? -9.852 -0.789 23.456 1.00 97.62 217 ASP A CA 1
ATOM 1740 C C . ASP A 1 217 ? -11.284 -0.950 22.931 1.00 97.62 217 ASP A C 1
ATOM 1742 O O . ASP A 1 217 ? -11.707 -0.277 21.989 1.00 97.62 217 ASP A O 1
ATOM 1746 N N . GLN A 1 218 ? -12.041 -1.880 23.522 1.00 95.19 218 GLN A N 1
ATOM 1747 C CA . GLN A 1 218 ? -13.437 -2.118 23.140 1.00 95.19 218 GLN A CA 1
ATOM 1748 C C . GLN A 1 218 ? -14.409 -1.063 23.670 1.00 95.19 218 GLN A C 1
ATOM 1750 O O . GLN A 1 218 ? -15.538 -0.998 23.182 1.00 95.19 218 GLN A O 1
ATOM 1755 N N . ASN A 1 219 ? -14.012 -0.275 24.671 1.00 92.81 219 ASN A N 1
ATOM 1756 C CA . ASN A 1 219 ? -14.850 0.810 25.160 1.00 92.81 219 ASN A CA 1
ATOM 1757 C C . ASN A 1 219 ? -14.812 1.990 24.187 1.00 92.81 219 ASN A C 1
ATOM 1759 O O . ASN A 1 219 ? -15.862 2.537 23.855 1.00 92.81 219 ASN A O 1
ATOM 1763 N N . ASP A 1 220 ? -13.615 2.297 23.688 1.00 95.38 220 ASP A N 1
ATOM 1764 C CA . ASP A 1 220 ? -13.372 3.434 22.796 1.00 95.38 220 ASP A CA 1
ATOM 1765 C C . ASP A 1 220 ? -13.418 3.044 21.310 1.00 95.38 220 ASP A C 1
ATOM 1767 O O . ASP A 1 220 ? -13.277 3.896 20.436 1.00 95.38 220 ASP A O 1
ATOM 1771 N N . CYS A 1 221 ? -13.609 1.754 21.013 1.00 97.00 221 CYS A N 1
ATOM 1772 C CA . CYS A 1 221 ? -13.562 1.189 19.666 1.00 97.00 221 CYS A CA 1
ATOM 1773 C C . CYS A 1 221 ? -12.333 1.650 18.882 1.00 97.00 221 CYS A C 1
ATOM 1775 O O . CYS A 1 221 ? -12.423 2.153 17.761 1.00 97.00 221 CYS A O 1
ATOM 1777 N N . SER A 1 222 ? -11.165 1.460 19.494 1.00 98.12 222 SER A N 1
ATOM 1778 C CA . SER A 1 222 ? -9.882 1.833 18.911 1.00 98.12 222 SER A CA 1
ATOM 1779 C C . SER A 1 222 ? -8.877 0.687 18.955 1.00 98.12 222 SER A C 1
ATOM 1781 O O . SER A 1 222 ? -8.915 -0.191 19.821 1.00 98.12 222 SER A O 1
ATOM 1783 N N . VAL A 1 223 ? -7.976 0.704 17.980 1.00 98.69 223 VAL A N 1
ATOM 1784 C CA . VAL A 1 223 ? -6.767 -0.110 17.919 1.00 98.69 223 VAL A CA 1
ATOM 1785 C C . VAL A 1 223 ? -5.602 0.863 17.904 1.00 98.69 223 VAL A C 1
ATOM 1787 O O . VAL A 1 223 ? -5.411 1.588 16.934 1.00 98.69 223 VAL A O 1
ATOM 1790 N N . ARG A 1 224 ? -4.823 0.880 18.981 1.00 98.81 224 ARG A N 1
ATOM 1791 C CA . ARG A 1 224 ? -3.614 1.692 19.083 1.00 98.81 224 ARG A CA 1
ATOM 1792 C C . ARG A 1 224 ? -2.387 0.826 18.850 1.00 98.81 224 ARG A C 1
ATOM 1794 O O . ARG A 1 224 ? -2.160 -0.144 19.575 1.00 98.81 224 ARG A O 1
ATOM 1801 N N . ILE A 1 225 ? -1.601 1.197 17.855 1.00 98.81 225 ILE A N 1
ATOM 1802 C CA . ILE A 1 225 ? -0.295 0.632 17.545 1.00 98.81 225 ILE A CA 1
ATOM 1803 C C . ILE A 1 225 ? 0.734 1.460 18.309 1.00 98.81 225 ILE A C 1
ATOM 1805 O O . ILE A 1 225 ? 0.869 2.650 18.053 1.00 98.81 225 ILE A O 1
ATOM 1809 N N . VAL A 1 226 ? 1.438 0.855 19.261 1.00 98.88 226 VAL A N 1
ATOM 1810 C CA . VAL A 1 226 ? 2.485 1.532 20.030 1.00 98.88 226 VAL A CA 1
ATOM 1811 C C . VAL A 1 226 ? 3.850 1.072 19.544 1.00 98.88 226 VAL A C 1
ATOM 1813 O O . VAL A 1 226 ? 4.155 -0.116 19.653 1.00 98.88 226 VAL A O 1
ATOM 1816 N N . VAL A 1 227 ? 4.668 2.009 19.070 1.00 98.75 227 VAL A N 1
ATOM 1817 C CA . VAL A 1 227 ? 6.041 1.759 18.616 1.00 98.75 227 VAL A CA 1
ATOM 1818 C C . VAL A 1 227 ? 7.013 2.467 19.553 1.00 98.75 227 VAL A C 1
ATOM 1820 O O . VAL A 1 227 ? 6.995 3.690 19.683 1.00 98.75 227 VAL A O 1
ATOM 1823 N N . LEU A 1 228 ? 7.864 1.696 20.225 1.00 98.31 228 LEU A N 1
ATOM 1824 C CA . LEU A 1 228 ? 8.893 2.204 21.125 1.00 98.31 228 LEU A CA 1
ATOM 1825 C C . LEU A 1 228 ? 10.192 2.410 20.343 1.00 98.31 228 LEU A C 1
ATOM 1827 O O . LEU A 1 228 ? 10.833 1.441 19.931 1.00 98.31 228 LEU A O 1
ATOM 1831 N N . LEU A 1 229 ? 10.596 3.665 20.160 1.00 97.00 229 LEU A N 1
ATOM 1832 C CA . LEU A 1 229 ? 11.819 4.032 19.453 1.00 97.00 229 LEU A CA 1
ATOM 1833 C C . LEU A 1 229 ? 12.913 4.442 20.431 1.00 97.00 229 LEU A C 1
ATOM 1835 O O . LEU A 1 229 ? 12.706 5.267 21.318 1.00 97.00 229 LEU A O 1
ATOM 1839 N N . GLN A 1 230 ? 14.115 3.927 20.223 1.00 94.81 230 GLN A N 1
ATOM 1840 C CA . GLN A 1 230 ? 15.323 4.445 20.849 1.00 94.81 230 GLN A CA 1
ATOM 1841 C C . GLN A 1 230 ? 16.226 5.019 19.769 1.00 94.81 230 GLN A C 1
ATOM 1843 O O . GLN A 1 230 ? 16.485 4.385 18.755 1.00 94.81 230 GLN A O 1
ATOM 1848 N N . THR A 1 231 ? 16.752 6.215 19.995 1.00 92.62 231 THR A N 1
ATOM 1849 C CA . THR A 1 231 ? 17.760 6.783 19.100 1.00 92.62 231 THR A CA 1
ATOM 1850 C C . THR A 1 231 ? 19.145 6.316 19.526 1.00 92.62 231 THR A C 1
ATOM 1852 O O . THR A 1 231 ? 19.547 6.566 20.666 1.00 92.62 231 THR A O 1
ATOM 1855 N N . SER A 1 232 ? 19.896 5.686 18.631 1.00 82.81 232 SER A N 1
ATOM 1856 C CA . SER A 1 232 ? 21.316 5.404 18.818 1.00 82.81 232 SER A CA 1
ATOM 1857 C C . SER A 1 232 ? 22.135 6.489 18.133 1.00 82.81 232 SER A C 1
ATOM 1859 O O . SER A 1 232 ? 22.242 6.536 16.919 1.00 82.81 232 SER A O 1
ATOM 1861 N N . ASN A 1 233 ? 22.740 7.386 18.905 1.00 68.62 233 ASN A N 1
ATOM 1862 C CA . ASN A 1 233 ? 24.023 7.940 18.499 1.00 68.62 233 ASN A CA 1
ATOM 1863 C C . ASN A 1 233 ? 24.771 8.521 19.689 1.00 68.62 233 ASN A C 1
ATOM 1865 O O . ASN A 1 233 ? 24.278 9.371 20.431 1.00 68.62 233 ASN A O 1
ATOM 1869 N N . VAL A 1 234 ? 26.008 8.058 19.820 1.00 52.66 234 VAL A N 1
ATOM 1870 C CA . VAL A 1 234 ? 27.048 8.595 20.689 1.00 52.66 234 VAL A CA 1
ATOM 1871 C C . VAL A 1 234 ? 27.499 9.929 20.069 1.00 52.66 234 VAL A C 1
ATOM 1873 O O . VAL A 1 234 ? 28.506 9.979 19.377 1.00 52.66 234 VAL A O 1
ATOM 1876 N N . GLY A 1 235 ? 26.707 11.001 20.219 1.00 46.56 235 GLY A N 1
ATOM 1877 C CA . GLY A 1 235 ? 27.111 12.362 19.812 1.00 46.56 235 GLY A CA 1
ATOM 1878 C C . GLY A 1 235 ? 26.053 13.250 19.145 1.00 46.56 235 GLY A C 1
ATOM 1879 O O . GLY A 1 235 ? 26.257 14.458 19.084 1.00 46.56 235 GLY A O 1
ATOM 1880 N N . ALA A 1 236 ? 24.916 12.706 18.700 1.00 56.69 236 ALA A N 1
ATOM 1881 C CA . ALA A 1 236 ? 23.808 13.490 18.141 1.00 56.69 236 ALA A CA 1
ATOM 1882 C C . ALA A 1 236 ? 22.500 13.138 18.859 1.00 56.69 236 ALA A C 1
ATOM 1884 O O . ALA A 1 236 ? 21.739 12.270 18.435 1.00 56.69 236 ALA A O 1
ATOM 1885 N N . THR A 1 237 ? 22.246 13.798 19.986 1.00 72.38 237 THR A N 1
ATOM 1886 C CA . THR A 1 237 ? 20.959 13.696 20.679 1.00 72.38 237 THR A CA 1
ATOM 1887 C C . THR A 1 237 ? 19.925 14.480 19.879 1.00 72.38 237 THR A C 1
ATOM 1889 O O . THR A 1 237 ? 20.067 15.695 19.741 1.00 72.38 237 THR A O 1
ATOM 1892 N N . LEU A 1 238 ? 18.874 13.822 19.372 1.00 88.56 238 LEU A N 1
ATOM 1893 C CA . LEU A 1 238 ? 17.706 14.556 18.876 1.00 88.56 238 LEU A CA 1
ATOM 1894 C C . LEU A 1 238 ? 17.194 15.471 19.982 1.00 88.56 238 LEU A C 1
ATOM 1896 O O . LEU A 1 238 ? 16.899 15.008 21.089 1.00 88.56 238 LEU A O 1
ATOM 1900 N N . SER A 1 239 ? 17.047 16.752 19.665 1.00 92.31 239 SER A N 1
ATOM 1901 C CA 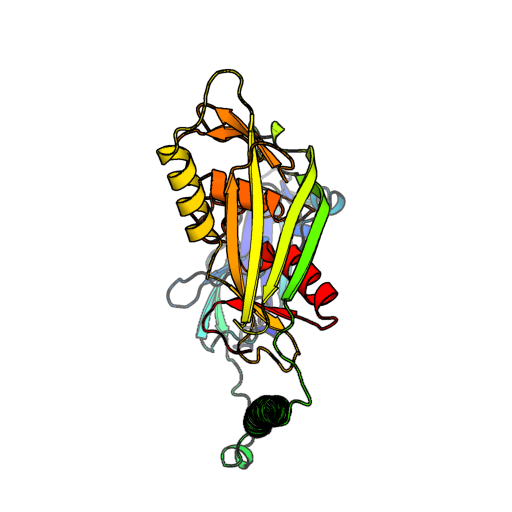. SER A 1 239 ? 16.327 17.680 20.528 1.00 92.31 239 SER A CA 1
ATOM 1902 C C . SER A 1 239 ? 14.874 17.224 20.703 1.00 92.31 239 SER A C 1
ATOM 1904 O O . SER A 1 239 ? 14.311 16.542 19.844 1.00 92.31 239 SER A O 1
ATOM 1906 N N . ASN A 1 240 ? 14.229 17.650 21.791 1.00 92.75 240 ASN A N 1
ATOM 1907 C CA . ASN A 1 240 ? 12.803 17.377 22.001 1.00 92.75 240 ASN A CA 1
ATOM 1908 C C . ASN A 1 240 ? 11.944 17.896 20.836 1.00 92.75 240 ASN A C 1
ATOM 1910 O O . ASN A 1 240 ? 10.975 17.253 20.462 1.00 92.75 240 ASN A O 1
ATOM 1914 N N . ALA A 1 241 ? 12.329 19.020 20.222 1.00 94.94 241 ALA A N 1
ATOM 1915 C CA . ALA A 1 241 ? 11.636 19.558 19.055 1.00 94.94 241 ALA A CA 1
ATOM 1916 C C . ALA A 1 241 ? 11.688 18.596 17.857 1.00 94.94 241 ALA A C 1
ATOM 1918 O O . ALA A 1 241 ? 10.667 18.371 17.216 1.00 94.94 241 ALA A O 1
ATOM 1919 N N . GLN A 1 242 ? 12.846 17.987 17.588 1.00 95.25 242 GLN A N 1
ATOM 1920 C CA . GLN A 1 242 ? 12.981 17.009 16.505 1.00 95.25 242 GLN A CA 1
ATOM 1921 C C . GLN A 1 242 ? 12.224 15.713 16.807 1.00 95.25 242 GLN A C 1
ATOM 1923 O O . GLN A 1 242 ? 11.554 15.189 15.925 1.00 95.25 242 GLN A O 1
ATOM 1928 N N . ARG A 1 243 ? 12.265 15.228 18.058 1.00 95.12 243 ARG A N 1
ATOM 1929 C CA . ARG A 1 243 ? 11.463 14.066 18.485 1.00 95.12 243 ARG A CA 1
ATOM 1930 C C . ARG A 1 243 ? 9.970 14.312 18.278 1.00 95.12 243 ARG A C 1
ATOM 1932 O O . ARG A 1 243 ? 9.303 13.493 17.660 1.00 95.12 243 ARG A O 1
ATOM 1939 N N . ASN A 1 244 ? 9.474 15.468 18.718 1.00 96.50 244 ASN A N 1
ATOM 1940 C CA . ASN A 1 244 ? 8.075 15.851 18.541 1.00 96.50 244 ASN A CA 1
ATOM 1941 C C . ASN A 1 244 ? 7.707 16.004 17.057 1.00 96.50 244 ASN A C 1
ATOM 1943 O O . ASN A 1 244 ? 6.593 15.658 16.670 1.00 96.50 244 ASN A O 1
ATOM 1947 N N . ALA A 1 245 ? 8.622 16.517 16.226 1.00 97.44 245 ALA A N 1
ATOM 1948 C CA . ALA A 1 245 ? 8.406 16.641 14.786 1.00 97.44 245 ALA A CA 1
ATOM 1949 C C . ALA A 1 245 ? 8.276 15.266 14.115 1.00 97.44 245 ALA A C 1
ATOM 1951 O O . ALA A 1 245 ? 7.331 15.057 13.358 1.00 97.44 245 ALA A O 1
ATOM 1952 N N . TRP A 1 246 ? 9.165 14.322 14.442 1.00 97.69 246 TRP A N 1
ATOM 1953 C CA . TRP A 1 246 ? 9.056 12.934 13.989 1.00 97.69 246 TRP A CA 1
ATOM 1954 C C . TRP A 1 246 ? 7.749 12.293 14.453 1.00 97.69 246 TRP A C 1
ATOM 1956 O O . TRP A 1 246 ? 7.001 11.774 13.633 1.00 97.69 246 TRP A O 1
ATOM 1966 N N . GLU A 1 247 ? 7.443 12.367 15.750 1.00 97.88 247 GLU A N 1
ATOM 1967 C CA . GLU A 1 247 ? 6.220 11.798 16.320 1.00 97.88 247 GLU A CA 1
ATOM 1968 C C . GLU A 1 247 ? 4.967 12.344 15.621 1.00 97.88 247 GLU A C 1
ATOM 1970 O O . GLU A 1 247 ? 4.119 11.572 15.181 1.00 97.88 247 GLU A O 1
ATOM 1975 N N . THR A 1 248 ? 4.886 13.664 15.444 1.00 98.12 248 THR A N 1
ATOM 1976 C CA . THR A 1 248 ? 3.752 14.319 14.780 1.00 98.12 248 THR A CA 1
ATOM 1977 C C . THR A 1 248 ? 3.618 13.876 13.325 1.00 98.12 248 THR A C 1
ATOM 1979 O O . THR A 1 248 ? 2.515 13.557 12.886 1.00 98.12 248 THR A O 1
ATOM 1982 N N . ALA A 1 249 ? 4.721 13.841 12.570 1.00 98.38 249 ALA A N 1
ATOM 1983 C CA . ALA A 1 249 ? 4.708 13.434 11.166 1.00 98.38 249 ALA A CA 1
ATOM 1984 C C . ALA A 1 249 ? 4.219 11.988 11.003 1.00 98.38 249 ALA A C 1
ATOM 1986 O O . ALA A 1 249 ? 3.282 11.731 10.248 1.00 98.38 249 ALA A O 1
ATOM 1987 N N . LEU A 1 250 ? 4.775 11.076 11.803 1.00 98.56 250 LEU A N 1
ATOM 1988 C CA . LEU A 1 250 ? 4.425 9.659 11.796 1.00 98.56 250 LEU A CA 1
ATOM 1989 C C . LEU A 1 250 ? 2.962 9.433 12.193 1.00 98.56 250 LEU A C 1
ATOM 1991 O O . LEU A 1 250 ? 2.236 8.700 11.521 1.00 98.56 250 LEU A O 1
ATOM 1995 N N . GLN A 1 251 ? 2.497 10.080 13.264 1.00 98.25 251 GLN A N 1
ATOM 1996 C CA . GLN A 1 251 ? 1.112 9.944 13.713 1.00 98.25 251 GLN A CA 1
ATOM 1997 C C . GLN A 1 251 ? 0.125 10.507 12.689 1.00 98.25 251 GLN A C 1
ATOM 1999 O O . GLN A 1 251 ? -0.899 9.869 12.446 1.00 98.25 251 GLN A O 1
ATOM 2004 N N . ASN A 1 252 ? 0.437 11.641 12.057 1.00 98.19 252 ASN A N 1
ATOM 2005 C CA . ASN A 1 252 ? -0.394 12.214 10.997 1.00 98.19 252 ASN A CA 1
ATOM 2006 C C . ASN A 1 252 ? -0.452 11.314 9.757 1.00 98.19 252 ASN A C 1
ATOM 2008 O O . ASN A 1 252 ? -1.514 11.196 9.152 1.00 98.19 252 ASN A O 1
ATOM 2012 N N . ALA A 1 253 ? 0.664 10.679 9.390 1.00 98.31 253 ALA A N 1
ATOM 2013 C CA . ALA A 1 253 ? 0.727 9.797 8.230 1.00 98.31 253 ALA A CA 1
ATOM 2014 C C . ALA A 1 253 ? -0.050 8.486 8.437 1.00 98.31 253 ALA A C 1
ATOM 2016 O O . ALA A 1 253 ? -0.662 7.992 7.497 1.00 98.31 253 ALA A O 1
ATOM 2017 N N . TRP A 1 254 ? -0.047 7.922 9.651 1.00 98.62 254 TRP A N 1
ATOM 2018 C CA . TRP A 1 254 ? -0.533 6.554 9.892 1.00 98.62 254 TRP A CA 1
ATOM 2019 C C . TRP A 1 254 ? -1.815 6.444 10.734 1.00 98.62 254 TRP A C 1
ATOM 2021 O O . TRP A 1 254 ? -2.415 5.369 10.788 1.00 98.62 254 TRP A O 1
ATOM 2031 N N . SER A 1 255 ? -2.269 7.514 11.394 1.00 98.69 255 SER A N 1
ATOM 2032 C CA . SER A 1 255 ? -3.446 7.468 12.279 1.00 98.69 255 SER A CA 1
ATOM 2033 C C . SER A 1 255 ? -4.715 7.973 11.609 1.00 98.69 255 SER A C 1
ATOM 2035 O O . SER A 1 255 ? -4.685 8.893 10.802 1.00 98.69 255 SER A O 1
ATOM 2037 N N . ASN A 1 256 ? -5.865 7.446 12.036 1.00 98.19 256 ASN A N 1
ATOM 2038 C CA . ASN A 1 256 ? -7.188 7.956 11.658 1.00 98.19 256 ASN A CA 1
ATOM 2039 C C . ASN A 1 256 ? -7.465 7.959 10.139 1.00 98.19 256 ASN A C 1
ATOM 2041 O O . ASN A 1 256 ? -8.269 8.752 9.654 1.00 98.19 256 ASN A O 1
ATOM 2045 N N . LEU A 1 257 ? -6.830 7.054 9.393 1.00 98.00 257 LEU A N 1
ATOM 2046 C CA . LEU A 1 257 ? -7.097 6.841 7.965 1.00 98.00 257 LEU A CA 1
ATOM 2047 C C . LEU A 1 257 ? -7.947 5.594 7.729 1.00 98.00 257 LEU A C 1
ATOM 2049 O O . LEU A 1 257 ? -8.863 5.590 6.903 1.00 98.00 257 LEU A O 1
ATOM 2053 N N . PHE A 1 258 ? -7.688 4.552 8.518 1.00 98.62 258 PHE A N 1
ATOM 2054 C CA . PHE A 1 258 ? -8.348 3.261 8.411 1.00 98.62 258 PHE A CA 1
ATOM 2055 C C . PHE A 1 258 ? -8.964 2.821 9.736 1.00 98.62 258 PHE A C 1
ATOM 2057 O O . PHE A 1 258 ? -8.629 3.294 10.826 1.00 98.62 258 PHE A O 1
ATOM 2064 N N . LYS A 1 259 ? -9.879 1.865 9.625 1.00 98.56 259 LYS A N 1
ATOM 2065 C CA . LYS A 1 259 ? -10.495 1.152 10.734 1.00 98.56 259 LYS A CA 1
ATOM 2066 C C . LYS A 1 259 ? -10.616 -0.334 10.422 1.00 98.56 259 LYS A C 1
ATOM 2068 O O . LYS A 1 259 ? -10.696 -0.730 9.259 1.00 98.56 259 LYS A O 1
ATOM 2073 N N . LEU A 1 260 ? -10.681 -1.152 11.465 1.00 98.50 260 LEU A N 1
ATOM 2074 C CA . LEU A 1 260 ? -10.911 -2.588 11.350 1.00 98.50 260 LEU A CA 1
ATOM 2075 C C . LEU A 1 260 ? -12.386 -2.908 11.586 1.00 98.50 260 LEU A C 1
ATOM 2077 O O . LEU A 1 260 ? -12.900 -2.767 12.695 1.00 98.50 260 LEU A O 1
ATOM 2081 N N . CYS A 1 261 ? -13.071 -3.353 10.538 1.00 97.88 261 CYS A N 1
ATOM 2082 C CA . CYS A 1 261 ? -14.428 -3.875 10.611 1.00 97.88 261 CYS A CA 1
ATOM 2083 C C . CYS A 1 261 ? -14.381 -5.354 10.991 1.00 97.88 261 CYS A C 1
ATOM 2085 O O . CYS A 1 261 ? -14.207 -6.223 10.133 1.00 97.88 261 CYS A O 1
ATOM 2087 N N . CYS A 1 262 ? -14.511 -5.623 12.286 1.00 96.38 262 CYS A N 1
ATOM 2088 C CA . CYS A 1 262 ? -14.495 -6.963 12.852 1.00 96.38 262 CYS A CA 1
ATOM 2089 C C . CYS A 1 262 ? -15.920 -7.492 13.058 1.00 96.38 262 CYS A C 1
ATOM 2091 O O . CYS A 1 262 ? -16.846 -6.742 13.369 1.00 96.38 262 CYS A O 1
ATOM 2093 N N . ASN A 1 263 ? -16.115 -8.804 12.910 1.00 91.62 263 ASN A N 1
ATOM 2094 C CA . ASN A 1 263 ? -17.422 -9.444 13.113 1.00 91.62 263 ASN A CA 1
ATOM 2095 C C . ASN A 1 263 ? -17.850 -9.556 14.597 1.00 91.62 263 ASN A C 1
ATOM 2097 O O . ASN A 1 263 ? -18.637 -10.437 14.939 1.00 91.62 263 ASN A O 1
ATOM 2101 N N . ASP A 1 264 ? -17.432 -8.645 15.476 1.00 88.00 264 ASP A N 1
ATOM 2102 C CA . ASP A 1 264 ? -17.836 -8.624 16.886 1.00 88.00 264 ASP A CA 1
ATOM 2103 C C . ASP A 1 264 ? -19.085 -7.762 17.157 1.00 88.00 264 ASP A C 1
ATOM 2105 O O . ASP A 1 264 ? -19.629 -7.093 16.275 1.00 88.00 264 ASP A O 1
ATOM 2109 N N . CYS A 1 265 ? -19.578 -7.849 18.395 1.00 87.25 265 CYS A N 1
ATOM 2110 C CA . CYS A 1 265 ? -20.734 -7.105 18.900 1.00 87.25 265 CYS A CA 1
ATOM 2111 C C . CYS A 1 265 ? -20.376 -5.755 19.543 1.00 87.25 265 CYS A C 1
ATOM 2113 O O . CYS A 1 265 ? -21.276 -4.974 19.848 1.00 87.25 265 CYS A O 1
ATOM 2115 N N . CYS A 1 266 ? -19.103 -5.506 19.838 1.00 90.31 266 CYS A N 1
ATOM 2116 C CA . CYS A 1 266 ? -18.682 -4.385 20.664 1.00 90.31 266 CYS A CA 1
ATOM 2117 C C . CYS A 1 266 ? -18.484 -3.109 19.861 1.00 90.31 266 CYS A C 1
ATOM 2119 O O . CYS A 1 266 ? -18.896 -2.043 20.319 1.00 90.31 266 CYS A O 1
ATOM 2121 N N . CYS A 1 267 ? -17.927 -3.229 18.660 1.00 93.62 267 CYS A N 1
ATOM 2122 C CA . CYS A 1 267 ? -17.572 -2.097 17.822 1.00 93.62 267 CYS A CA 1
ATOM 2123 C C . CYS A 1 267 ? -18.175 -2.246 16.429 1.00 93.62 267 CYS A C 1
ATOM 2125 O O . CYS A 1 267 ? -17.480 -2.417 15.434 1.00 93.62 267 CYS A O 1
ATOM 2127 N N . CYS A 1 268 ? -19.506 -2.133 16.360 1.00 90.31 268 CYS A N 1
ATOM 2128 C CA . CYS A 1 268 ? -20.271 -2.211 15.110 1.00 90.31 268 CYS A CA 1
ATOM 2129 C C . CYS A 1 268 ? -19.792 -1.245 14.016 1.00 90.31 268 CYS A C 1
ATOM 2131 O O . CYS A 1 268 ? -19.940 -1.544 12.835 1.00 90.31 268 CYS A O 1
ATOM 2133 N N . SER A 1 269 ? -19.235 -0.094 14.397 1.00 92.38 269 SER A N 1
ATOM 2134 C CA . SER A 1 269 ? -18.700 0.899 13.460 1.00 92.38 269 SER A CA 1
ATOM 2135 C C . SER A 1 269 ? -17.246 0.636 13.055 1.00 92.38 269 SER A C 1
ATOM 2137 O O . SER A 1 269 ? -16.720 1.385 12.230 1.00 92.38 269 SER A O 1
ATOM 2139 N N . GLY A 1 270 ? -16.624 -0.415 13.596 1.00 97.06 270 GLY A N 1
ATOM 2140 C CA . GLY A 1 270 ? -15.213 -0.763 13.446 1.00 97.06 270 GLY A CA 1
ATOM 2141 C C . GLY A 1 270 ? -14.325 -0.171 14.541 1.00 97.06 270 GLY A C 1
ATOM 2142 O O . GLY A 1 270 ? -14.762 0.676 15.319 1.00 97.06 270 GLY A O 1
ATOM 2143 N N . TYR A 1 271 ? -13.074 -0.629 14.582 1.00 98.31 271 TYR A N 1
ATOM 2144 C CA . TYR A 1 271 ? -12.029 -0.093 15.451 1.00 98.31 271 TYR A CA 1
ATOM 2145 C C . TYR A 1 271 ? -11.148 0.895 14.694 1.00 98.31 271 TYR A C 1
ATOM 2147 O O . TYR A 1 271 ? -10.456 0.485 13.764 1.00 98.31 271 TYR A O 1
ATOM 2155 N N . THR A 1 272 ? -11.138 2.168 15.082 1.00 98.62 272 THR A N 1
ATOM 2156 C CA . THR A 1 272 ? -10.246 3.168 14.471 1.00 98.62 272 THR A CA 1
ATOM 2157 C C . THR A 1 272 ? -8.790 2.844 14.783 1.00 98.62 272 THR A C 1
ATOM 2159 O O . THR A 1 272 ? -8.456 2.607 15.944 1.00 98.62 272 THR A O 1
ATOM 2162 N N . ILE A 1 273 ? -7.929 2.844 13.762 1.00 98.75 273 ILE A N 1
ATOM 2163 C CA . ILE A 1 273 ? -6.498 2.585 13.931 1.00 98.75 273 ILE A CA 1
ATOM 2164 C C . ILE A 1 273 ? -5.770 3.900 14.232 1.00 98.75 273 ILE A C 1
ATOM 2166 O O . ILE A 1 273 ? -5.930 4.890 13.513 1.00 98.75 273 ILE A O 1
ATOM 2170 N N . THR A 1 274 ? -4.952 3.902 15.281 1.00 98.69 274 THR A N 1
ATOM 2171 C CA . THR A 1 274 ? -4.055 5.008 15.635 1.00 98.69 274 THR A CA 1
ATOM 2172 C C . THR A 1 274 ? -2.634 4.505 15.852 1.00 98.69 274 THR A C 1
ATOM 2174 O O . THR A 1 274 ? -2.429 3.391 16.335 1.00 98.69 274 THR A O 1
ATOM 2177 N N . LEU A 1 275 ? -1.651 5.329 15.499 1.00 98.81 275 LEU A N 1
ATOM 2178 C CA . LEU A 1 275 ? -0.239 5.113 15.794 1.00 98.81 275 LEU A CA 1
ATOM 2179 C C . LEU A 1 275 ? 0.163 5.977 16.999 1.00 98.81 275 LEU A C 1
ATOM 2181 O O . LEU A 1 275 ? -0.265 7.119 17.122 1.00 98.81 275 LEU A O 1
ATOM 2185 N N . ASP A 1 276 ? 0.983 5.426 17.884 1.00 98.56 276 ASP A N 1
ATOM 2186 C CA . ASP A 1 276 ? 1.543 6.080 19.067 1.00 98.56 276 ASP A CA 1
ATOM 2187 C C . ASP A 1 276 ? 3.039 5.749 19.130 1.00 98.56 276 ASP A C 1
ATOM 2189 O O . ASP A 1 276 ? 3.438 4.618 19.419 1.00 98.56 276 ASP A O 1
ATOM 2193 N N . VAL A 1 277 ? 3.868 6.732 18.789 1.00 98.25 277 VAL A N 1
ATOM 2194 C CA . VAL A 1 277 ? 5.327 6.596 18.755 1.00 98.25 277 VAL A CA 1
ATOM 2195 C C . VAL A 1 277 ? 5.894 7.146 20.053 1.00 98.25 277 VAL A C 1
ATOM 2197 O O . VAL A 1 277 ? 5.684 8.310 20.374 1.00 98.25 277 VAL A O 1
ATOM 2200 N N . GLN A 1 278 ? 6.653 6.332 20.785 1.00 96.81 278 GLN A N 1
ATOM 2201 C CA . GLN A 1 278 ? 7.201 6.717 22.085 1.00 96.81 278 GLN A CA 1
ATOM 2202 C C . GLN A 1 278 ? 8.718 6.591 22.087 1.00 96.81 278 GLN A C 1
ATOM 2204 O O . GLN A 1 278 ? 9.266 5.517 21.841 1.00 96.81 278 GLN A O 1
ATOM 2209 N N . PHE A 1 279 ? 9.408 7.679 22.426 1.00 95.88 279 PHE A N 1
ATOM 2210 C CA . PHE A 1 279 ? 10.858 7.656 22.589 1.00 95.88 279 PHE A CA 1
ATOM 2211 C C . PHE A 1 279 ? 11.242 7.097 23.961 1.00 95.88 279 PHE A C 1
ATOM 2213 O O . PHE A 1 279 ? 10.874 7.656 24.996 1.00 95.88 279 PHE A O 1
ATOM 2220 N N . VAL A 1 280 ? 12.027 6.023 23.972 1.00 95.06 280 VAL A N 1
ATOM 2221 C CA . VAL A 1 280 ? 12.472 5.323 25.183 1.00 95.06 280 VAL A CA 1
ATOM 2222 C C . VAL A 1 280 ? 13.997 5.234 25.247 1.00 95.06 280 VAL A C 1
ATOM 2224 O O . VAL A 1 280 ? 14.695 5.340 24.240 1.00 95.06 280 VAL A O 1
ATOM 2227 N N . ASN A 1 281 ? 14.529 5.035 26.455 1.00 92.12 281 ASN A N 1
ATOM 2228 C CA . ASN A 1 281 ? 15.972 4.871 26.685 1.00 92.12 281 ASN A CA 1
ATOM 2229 C C . ASN A 1 281 ? 16.407 3.396 26.781 1.00 92.12 281 ASN A C 1
ATOM 2231 O O . ASN A 1 281 ? 17.600 3.108 26.810 1.00 92.12 281 ASN A O 1
ATOM 2235 N N . SER A 1 282 ? 15.453 2.471 26.885 1.00 92.81 282 SER A N 1
ATOM 2236 C CA . SER A 1 282 ? 15.665 1.023 26.943 1.00 92.81 282 SER A CA 1
ATOM 2237 C C . SER A 1 282 ? 14.374 0.295 26.558 1.00 92.81 282 SER A C 1
ATOM 2239 O O . SER A 1 282 ? 13.307 0.909 26.531 1.00 92.81 282 SER A O 1
ATOM 2241 N N . ASN A 1 283 ? 14.466 -1.011 26.277 1.00 94.88 283 ASN A N 1
ATOM 2242 C CA . ASN A 1 283 ? 13.335 -1.854 25.857 1.00 94.88 283 ASN A CA 1
ATOM 2243 C C . ASN A 1 283 ? 12.605 -1.318 24.614 1.00 94.88 283 ASN A C 1
ATOM 2245 O O . ASN A 1 283 ? 11.384 -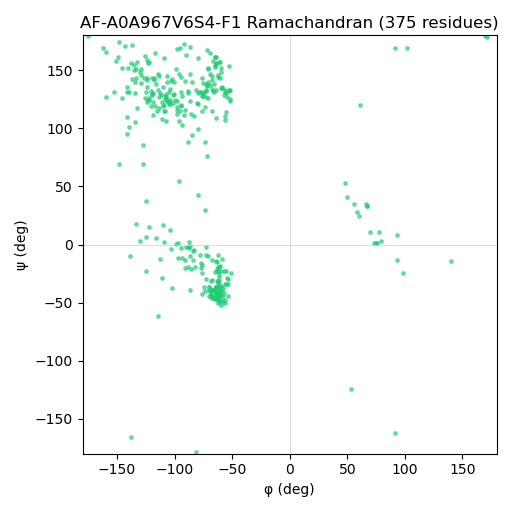1.420 24.510 1.00 94.88 283 ASN A O 1
ATOM 2249 N N . ALA A 1 284 ? 13.353 -0.712 23.692 1.00 97.12 284 ALA A N 1
ATOM 2250 C CA . ALA A 1 284 ? 12.802 -0.245 22.433 1.00 97.12 284 ALA A CA 1
ATOM 2251 C C . ALA A 1 284 ? 12.403 -1.420 21.536 1.00 97.12 284 ALA A C 1
ATOM 2253 O O . ALA A 1 284 ? 13.070 -2.457 21.517 1.00 97.12 284 ALA A O 1
ATOM 2254 N N . HIS A 1 285 ? 11.346 -1.222 20.752 1.00 98.31 285 HIS A N 1
ATOM 2255 C CA . HIS A 1 285 ? 11.012 -2.096 19.634 1.00 98.31 285 HIS A CA 1
ATOM 2256 C C . HIS A 1 285 ? 12.054 -1.949 18.528 1.00 98.31 285 HIS A C 1
ATOM 2258 O O . HIS A 1 285 ? 12.542 -2.952 18.005 1.00 98.31 285 HIS A O 1
ATOM 2264 N N . HIS A 1 286 ? 12.447 -0.701 18.247 1.00 97.12 286 HIS A N 1
ATOM 2265 C CA . HIS A 1 286 ? 13.435 -0.361 17.230 1.00 97.12 286 HIS A CA 1
ATOM 2266 C C . HIS A 1 286 ? 14.468 0.639 17.746 1.00 97.12 286 HIS A C 1
ATOM 2268 O O . HIS A 1 286 ? 14.160 1.570 18.494 1.00 97.12 286 HIS A O 1
ATOM 2274 N N . ILE A 1 287 ? 15.708 0.446 17.300 1.00 95.69 287 ILE A N 1
ATOM 2275 C CA . ILE A 1 287 ? 16.815 1.367 17.527 1.00 95.69 287 ILE A CA 1
ATOM 2276 C C . ILE A 1 287 ? 17.129 2.053 16.195 1.00 95.69 287 ILE A C 1
ATOM 2278 O O . ILE A 1 287 ? 17.366 1.377 15.196 1.00 95.69 287 ILE A O 1
ATOM 2282 N N . VAL A 1 288 ? 17.119 3.384 16.191 1.00 95.12 288 VAL A N 1
ATOM 2283 C CA . VAL A 1 288 ? 17.305 4.219 15.000 1.00 95.12 288 VAL A CA 1
ATOM 2284 C C . VAL A 1 288 ? 18.548 5.086 15.161 1.00 95.12 288 VAL A C 1
ATOM 2286 O O . VAL A 1 288 ? 18.637 5.902 16.082 1.00 95.12 288 VAL A O 1
ATOM 2289 N N . ASN A 1 289 ? 19.490 4.956 14.233 1.00 93.88 289 ASN A N 1
ATOM 2290 C CA . ASN A 1 289 ? 20.627 5.852 14.109 1.00 93.88 289 ASN A CA 1
ATOM 2291 C C . ASN A 1 289 ? 20.187 7.190 13.519 1.00 93.88 289 ASN A C 1
ATOM 2293 O O . ASN A 1 289 ? 19.512 7.245 12.493 1.00 93.88 289 ASN A O 1
ATOM 2297 N N . VAL A 1 290 ? 20.595 8.282 14.158 1.00 93.62 290 VAL A N 1
ATOM 2298 C CA . VAL A 1 290 ? 20.217 9.642 13.749 1.00 93.62 290 VAL A CA 1
ATOM 2299 C C . VAL A 1 290 ? 21.335 10.259 12.916 1.00 93.62 290 VAL A C 1
ATOM 2301 O O . VAL A 1 290 ? 22.431 10.467 13.431 1.00 93.62 290 VAL A O 1
ATOM 2304 N N . GLN A 1 291 ? 21.066 10.608 11.662 1.00 91.56 291 GLN A N 1
ATOM 2305 C CA . GLN A 1 291 ? 22.070 11.132 10.730 1.00 91.56 291 GLN A CA 1
ATOM 2306 C C . GLN A 1 291 ? 21.531 12.306 9.889 1.00 91.56 291 GLN A C 1
ATOM 2308 O O . GLN A 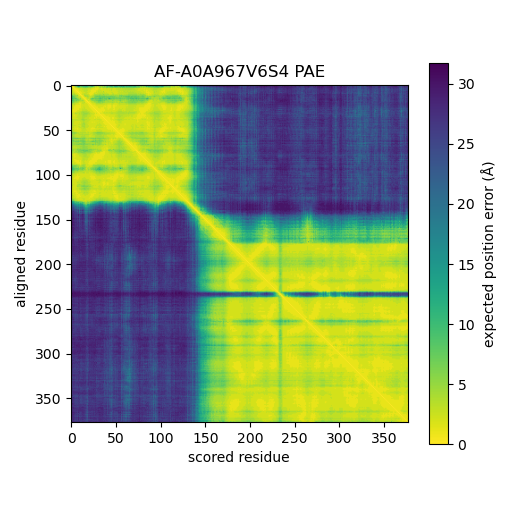1 291 ? 20.524 12.918 10.243 1.00 91.56 291 GLN A O 1
ATOM 2313 N N . GLY A 1 292 ? 22.231 12.678 8.812 1.00 89.75 292 GLY A N 1
ATOM 2314 C CA . GLY A 1 292 ? 21.863 13.819 7.962 1.00 89.75 292 GLY A CA 1
ATOM 2315 C C . GLY A 1 292 ? 20.682 13.572 7.013 1.00 89.75 292 GLY A C 1
ATOM 2316 O O . GLY A 1 292 ? 20.015 14.526 6.632 1.00 89.75 292 GLY A O 1
ATOM 2317 N N . TRP A 1 293 ? 20.409 12.319 6.646 1.00 89.31 293 TRP A N 1
ATOM 2318 C CA . TRP A 1 293 ? 19.325 11.928 5.735 1.00 89.31 293 TRP A CA 1
ATOM 2319 C C . TRP A 1 293 ? 18.817 10.519 6.066 1.00 89.31 293 TRP A C 1
ATOM 2321 O O . TRP A 1 293 ? 19.530 9.729 6.682 1.00 89.31 293 TRP A O 1
ATOM 2331 N N . THR A 1 294 ? 17.589 10.186 5.677 1.00 91.19 294 THR A N 1
ATOM 2332 C CA . THR A 1 294 ? 17.043 8.834 5.873 1.00 91.19 294 THR A CA 1
ATOM 2333 C C . THR A 1 294 ? 17.547 7.906 4.774 1.00 91.19 294 THR A C 1
ATOM 2335 O O . THR A 1 294 ? 17.551 8.285 3.605 1.00 91.19 294 THR A O 1
ATOM 2338 N N . THR A 1 295 ? 18.024 6.716 5.142 1.00 87.25 295 THR A N 1
ATOM 2339 C CA . 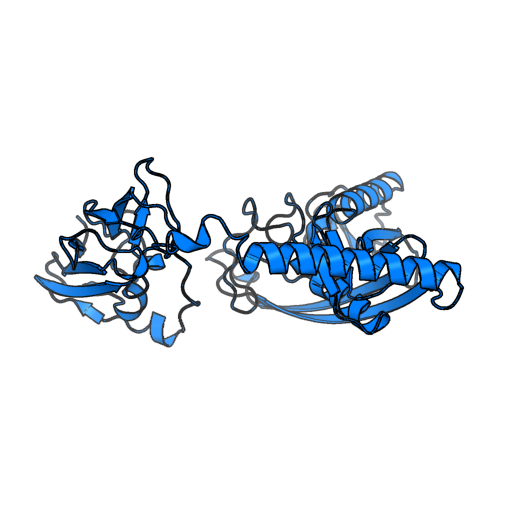THR A 1 295 ? 18.514 5.717 4.171 1.00 87.25 295 THR A CA 1
ATOM 2340 C C . THR A 1 295 ? 17.846 4.358 4.283 1.00 87.25 295 THR A C 1
ATOM 2342 O O . THR A 1 295 ? 17.988 3.569 3.359 1.00 87.25 295 THR A O 1
ATOM 2345 N N . ASN A 1 296 ? 17.274 4.034 5.444 1.00 91.88 296 ASN A N 1
ATOM 2346 C CA . ASN A 1 296 ? 16.576 2.777 5.721 1.00 91.88 296 ASN A CA 1
ATOM 2347 C C . ASN A 1 296 ? 15.953 2.823 7.127 1.00 91.88 296 ASN A C 1
ATOM 2349 O O . ASN A 1 296 ? 16.193 3.755 7.905 1.00 91.88 296 ASN A O 1
ATOM 2353 N N . MET A 1 297 ? 15.275 1.736 7.504 1.00 94.31 297 MET A N 1
ATOM 2354 C CA . MET A 1 297 ? 14.498 1.610 8.738 1.00 94.31 297 MET A CA 1
ATOM 2355 C C . MET A 1 297 ? 15.300 1.863 10.024 1.00 94.31 297 MET A C 1
ATOM 2357 O O . MET A 1 297 ? 14.726 2.218 11.051 1.00 94.31 297 MET A O 1
ATOM 2361 N N . THR A 1 298 ? 16.627 1.715 9.993 1.00 93.31 298 THR A N 1
ATOM 2362 C CA . THR A 1 298 ? 17.495 1.920 11.165 1.00 93.31 298 THR A CA 1
ATOM 2363 C C . THR A 1 298 ? 18.365 3.172 11.078 1.00 93.31 298 THR A C 1
ATOM 2365 O O . THR A 1 298 ? 19.147 3.410 11.992 1.00 93.31 298 THR A O 1
ATOM 2368 N N . ASN A 1 299 ? 18.260 3.987 10.023 1.00 93.25 299 ASN A N 1
ATOM 2369 C CA . ASN A 1 299 ? 19.093 5.178 9.832 1.00 93.25 299 ASN A CA 1
ATOM 2370 C C . ASN A 1 299 ? 18.261 6.346 9.279 1.00 93.25 299 ASN A C 1
ATOM 2372 O O . ASN A 1 299 ? 17.959 6.395 8.085 1.00 93.25 299 ASN A O 1
ATOM 2376 N N . TRP A 1 300 ? 17.880 7.284 10.149 1.00 95.38 300 TRP A N 1
ATOM 2377 C CA . TRP A 1 300 ? 16.918 8.354 9.853 1.00 95.38 300 TRP A CA 1
ATOM 2378 C C . TRP A 1 300 ? 17.557 9.743 9.873 1.00 95.38 300 TRP A C 1
ATOM 2380 O O . TRP A 1 300 ? 18.433 10.043 10.692 1.00 95.38 300 TRP A O 1
ATOM 2390 N N . GLY A 1 301 ? 17.073 10.621 8.995 1.00 94.69 301 GLY A N 1
ATOM 2391 C CA . GLY A 1 301 ? 17.488 12.018 8.934 1.00 94.69 301 GLY A CA 1
ATOM 2392 C C . GLY A 1 301 ? 16.939 12.828 10.107 1.00 94.69 301 GLY A C 1
ATOM 2393 O O . GLY A 1 301 ? 15.735 12.873 10.331 1.00 94.69 301 GLY A O 1
ATOM 2394 N N . ASN A 1 302 ? 17.802 13.532 10.839 1.00 93.56 302 ASN A N 1
ATOM 2395 C CA . ASN A 1 302 ? 17.468 14.274 12.065 1.00 93.56 302 ASN A CA 1
ATOM 2396 C C . ASN A 1 302 ? 16.394 15.378 11.920 1.00 93.56 302 ASN A C 1
ATOM 2398 O O . ASN A 1 302 ? 15.935 15.926 12.923 1.00 93.56 302 ASN A O 1
ATOM 2402 N N . THR A 1 303 ? 16.047 15.751 10.693 1.00 94.88 303 THR A N 1
ATOM 2403 C CA . THR A 1 303 ? 15.019 16.744 10.343 1.00 94.88 303 THR A CA 1
ATOM 2404 C C . THR A 1 303 ? 14.034 16.213 9.300 1.00 94.88 303 THR A C 1
ATOM 2406 O O . THR A 1 303 ? 13.132 16.932 8.882 1.00 94.88 303 THR A O 1
ATOM 2409 N N . ASP A 1 304 ? 14.188 14.953 8.896 1.00 95.56 304 ASP A N 1
ATOM 2410 C CA . ASP A 1 304 ? 13.326 14.314 7.915 1.00 95.56 304 ASP A CA 1
ATOM 2411 C C . ASP A 1 304 ? 11.983 13.958 8.557 1.00 95.56 304 ASP A C 1
ATOM 2413 O O . ASP A 1 304 ? 11.934 13.364 9.632 1.00 95.56 304 ASP A O 1
ATOM 2417 N N . THR A 1 305 ? 10.897 14.363 7.908 1.00 97.88 305 THR A N 1
ATOM 2418 C CA . THR A 1 305 ? 9.508 14.106 8.329 1.00 97.88 305 THR A CA 1
ATOM 2419 C C . THR A 1 305 ? 8.695 13.429 7.227 1.00 97.88 305 THR A C 1
ATOM 2421 O O . THR A 1 305 ? 7.491 13.228 7.375 1.00 97.88 305 THR A O 1
ATOM 2424 N N . THR A 1 306 ? 9.354 13.059 6.129 1.00 96.50 306 THR A N 1
ATOM 2425 C CA . THR A 1 306 ? 8.726 12.499 4.937 1.00 96.50 306 THR A CA 1
ATOM 2426 C C . THR A 1 306 ? 9.181 11.061 4.747 1.00 96.50 306 THR A C 1
ATOM 2428 O O . THR A 1 306 ? 8.361 10.152 4.849 1.00 96.50 306 THR A O 1
ATOM 2431 N N . ALA A 1 307 ? 10.483 10.819 4.554 1.00 95.31 307 ALA A N 1
ATOM 2432 C CA . ALA A 1 307 ? 10.970 9.465 4.284 1.00 95.31 307 ALA A CA 1
ATOM 2433 C C . ALA A 1 307 ? 10.813 8.547 5.503 1.00 95.31 307 ALA A C 1
ATOM 2435 O O . ALA A 1 307 ? 10.506 7.370 5.350 1.00 95.31 307 ALA A O 1
ATOM 2436 N N . ILE A 1 308 ? 10.896 9.091 6.723 1.00 98.12 308 ILE A N 1
ATOM 2437 C CA . ILE A 1 308 ? 10.657 8.315 7.951 1.00 98.12 308 ILE A CA 1
ATOM 2438 C C . ILE A 1 308 ? 9.248 7.699 8.010 1.00 98.12 308 ILE A C 1
ATOM 2440 O O . ILE A 1 308 ? 9.049 6.706 8.707 1.00 98.12 308 ILE A O 1
ATOM 2444 N N . ASN A 1 309 ? 8.268 8.249 7.277 1.00 98.44 309 ASN A N 1
ATOM 2445 C CA . ASN A 1 309 ? 6.924 7.676 7.236 1.00 98.44 309 ASN A CA 1
ATOM 2446 C C . ASN A 1 309 ? 6.906 6.344 6.481 1.00 98.44 309 ASN A C 1
ATOM 2448 O O . ASN A 1 309 ? 6.204 5.432 6.906 1.00 98.44 309 ASN A O 1
ATOM 2452 N N . HIS A 1 310 ? 7.698 6.225 5.415 1.00 98.31 310 HIS A N 1
ATOM 2453 C CA . HIS A 1 310 ? 7.912 4.974 4.693 1.00 98.31 310 HIS A CA 1
ATOM 2454 C C . HIS A 1 310 ? 8.646 3.957 5.577 1.00 98.31 310 HIS A C 1
ATOM 2456 O O . HIS A 1 310 ? 8.179 2.834 5.752 1.00 98.31 310 HIS A O 1
ATOM 2462 N N . GLU A 1 311 ? 9.704 4.392 6.265 1.00 98.44 311 GLU A N 1
ATOM 2463 C CA . GLU A 1 311 ? 10.456 3.529 7.185 1.00 98.44 311 GLU A CA 1
ATOM 2464 C C . GLU A 1 311 ? 9.607 2.977 8.336 1.00 98.44 311 GLU A C 1
ATOM 2466 O O . GLU A 1 311 ? 9.771 1.833 8.764 1.00 98.44 311 GLU A O 1
ATOM 2471 N N . MET A 1 312 ? 8.663 3.776 8.836 1.00 98.75 312 MET A N 1
ATOM 2472 C CA . MET A 1 312 ? 7.684 3.313 9.816 1.00 98.75 312 MET A CA 1
ATOM 2473 C C . MET A 1 312 ? 6.796 2.200 9.253 1.00 98.75 312 MET A C 1
ATOM 2475 O O . MET A 1 312 ? 6.472 1.266 9.981 1.00 98.75 312 MET A O 1
ATOM 2479 N N . GLY A 1 313 ? 6.448 2.235 7.967 1.00 98.69 313 GLY A N 1
ATOM 2480 C CA . GLY A 1 313 ? 5.700 1.155 7.327 1.00 98.69 313 GLY A CA 1
ATOM 2481 C C . GLY A 1 313 ? 6.401 -0.200 7.452 1.00 98.69 313 GLY A C 1
ATOM 2482 O O . GLY A 1 313 ? 5.758 -1.181 7.834 1.00 98.69 313 GLY A O 1
ATOM 2483 N N . HIS A 1 314 ? 7.724 -0.252 7.273 1.00 98.56 314 HIS A N 1
ATOM 2484 C CA . HIS A 1 314 ? 8.504 -1.473 7.514 1.00 98.56 314 HIS A CA 1
ATOM 2485 C C . HIS A 1 314 ? 8.466 -1.925 8.977 1.00 98.56 314 HIS A C 1
ATOM 2487 O O . HIS A 1 314 ? 8.319 -3.123 9.240 1.00 98.56 314 HIS A O 1
ATOM 2493 N N . MET A 1 315 ? 8.524 -0.993 9.938 1.00 98.69 315 MET A N 1
ATOM 2494 C CA . MET A 1 315 ? 8.376 -1.305 11.371 1.00 98.69 315 MET A CA 1
ATOM 2495 C C . MET A 1 315 ? 7.005 -1.924 11.685 1.00 98.69 315 MET A C 1
ATOM 2497 O O . MET A 1 315 ? 6.900 -2.783 12.563 1.00 98.69 315 MET A O 1
ATOM 2501 N N . LEU A 1 316 ? 5.970 -1.543 10.928 1.00 98.75 316 LEU A N 1
ATOM 2502 C CA . LEU A 1 316 ? 4.621 -2.118 10.986 1.00 98.75 316 LEU A CA 1
ATOM 2503 C C . LEU A 1 316 ? 4.459 -3.408 10.161 1.00 98.75 316 LEU A C 1
ATOM 2505 O O . LEU A 1 316 ? 3.412 -4.054 10.232 1.00 98.75 316 LEU A O 1
ATOM 2509 N N . GLY A 1 317 ? 5.493 -3.817 9.424 1.00 98.31 317 GLY A N 1
ATOM 2510 C CA . GLY A 1 317 ? 5.543 -5.050 8.638 1.00 98.31 317 GLY A CA 1
ATOM 2511 C C . GLY A 1 317 ? 5.134 -4.914 7.172 1.00 98.31 317 GLY A C 1
ATOM 2512 O O . GLY A 1 317 ? 5.021 -5.939 6.494 1.00 98.31 317 GLY A O 1
ATOM 2513 N N . ALA A 1 318 ? 4.925 -3.694 6.674 1.00 98.44 318 ALA A N 1
ATOM 2514 C CA . ALA A 1 318 ? 4.714 -3.457 5.252 1.00 98.44 318 ALA A CA 1
ATOM 2515 C C . ALA A 1 318 ? 5.999 -3.751 4.459 1.00 98.44 318 ALA A C 1
ATOM 2517 O O . ALA A 1 318 ? 7.106 -3.491 4.935 1.00 98.44 318 ALA A O 1
ATOM 2518 N N . LEU A 1 319 ? 5.827 -4.342 3.279 1.00 98.44 319 LEU A N 1
ATOM 2519 C CA . LEU A 1 319 ? 6.912 -4.571 2.328 1.00 98.44 319 LEU A CA 1
ATOM 2520 C C . LEU A 1 319 ? 7.199 -3.284 1.559 1.00 98.44 319 LEU A C 1
ATOM 2522 O O . LEU A 1 319 ? 6.331 -2.407 1.484 1.00 98.44 319 LEU A O 1
ATOM 2526 N N . ASP A 1 320 ? 8.385 -3.208 0.972 1.00 98.19 320 ASP A N 1
ATOM 2527 C CA . ASP A 1 320 ? 8.680 -2.216 -0.047 1.00 98.19 320 ASP A CA 1
ATOM 2528 C C . ASP A 1 320 ? 7.734 -2.359 -1.243 1.00 98.19 320 ASP A C 1
ATOM 2530 O O . ASP A 1 320 ? 7.230 -3.439 -1.567 1.00 98.19 320 ASP A O 1
ATOM 2534 N N . GLU A 1 321 ? 7.495 -1.245 -1.928 1.00 98.00 321 GLU A N 1
ATOM 2535 C CA . GLU A 1 321 ? 6.715 -1.222 -3.164 1.00 98.00 321 GLU A CA 1
ATOM 2536 C C . GLU A 1 321 ? 7.528 -0.576 -4.288 1.00 98.00 321 GLU A C 1
ATOM 2538 O O . GLU A 1 321 ? 6.993 0.158 -5.109 1.00 98.00 321 GLU A O 1
ATOM 2543 N N . TYR A 1 322 ? 8.837 -0.834 -4.334 1.00 94.62 322 TYR A N 1
ATOM 2544 C CA . TYR A 1 322 ? 9.730 -0.397 -5.410 1.00 94.62 322 TYR A CA 1
ATOM 2545 C C . TYR A 1 322 ? 10.071 -1.541 -6.364 1.00 94.62 322 TYR A C 1
ATOM 2547 O O . TYR A 1 322 ? 10.357 -2.657 -5.946 1.00 94.62 322 TYR A O 1
ATOM 2555 N N . TYR A 1 323 ? 10.132 -1.240 -7.656 1.00 95.94 323 TYR A N 1
ATOM 2556 C CA . TYR A 1 323 ? 10.483 -2.171 -8.729 1.00 95.94 323 TYR A CA 1
ATOM 2557 C C . TYR A 1 323 ? 9.618 -3.430 -8.692 1.00 95.94 323 TYR A C 1
ATOM 2559 O O . TYR A 1 323 ? 8.394 -3.313 -8.749 1.00 95.94 323 TYR A O 1
ATOM 2567 N N . THR A 1 324 ? 10.224 -4.612 -8.619 1.00 97.88 324 THR A N 1
ATOM 2568 C CA . THR A 1 324 ? 9.525 -5.862 -8.343 1.00 97.88 324 THR A CA 1
ATOM 2569 C C . THR A 1 324 ? 9.809 -6.276 -6.904 1.00 97.88 324 THR A C 1
ATOM 2571 O O . THR A 1 324 ? 10.967 -6.483 -6.555 1.00 97.88 324 THR A O 1
ATOM 2574 N N . VAL A 1 325 ? 8.766 -6.459 -6.089 1.00 97.69 325 VAL A N 1
ATOM 2575 C CA . VAL A 1 325 ? 8.880 -6.995 -4.720 1.00 97.69 325 VAL A CA 1
ATOM 2576 C C . VAL A 1 325 ? 8.031 -8.247 -4.603 1.00 97.69 325 VAL A C 1
ATOM 2578 O O . VAL A 1 325 ? 6.841 -8.226 -4.922 1.00 97.69 325 VAL A O 1
ATOM 2581 N N . ASP A 1 326 ? 8.649 -9.354 -4.193 1.00 97.00 326 ASP A N 1
ATOM 25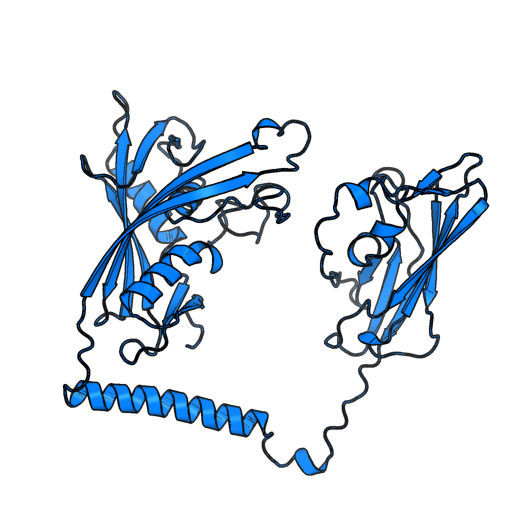82 C CA . ASP A 1 326 ? 8.018 -10.675 -4.076 1.00 97.00 326 ASP A CA 1
ATOM 2583 C C . ASP A 1 326 ? 7.251 -11.082 -5.349 1.00 97.00 326 ASP A C 1
ATOM 2585 O O . ASP A 1 326 ? 6.141 -11.617 -5.317 1.00 97.00 326 ASP A O 1
ATOM 2589 N N . GLY A 1 327 ? 7.847 -10.784 -6.508 1.00 97.06 327 GLY A N 1
ATOM 2590 C CA . GLY A 1 327 ? 7.268 -11.053 -7.824 1.00 97.06 327 GLY A CA 1
ATOM 2591 C C . GLY A 1 327 ? 6.148 -10.095 -8.242 1.00 97.06 327 GLY A C 1
ATOM 2592 O O . GLY A 1 327 ? 5.608 -10.252 -9.331 1.00 97.06 327 GLY A O 1
ATOM 2593 N N . THR A 1 328 ? 5.793 -9.097 -7.431 1.00 97.56 328 THR A N 1
ATOM 2594 C CA . THR A 1 328 ? 4.818 -8.060 -7.796 1.00 97.56 328 THR A CA 1
ATOM 2595 C C . THR A 1 328 ? 5.536 -6.841 -8.362 1.00 97.56 328 THR A C 1
ATOM 2597 O O . THR A 1 328 ? 6.334 -6.220 -7.667 1.00 97.56 328 THR A O 1
ATOM 2600 N N . ALA A 1 329 ? 5.244 -6.485 -9.615 1.00 96.81 329 ALA A N 1
ATOM 2601 C CA . ALA A 1 329 ? 5.809 -5.310 -10.275 1.00 96.81 329 ALA A CA 1
ATOM 2602 C C . ALA A 1 329 ? 5.083 -4.028 -9.831 1.00 96.81 329 ALA A C 1
ATOM 2604 O O . ALA A 1 329 ? 4.007 -3.700 -10.331 1.00 96.81 329 ALA A O 1
ATOM 2605 N N . TRP A 1 330 ? 5.685 -3.301 -8.897 1.00 95.88 330 TRP A N 1
ATOM 2606 C CA . TRP A 1 330 ? 5.211 -2.018 -8.383 1.00 95.88 330 TRP A CA 1
ATOM 2607 C C . TRP A 1 330 ? 5.666 -0.816 -9.219 1.00 95.88 330 TRP A C 1
ATOM 2609 O O . TRP A 1 330 ? 5.022 0.230 -9.184 1.00 95.88 330 TRP A O 1
ATOM 2619 N N . GLY A 1 331 ? 6.736 -0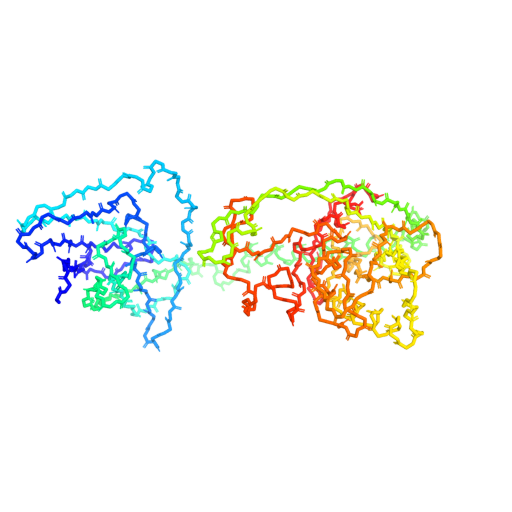.957 -10.006 1.00 95.25 331 GLY A N 1
ATOM 2620 C CA . GLY A 1 331 ? 7.258 0.099 -10.882 1.00 95.25 331 GLY A CA 1
ATOM 2621 C C . GLY A 1 331 ? 8.328 0.968 -10.216 1.00 95.25 331 GLY A C 1
ATOM 2622 O O . GLY A 1 331 ? 8.947 0.572 -9.240 1.00 95.25 331 GLY A O 1
ATOM 2623 N N . GLN A 1 332 ? 8.612 2.147 -10.766 1.00 93.31 332 GLN A N 1
ATOM 2624 C CA . GLN A 1 332 ? 9.686 3.006 -10.245 1.00 93.31 332 GLN A CA 1
ATOM 2625 C C . GLN A 1 332 ? 9.398 3.499 -8.810 1.00 93.31 332 GLN A C 1
ATOM 2627 O O . GLN A 1 332 ? 8.237 3.578 -8.402 1.00 93.31 332 GLN A O 1
ATOM 2632 N N . PRO A 1 333 ? 10.418 3.854 -8.016 1.00 89.50 333 PRO A N 1
ATOM 2633 C CA . PRO A 1 333 ? 10.191 4.526 -6.746 1.00 89.50 333 PRO A CA 1
ATOM 2634 C C . PRO A 1 333 ? 9.578 5.919 -6.953 1.00 89.50 333 PRO A C 1
ATOM 2636 O O . PRO A 1 333 ? 9.773 6.555 -7.989 1.00 89.50 333 PRO A O 1
ATOM 2639 N N . PHE A 1 334 ? 8.864 6.403 -5.938 1.00 93.00 334 PHE A N 1
ATOM 2640 C CA . PHE A 1 334 ? 8.270 7.741 -5.856 1.00 93.00 334 PHE A CA 1
ATOM 2641 C C . PHE A 1 334 ? 7.133 8.028 -6.855 1.00 93.00 334 PHE A C 1
ATOM 2643 O O . PHE A 1 334 ? 6.950 9.167 -7.288 1.00 93.00 334 PHE A O 1
ATOM 2650 N N . GLN A 1 335 ? 6.335 7.021 -7.211 1.00 95.75 335 GLN A N 1
ATOM 2651 C CA . GLN A 1 335 ? 5.156 7.193 -8.062 1.00 95.75 335 GLN A CA 1
ATOM 2652 C C . GLN A 1 335 ? 3.981 7.811 -7.291 1.00 95.75 335 GLN A C 1
ATOM 2654 O O . GLN A 1 335 ? 3.734 7.526 -6.119 1.00 95.75 335 GLN A O 1
ATOM 2659 N N . ASN A 1 336 ? 3.222 8.669 -7.969 1.00 95.31 336 ASN A N 1
ATOM 2660 C CA . ASN A 1 336 ? 2.004 9.264 -7.419 1.00 95.31 336 ASN A CA 1
ATOM 2661 C C . ASN A 1 336 ? 0.882 8.212 -7.338 1.00 95.31 336 ASN A C 1
ATOM 2663 O O . ASN A 1 336 ? 0.697 7.428 -8.270 1.00 95.31 336 ASN A O 1
ATOM 2667 N N . GLY A 1 337 ? 0.139 8.195 -6.231 1.00 94.12 337 GLY A N 1
ATOM 2668 C CA . GLY A 1 337 ? -0.997 7.292 -6.017 1.00 94.12 337 GLY A CA 1
ATOM 2669 C C . GLY A 1 337 ? -0.643 5.821 -5.753 1.00 94.12 337 GLY A C 1
ATOM 2670 O O . GLY A 1 337 ? -1.547 5.010 -5.551 1.00 94.12 337 GLY A O 1
ATOM 2671 N N . ALA A 1 338 ? 0.644 5.461 -5.715 1.00 94.88 338 ALA A N 1
ATOM 2672 C CA . ALA A 1 338 ? 1.088 4.093 -5.435 1.00 94.88 338 ALA A CA 1
ATOM 2673 C C . ALA A 1 338 ? 1.019 3.731 -3.935 1.00 94.88 338 ALA A C 1
ATOM 2675 O O . ALA A 1 338 ? 0.889 2.555 -3.588 1.00 94.88 338 ALA A O 1
ATOM 2676 N N . GLY A 1 339 ? 0.995 4.742 -3.058 1.00 97.94 339 GLY A N 1
ATOM 2677 C CA . GLY A 1 339 ? 0.943 4.609 -1.601 1.00 97.94 339 GLY A CA 1
ATOM 2678 C C . GLY A 1 339 ? 2.300 4.835 -0.935 1.00 97.94 339 GLY A C 1
ATOM 2679 O O . GLY A 1 339 ? 3.332 4.894 -1.599 1.00 97.94 339 GLY A O 1
ATOM 2680 N N . ILE A 1 340 ? 2.300 4.960 0.394 1.00 98.38 340 ILE A N 1
ATOM 2681 C CA . ILE A 1 340 ? 3.482 5.397 1.158 1.00 98.38 340 ILE A CA 1
ATOM 2682 C C . ILE A 1 340 ? 4.714 4.485 1.032 1.00 98.38 340 ILE A C 1
ATOM 2684 O O . ILE A 1 340 ? 5.849 4.953 1.122 1.00 98.38 340 ILE A O 1
ATOM 2688 N N . MET A 1 341 ? 4.498 3.191 0.778 1.00 98.50 341 MET A N 1
ATOM 2689 C CA . MET A 1 341 ? 5.576 2.215 0.585 1.00 98.50 341 MET A CA 1
ATOM 2690 C C . MET A 1 341 ? 6.222 2.292 -0.808 1.00 98.50 341 MET A C 1
ATOM 2692 O O . MET A 1 341 ? 7.264 1.691 -1.023 1.00 98.50 341 MET A O 1
ATOM 2696 N N . ASN A 1 342 ? 5.655 3.060 -1.743 1.00 98.12 342 ASN A N 1
ATOM 2697 C CA . ASN A 1 342 ? 6.305 3.426 -3.006 1.00 98.12 342 ASN A CA 1
ATOM 2698 C C . ASN A 1 342 ? 6.667 4.920 -3.055 1.00 98.12 342 ASN A C 1
ATOM 2700 O O . ASN A 1 342 ? 7.601 5.319 -3.736 1.00 98.12 342 ASN A O 1
ATOM 2704 N N . ASN A 1 343 ? 5.936 5.791 -2.371 1.00 97.75 343 ASN A N 1
ATOM 2705 C CA . ASN A 1 343 ? 6.232 7.216 -2.352 1.00 97.75 343 ASN A CA 1
ATOM 2706 C C . ASN A 1 343 ? 5.980 7.772 -0.953 1.00 97.75 343 ASN A C 1
ATOM 2708 O O . ASN A 1 343 ? 4.821 7.927 -0.576 1.00 97.75 343 ASN A O 1
ATOM 2712 N N . PRO A 1 344 ? 7.024 8.153 -0.196 1.00 95.00 344 PRO A N 1
ATOM 2713 C CA . PRO A 1 344 ? 6.866 8.604 1.187 1.00 95.00 344 PRO A CA 1
ATOM 2714 C C . PRO A 1 344 ? 6.023 9.883 1.372 1.00 95.00 344 PRO A C 1
ATOM 2716 O O . PRO A 1 344 ? 5.719 10.253 2.505 1.00 95.00 344 PRO A O 1
ATOM 2719 N N . ASN A 1 345 ? 5.660 10.575 0.285 1.00 95.88 345 ASN A N 1
ATOM 2720 C CA . ASN A 1 345 ? 4.742 11.721 0.304 1.00 95.88 345 ASN A CA 1
ATOM 2721 C C . ASN A 1 345 ? 3.257 11.328 0.200 1.00 95.88 345 ASN A C 1
ATOM 2723 O O . ASN A 1 345 ? 2.392 12.188 0.355 1.00 95.88 345 ASN A O 1
ATOM 2727 N N . GLU A 1 346 ? 2.956 10.067 -0.102 1.00 97.88 346 GLU A N 1
ATOM 2728 C CA . GLU A 1 346 ? 1.594 9.559 -0.255 1.00 97.88 346 GLU A CA 1
ATOM 2729 C C . GLU A 1 346 ? 1.031 9.039 1.070 1.00 97.88 346 GLU A C 1
ATOM 2731 O O . GLU A 1 346 ? 1.754 8.729 2.017 1.00 97.88 346 GLU A O 1
ATOM 2736 N N . ALA A 1 347 ? -0.291 8.890 1.123 1.00 98.19 347 ALA A N 1
ATOM 2737 C CA . ALA A 1 347 ? -0.943 8.218 2.239 1.00 98.19 347 ALA A CA 1
ATOM 2738 C C . ALA A 1 347 ? -0.663 6.699 2.220 1.00 98.19 347 ALA A C 1
ATOM 2740 O O . ALA A 1 347 ? -0.491 6.102 1.148 1.00 98.19 347 ALA A O 1
ATOM 2741 N N . PRO A 1 348 ? -0.664 6.028 3.386 1.00 98.44 348 PRO A N 1
ATOM 2742 C CA . PRO A 1 348 ? -0.691 4.575 3.421 1.00 98.44 348 PRO A CA 1
ATOM 2743 C C . PRO A 1 348 ? -1.990 4.041 2.813 1.00 98.44 348 PRO A C 1
ATOM 2745 O O . PRO A 1 348 ? -3.032 4.698 2.794 1.00 98.44 348 PRO A O 1
ATOM 2748 N N . LEU A 1 349 ? -1.933 2.800 2.351 1.00 98.44 349 LEU A N 1
ATOM 2749 C CA . LEU A 1 349 ? -3.054 2.064 1.785 1.00 98.44 349 LEU A CA 1
ATOM 2750 C C . LEU A 1 349 ? -3.475 0.950 2.746 1.00 98.44 349 LEU A C 1
ATOM 2752 O O . LEU A 1 349 ? -2.708 0.517 3.602 1.00 98.44 349 LEU A O 1
ATOM 2756 N N . ALA A 1 350 ? -4.705 0.450 2.599 1.00 98.31 350 ALA A N 1
ATOM 2757 C CA . ALA A 1 350 ? -5.284 -0.515 3.540 1.00 98.31 350 ALA A CA 1
ATOM 2758 C C . ALA A 1 350 ? -4.405 -1.764 3.764 1.00 98.31 350 ALA A C 1
ATOM 2760 O O . ALA A 1 350 ? -4.348 -2.274 4.883 1.00 98.31 350 ALA A O 1
ATOM 2761 N N . ARG A 1 351 ? -3.695 -2.213 2.718 1.00 97.88 351 ARG A N 1
ATOM 2762 C CA . ARG A 1 351 ? -2.779 -3.367 2.750 1.00 97.88 351 ARG A CA 1
ATOM 2763 C C . ARG A 1 351 ? -1.556 -3.170 3.650 1.00 97.88 351 ARG A C 1
ATOM 2765 O O . ARG A 1 351 ? -1.003 -4.139 4.155 1.00 97.88 351 ARG A O 1
ATOM 2772 N N . HIS A 1 352 ? -1.155 -1.924 3.913 1.00 98.62 352 HIS A N 1
ATOM 2773 C CA . HIS A 1 352 ? -0.032 -1.616 4.808 1.00 98.62 352 HIS A CA 1
ATOM 2774 C C . HIS A 1 352 ? -0.368 -1.888 6.283 1.00 98.62 352 HIS A C 1
ATOM 2776 O O . HIS A 1 352 ? 0.522 -1.911 7.123 1.00 98.62 352 HIS A O 1
ATOM 2782 N N . PHE A 1 353 ? -1.641 -2.151 6.600 1.00 98.69 353 PHE A N 1
ATOM 2783 C CA . PHE A 1 353 ? -2.111 -2.522 7.937 1.00 98.69 353 PHE A CA 1
ATOM 2784 C C . PHE A 1 353 ? -2.425 -4.019 8.076 1.00 98.69 353 PHE A C 1
ATOM 2786 O O . PHE A 1 353 ? -3.037 -4.420 9.067 1.00 98.69 353 PHE A O 1
ATOM 2793 N N . ASP A 1 354 ? -2.030 -4.861 7.119 1.00 98.50 354 ASP A N 1
ATOM 2794 C CA . ASP A 1 354 ? -2.374 -6.287 7.117 1.00 98.50 354 ASP A CA 1
ATOM 2795 C C . ASP A 1 354 ? -1.860 -7.027 8.360 1.00 98.50 354 ASP A C 1
ATOM 2797 O O . ASP A 1 354 ? -2.630 -7.735 9.007 1.00 98.50 354 ASP A O 1
ATOM 2801 N N . LEU A 1 355 ? -0.617 -6.780 8.790 1.00 98.56 355 LEU A N 1
ATOM 2802 C CA . LEU A 1 355 ? -0.080 -7.393 10.013 1.00 98.56 355 LEU A CA 1
ATOM 2803 C C . LEU A 1 355 ? -0.840 -6.940 11.275 1.00 98.56 355 LEU A C 1
ATOM 2805 O O . LEU A 1 355 ? -1.076 -7.733 12.193 1.00 98.56 355 LEU A O 1
ATOM 2809 N N . VAL A 1 356 ? -1.274 -5.677 11.317 1.00 98.69 356 VAL A N 1
ATOM 2810 C CA . VAL A 1 356 ? -2.092 -5.134 12.414 1.00 98.69 356 VAL A CA 1
ATOM 2811 C C . VAL A 1 356 ? -3.476 -5.784 12.415 1.00 98.69 356 VAL A C 1
ATOM 2813 O O . VAL A 1 356 ? -3.943 -6.225 13.466 1.00 98.69 356 VAL A O 1
ATOM 2816 N N . ARG A 1 357 ? -4.121 -5.889 11.245 1.00 98.69 357 ARG A N 1
ATOM 2817 C CA . ARG A 1 357 ? -5.411 -6.572 11.066 1.00 98.69 357 ARG A CA 1
ATOM 2818 C C . ARG A 1 357 ? -5.330 -8.014 11.552 1.00 98.69 357 ARG A C 1
ATOM 2820 O O . ARG A 1 357 ? -6.179 -8.425 12.341 1.00 98.69 357 ARG A O 1
ATOM 2827 N N . ASP A 1 358 ? -4.320 -8.756 11.112 1.00 98.50 358 ASP A N 1
ATOM 2828 C CA . ASP A 1 358 ? -4.163 -10.176 11.427 1.00 98.50 358 ASP A CA 1
ATOM 2829 C C . ASP A 1 358 ? -3.904 -10.384 12.930 1.00 98.50 358 ASP A C 1
ATOM 2831 O O . ASP A 1 358 ? -4.488 -11.276 13.555 1.00 98.50 358 ASP A O 1
ATOM 2835 N N . THR A 1 359 ? -3.122 -9.491 13.549 1.00 98.56 359 THR A N 1
ATOM 2836 C CA . THR A 1 359 ? -2.911 -9.462 15.005 1.00 98.56 359 THR A CA 1
ATOM 2837 C C . THR A 1 359 ? -4.225 -9.221 15.752 1.00 98.56 359 THR A C 1
ATOM 2839 O O . THR A 1 359 ? -4.574 -9.977 16.659 1.00 98.56 359 THR A O 1
ATOM 2842 N N . VAL A 1 360 ? -5.007 -8.214 15.350 1.00 98.31 360 VAL A N 1
ATOM 2843 C CA . VAL A 1 360 ? -6.300 -7.898 15.980 1.00 98.31 360 VAL A CA 1
ATOM 2844 C C . VAL A 1 360 ? -7.303 -9.040 15.818 1.00 98.31 360 VAL A C 1
ATOM 2846 O O . VAL A 1 360 ? -7.990 -9.393 16.780 1.00 98.31 360 VAL A O 1
ATOM 2849 N N . GLN A 1 361 ? -7.359 -9.655 14.636 1.00 98.00 361 GLN A N 1
ATOM 2850 C CA . GLN A 1 361 ? -8.184 -10.832 14.370 1.00 98.00 361 GLN A CA 1
ATOM 2851 C C . GLN A 1 361 ? -7.830 -11.989 15.310 1.00 98.00 361 GLN A C 1
ATOM 2853 O O . GLN A 1 361 ? -8.732 -12.605 15.883 1.00 98.00 361 GLN A O 1
ATOM 2858 N N . SER A 1 362 ? -6.536 -12.243 15.525 1.00 97.56 362 SER A N 1
ATOM 2859 C CA . SER A 1 362 ? -6.061 -13.249 16.480 1.00 97.56 362 SER A CA 1
ATOM 2860 C C . SER A 1 362 ? -6.478 -12.918 17.920 1.00 97.56 362 SER A C 1
ATOM 2862 O O . SER A 1 362 ? -7.067 -13.753 18.607 1.00 97.56 362 SER A O 1
ATOM 2864 N N . MET A 1 363 ? -6.276 -11.671 18.364 1.00 97.19 363 MET A N 1
ATOM 2865 C CA . MET A 1 363 ? -6.618 -11.219 19.722 1.00 97.19 363 MET A CA 1
ATOM 2866 C C . MET A 1 363 ? -8.125 -11.266 20.021 1.00 97.19 363 MET A C 1
ATOM 2868 O O . MET A 1 363 ? -8.530 -11.556 21.153 1.00 97.19 363 MET A O 1
ATOM 2872 N N . LEU A 1 364 ? -8.967 -10.950 19.031 1.00 95.69 364 LEU A N 1
ATOM 2873 C CA . LEU A 1 364 ? -10.426 -10.957 19.168 1.00 95.69 364 LEU A CA 1
ATOM 2874 C C . LEU A 1 364 ? -11.056 -12.324 18.865 1.00 95.69 364 LEU A C 1
ATOM 2876 O O . LEU A 1 364 ? -12.192 -12.559 19.279 1.00 95.69 364 LEU A O 1
ATOM 2880 N N . GLY A 1 365 ? -10.350 -13.213 18.161 1.00 95.62 365 GLY A N 1
ATOM 2881 C CA . GLY A 1 365 ? -10.879 -14.498 17.702 1.00 95.62 365 GLY A CA 1
ATOM 2882 C C . GLY A 1 365 ? -11.972 -14.351 16.638 1.00 95.62 365 GLY A C 1
ATOM 2883 O O . GLY A 1 365 ? -12.923 -15.130 16.620 1.00 95.62 365 GLY A O 1
ATOM 2884 N N . THR A 1 366 ? -11.884 -13.327 15.785 1.00 95.12 366 THR A N 1
ATOM 2885 C CA . THR A 1 366 ? -12.883 -13.039 14.745 1.00 95.12 366 THR A CA 1
ATOM 2886 C C . THR A 1 366 ? -12.238 -12.467 13.493 1.00 95.12 366 THR A C 1
ATOM 2888 O O . THR A 1 366 ? -11.241 -11.760 13.576 1.00 95.12 366 THR A O 1
ATOM 2891 N N . ASN A 1 367 ? -12.864 -12.689 12.337 1.00 96.19 367 ASN A N 1
ATOM 2892 C CA . ASN A 1 367 ? -12.435 -12.065 11.090 1.00 96.19 367 ASN A CA 1
ATOM 2893 C C . ASN A 1 367 ? -12.621 -10.546 11.143 1.00 96.19 367 ASN A C 1
ATOM 2895 O O . ASN A 1 367 ? -13.668 -10.059 11.599 1.00 96.19 367 ASN A O 1
ATOM 2899 N N . CYS A 1 368 ? -11.626 -9.833 10.624 1.00 97.81 368 CYS A N 1
ATOM 2900 C CA . CYS A 1 368 ? -11.615 -8.384 10.487 1.00 97.81 368 CYS A CA 1
ATOM 2901 C C . CYS A 1 368 ? -11.228 -7.994 9.058 1.00 97.81 368 CYS A C 1
ATOM 2903 O O . CYS A 1 368 ? -10.437 -8.677 8.419 1.00 97.81 368 CYS A O 1
ATOM 2905 N N . ASN A 1 369 ? -11.755 -6.875 8.565 1.00 98.00 369 ASN A N 1
ATOM 2906 C CA . ASN A 1 369 ? -11.332 -6.271 7.301 1.00 98.00 369 ASN A CA 1
ATOM 2907 C C . ASN A 1 369 ? -10.898 -4.827 7.533 1.00 98.00 369 ASN A C 1
ATOM 2909 O O . ASN A 1 369 ? -11.550 -4.108 8.292 1.00 98.00 369 ASN A O 1
ATOM 2913 N N . THR A 1 370 ? -9.852 -4.389 6.841 1.00 98.38 370 THR A N 1
ATOM 2914 C CA . THR A 1 370 ? -9.432 -2.984 6.842 1.00 98.38 370 THR A CA 1
ATOM 2915 C C . THR A 1 370 ? -10.341 -2.177 5.916 1.00 98.38 370 THR A C 1
ATOM 2917 O O . THR A 1 370 ? -10.617 -2.587 4.787 1.00 98.38 370 THR A O 1
ATOM 2920 N N . LYS A 1 371 ? -10.841 -1.043 6.404 1.00 98.25 371 LYS A N 1
ATOM 2921 C CA . LYS A 1 371 ? -11.715 -0.115 5.677 1.00 98.25 371 LYS A CA 1
ATOM 2922 C C . LYS A 1 371 ? -11.262 1.315 5.898 1.00 98.25 371 LYS A C 1
ATOM 2924 O O . LYS A 1 371 ? -10.736 1.625 6.966 1.00 98.25 371 LYS A O 1
ATOM 2929 N N . THR A 1 372 ? -11.490 2.184 4.924 1.00 97.88 372 THR A N 1
ATOM 2930 C CA . THR A 1 372 ? -11.219 3.616 5.086 1.00 97.88 372 THR A CA 1
ATOM 2931 C C . THR A 1 372 ? -12.193 4.196 6.114 1.00 97.88 372 THR A C 1
ATOM 2933 O O . THR A 1 372 ? -13.347 3.758 6.224 1.00 97.88 372 THR A O 1
ATOM 2936 N N . ILE A 1 373 ? -11.756 5.170 6.914 1.00 96.38 373 ILE A N 1
ATOM 2937 C CA . ILE A 1 373 ? -12.676 5.873 7.815 1.00 96.38 373 ILE A CA 1
ATOM 2938 C C . ILE A 1 373 ? -13.796 6.531 6.997 1.00 96.38 373 ILE A C 1
ATOM 2940 O O . ILE A 1 373 ? -13.568 7.127 5.952 1.00 96.38 373 ILE A O 1
ATOM 2944 N N . GLY A 1 374 ? -15.033 6.383 7.477 1.00 94.69 374 GLY A N 1
ATOM 2945 C CA . GLY A 1 374 ? -16.248 6.809 6.776 1.00 94.69 374 GLY A CA 1
ATOM 2946 C C . GLY A 1 374 ? -16.962 5.682 6.023 1.00 94.69 374 GLY A C 1
ATOM 2947 O O . GLY A 1 374 ? -18.183 5.736 5.889 1.00 94.69 374 GLY A O 1
ATOM 2948 N N . GLU A 1 375 ? -16.263 4.614 5.626 1.00 95.44 375 GLU A N 1
ATOM 2949 C CA . GLU A 1 375 ? -16.911 3.447 5.013 1.00 95.44 375 GLU A CA 1
ATOM 2950 C C . GLU A 1 375 ? -17.728 2.650 6.041 1.00 95.44 375 GLU A C 1
ATOM 2952 O O . GLU A 1 375 ? -17.411 2.610 7.232 1.00 95.44 375 GLU A O 1
ATOM 2957 N N . SER A 1 376 ? -18.793 1.976 5.607 1.00 92.75 376 SER A N 1
ATOM 2958 C CA . SER A 1 376 ? -19.580 1.114 6.494 1.00 92.75 376 SER A CA 1
ATOM 2959 C C . SER A 1 376 ? -18.863 -0.204 6.799 1.00 92.75 376 SER A C 1
ATOM 2961 O O . SER A 1 376 ? -18.353 -0.853 5.881 1.00 92.75 376 SER A O 1
ATOM 2963 N N . CYS A 1 377 ? -18.944 -0.637 8.058 1.00 90.81 377 CYS A N 1
ATOM 2964 C CA . CYS A 1 377 ? -18.874 -2.053 8.407 1.00 90.81 377 CYS A CA 1
ATOM 2965 C C . CYS A 1 377 ? -20.258 -2.705 8.175 1.00 90.81 377 CYS A C 1
ATOM 2967 O O . CYS A 1 377 ? -20.300 -3.919 7.905 1.00 90.81 377 CYS A O 1
#

Foldseek 3Di:
DQQKAKEKDWPDPDAEQLQATKIKIKIWGQDQAWAKAQPLVVLQCQQWKFKAFPVRDTPHFPDDADDDPVSLPNIDIAHNGRMDMHMDGSSGDNPDAWHKMKMKTWDCDSNHRHNPVHIHIYPIDIHTHDSDPPCPPPVCVPPCDPVRVVVVVVVVVLVVLLVVLVVCVVVVVDDQADKDKDWAWAKAKKADDDDDPPGCVRGDIDIDIQTWMWIAGLVQLAIETEFEEEEDDPPDDQDPVLVVLQQVLQQVQFFQFKFKCWPDNRCQQGHGYTYGYHYDPDPGRAYAYEDCADDALRYHDSNDSQLNNLSVLVSLPDDAQAAAMRSRGSYHAQDPPSACSRRSNHHHDQVSCVSVQVVVCVRVVTHIGMDTPPDGD

pLDDT: mean 90.47, std 11.8, range [43.69, 98.88]

Radius of gyration: 27.4 Å; Cα contacts (8 Å, |Δi|>4): 787; chains: 1; bounding box: 70×39×77 Å